Protein AF-A0A1C7LYJ2-F1 (afdb_monomer)

Foldseek 3Di:
DVVVVVVVVVVVVQCCQPPPVNCVVVVHHHDDPVVVVVVVVVVVVVVVVVVVVVVVVVVVVVVVVVVCVVCVPDPDDPDPPDDPPPPPCDDDDDADDQLLRSLLCLLQVCLVLLVVLLVVLQLVCCLFLVDHVVRLLVLLVLLLVLCCVQPVSNLSSLQSNQVNSPPHHSSSLSSVQQVLLSQLQSPHDDDWDDDLDDDDPDDDDDDDLPDWDDPPDNRSQQAAFTAGPLQKTKHKAAARWDDFASNAHAVRVLRNVSRSDNAPVRSVVSCVVRQWHRAFIWMWIAGPVATWIWGTGSQGTDIHAADPLRDDFAHHYDPPDPRTDGPDDLPCRVVQRVVQVVLVVVVCVVQPSVCCVPPDDSVCCVVGRCVFQPPPCSYSVHDDDPPPPCSPPPDPPDD

Secondary structure (DSSP, 8-state):
-HHHHHHHHHHHHHHHHH-HHHHHHHTPPPPPHHHHHHHHHHHHHHHHHHHHHHHHHHHHHHHHHHHHHHHTTS------S--------PPP----SSHHHHHHHHHHHSHHHHHHHHHHHHHHIIIII---HHHHHHHHHHHHHHHHHH-HHHHHHHHHHHHHHSSS-HHHHHHHHTHHHHHHHTTPPPPP----PPPPPS---S--TT-EEESS--TT-S--SEEETTS-EEEEEE---B---TTSB-HHHHHHHHHT-SSHHHHHHHHHHTT-BSS-EEEEEEETTEEEEEEEETTEEEEEEP-TTS-----SS-SS--SSB-----THHHHHHHHHHHHHHHHHHHH-GGGHHHH--HHHHIIIIIT--TTTTSSSS----TTS---S-S-----

Structure (mmCIF, N/CA/C/O backbone):
data_AF-A0A1C7LYJ2-F1
#
_entry.id   AF-A0A1C7LYJ2-F1
#
loop_
_atom_site.group_PDB
_atom_site.id
_atom_site.type_symbol
_atom_site.label_atom_id
_atom_site.label_alt_id
_atom_site.label_comp_id
_atom_site.label_asym_id
_atom_site.label_entity_id
_atom_site.label_seq_id
_atom_site.pdbx_PDB_ins_code
_atom_site.Cartn_x
_atom_site.Cartn_y
_atom_site.Cartn_z
_atom_site.occupancy
_atom_site.B_iso_or_equiv
_atom_site.auth_seq_id
_atom_site.auth_comp_id
_atom_site.auth_asym_id
_atom_site.auth_atom_id
_atom_site.pdbx_PDB_model_num
ATOM 1 N N . MET A 1 1 ? 2.118 -0.559 31.678 1.00 48.97 1 MET A N 1
ATOM 2 C CA . MET A 1 1 ? 3.130 -1.276 32.486 1.00 48.97 1 MET A CA 1
ATOM 3 C C . MET A 1 1 ? 3.897 -0.348 33.420 1.00 48.97 1 MET A C 1
ATOM 5 O O . MET A 1 1 ? 3.714 -0.511 34.609 1.00 48.97 1 MET A O 1
ATOM 9 N N . LEU A 1 2 ? 4.665 0.652 32.954 1.00 52.97 2 LEU A N 1
ATOM 10 C CA . LEU A 1 2 ? 5.506 1.490 33.838 1.00 52.97 2 LEU A CA 1
ATOM 11 C C . LEU A 1 2 ? 4.744 2.156 35.002 1.00 52.97 2 LEU A C 1
ATOM 13 O O . LEU A 1 2 ? 5.152 2.019 36.148 1.00 52.97 2 LEU A O 1
ATOM 17 N N . VAL A 1 3 ? 3.618 2.826 34.724 1.00 63.16 3 VAL A N 1
ATOM 18 C CA . VAL A 1 3 ? 2.800 3.486 35.763 1.00 63.16 3 VAL A CA 1
ATOM 19 C C . VAL A 1 3 ? 2.321 2.481 36.805 1.00 63.16 3 VAL A C 1
ATOM 21 O O . VAL A 1 3 ? 2.401 2.746 37.999 1.00 63.16 3 VAL A O 1
ATOM 24 N N . THR A 1 4 ? 1.870 1.311 36.360 1.00 61.41 4 THR A N 1
ATOM 25 C CA . THR A 1 4 ? 1.379 0.241 37.226 1.00 61.41 4 THR A CA 1
ATOM 26 C C . THR A 1 4 ? 2.503 -0.296 38.108 1.00 61.41 4 THR A C 1
ATOM 28 O O . THR A 1 4 ? 2.353 -0.326 39.321 1.00 61.41 4 THR A O 1
ATOM 31 N N . THR A 1 5 ? 3.662 -0.619 37.527 1.00 69.00 5 THR A N 1
ATOM 32 C CA . THR A 1 5 ? 4.810 -1.159 38.268 1.00 69.00 5 THR A CA 1
ATOM 33 C C . THR A 1 5 ? 5.369 -0.148 39.273 1.00 69.00 5 THR A C 1
ATOM 35 O O . THR A 1 5 ? 5.621 -0.503 40.421 1.00 69.00 5 THR A O 1
ATOM 38 N N . VAL A 1 6 ? 5.500 1.124 38.879 1.00 72.75 6 VAL A N 1
ATOM 39 C CA . VAL A 1 6 ? 5.978 2.203 39.760 1.00 72.75 6 VAL A CA 1
ATOM 40 C C . VAL A 1 6 ? 4.980 2.477 40.887 1.00 72.75 6 VAL A C 1
ATOM 42 O O . VAL A 1 6 ? 5.387 2.616 42.038 1.00 72.75 6 VAL A O 1
ATOM 45 N N . SER A 1 7 ? 3.677 2.483 40.588 1.00 73.56 7 SER A N 1
ATOM 46 C CA . SER A 1 7 ? 2.630 2.684 41.600 1.00 73.56 7 SER A CA 1
ATOM 47 C C . SER A 1 7 ? 2.597 1.534 42.603 1.00 73.56 7 SER A C 1
ATOM 49 O O . SER A 1 7 ? 2.517 1.770 43.806 1.00 73.56 7 SER A O 1
ATOM 51 N N . THR A 1 8 ? 2.721 0.288 42.137 1.00 80.12 8 THR A N 1
ATOM 52 C CA . THR A 1 8 ? 2.795 -0.881 43.018 1.00 80.12 8 THR A CA 1
ATOM 53 C C . THR A 1 8 ? 4.047 -0.837 43.895 1.00 80.12 8 THR A C 1
ATOM 55 O O . THR A 1 8 ? 3.930 -1.026 45.102 1.00 80.12 8 THR A O 1
ATOM 58 N N . SER A 1 9 ? 5.225 -0.516 43.344 1.00 80.06 9 SER A N 1
ATOM 59 C CA . SER A 1 9 ? 6.450 -0.355 44.142 1.00 80.06 9 SER A CA 1
ATOM 60 C C . SER A 1 9 ? 6.327 0.749 45.192 1.00 80.06 9 SER A C 1
ATOM 62 O O . SER A 1 9 ? 6.733 0.539 46.331 1.00 80.06 9 SER A O 1
ATOM 64 N N . PHE A 1 10 ? 5.728 1.889 44.845 1.00 81.56 10 PHE A N 1
ATOM 65 C CA . PHE A 1 10 ? 5.533 3.000 45.774 1.00 81.56 10 PHE A CA 1
ATOM 66 C C . PHE A 1 10 ? 4.582 2.637 46.923 1.00 81.56 10 PHE A C 1
ATOM 68 O O . PHE A 1 10 ? 4.890 2.884 48.087 1.00 81.56 10 PHE A O 1
ATOM 75 N N . VAL A 1 11 ? 3.455 1.984 46.619 1.00 83.81 11 VAL A N 1
ATOM 76 C CA . VAL A 1 11 ? 2.492 1.534 47.637 1.00 83.81 11 VAL A CA 1
ATOM 77 C C . VAL A 1 11 ? 3.109 0.480 48.555 1.00 83.81 11 VAL A C 1
ATOM 79 O O . VAL A 1 11 ? 2.910 0.538 49.765 1.00 83.81 11 VAL A O 1
ATOM 82 N N . VAL A 1 12 ? 3.900 -0.449 48.013 1.00 85.69 12 VAL A N 1
ATOM 83 C CA . VAL A 1 12 ? 4.613 -1.455 48.816 1.00 85.69 12 VAL A CA 1
ATOM 84 C C . VAL A 1 12 ? 5.653 -0.798 49.728 1.00 85.69 12 VAL A C 1
ATOM 86 O O . VAL A 1 12 ? 5.738 -1.149 50.902 1.00 85.69 12 VAL A O 1
ATOM 89 N N . GLN A 1 13 ? 6.404 0.190 49.234 1.00 83.75 13 GLN A N 1
ATOM 90 C CA . GLN A 1 13 ? 7.373 0.940 50.041 1.00 83.75 13 GLN A CA 1
ATOM 91 C C . GLN A 1 13 ? 6.696 1.746 51.158 1.00 83.75 13 GLN A C 1
ATOM 93 O O . GLN A 1 13 ? 7.161 1.717 52.295 1.00 83.75 13 GLN A O 1
ATOM 98 N N . LEU A 1 14 ? 5.561 2.395 50.879 1.00 82.81 14 LEU A N 1
ATOM 99 C CA . LEU A 1 14 ? 4.764 3.061 51.912 1.00 82.81 14 LEU A CA 1
ATOM 100 C C . LEU A 1 14 ? 4.200 2.066 52.931 1.00 82.81 14 LEU A C 1
ATOM 102 O O . LEU A 1 14 ? 4.203 2.351 54.126 1.00 82.81 14 LEU A O 1
ATOM 106 N N . ALA A 1 15 ? 3.753 0.889 52.487 1.00 82.62 15 ALA A N 1
ATOM 107 C CA . ALA A 1 15 ? 3.239 -0.139 53.383 1.00 82.62 15 ALA A CA 1
ATOM 108 C C . ALA A 1 15 ? 4.321 -0.642 54.350 1.00 82.62 15 ALA A C 1
ATOM 110 O O . ALA A 1 15 ? 4.044 -0.790 55.537 1.00 82.62 15 ALA A O 1
ATOM 111 N N . LEU A 1 16 ? 5.558 -0.837 53.881 1.00 81.25 16 LEU A N 1
ATOM 112 C CA . LEU A 1 16 ? 6.684 -1.210 54.744 1.00 81.25 16 LEU A CA 1
ATOM 113 C C . LEU A 1 16 ? 6.949 -0.162 55.833 1.00 81.25 16 LEU A C 1
ATOM 115 O O . LEU A 1 16 ? 7.218 -0.530 56.970 1.00 81.25 16 LEU A O 1
ATOM 119 N N . ILE A 1 17 ? 6.820 1.125 55.497 1.00 80.38 17 ILE A N 1
ATOM 120 C CA . ILE A 1 17 ? 7.147 2.239 56.398 1.00 80.38 17 ILE A CA 1
ATOM 121 C C . ILE A 1 17 ? 5.994 2.587 57.347 1.00 80.38 17 ILE A C 1
ATOM 123 O O . ILE A 1 17 ? 6.264 3.097 58.429 1.00 80.38 17 ILE A O 1
ATOM 127 N N . TYR A 1 18 ? 4.730 2.330 56.986 1.00 80.62 18 TYR A N 1
ATOM 128 C CA . TYR A 1 18 ? 3.562 2.815 57.742 1.00 80.62 18 TYR A CA 1
ATOM 129 C C . TYR A 1 18 ? 2.605 1.729 58.261 1.00 80.62 18 TYR A C 1
ATOM 131 O O . TYR A 1 18 ? 1.707 2.049 59.039 1.00 80.62 18 TYR A O 1
ATOM 139 N N . VAL A 1 19 ? 2.764 0.453 57.881 1.00 86.88 19 VAL A N 1
ATOM 140 C CA . VAL A 1 19 ? 1.934 -0.641 58.419 1.00 86.88 19 VAL A CA 1
ATOM 141 C C . VAL A 1 19 ? 2.592 -1.221 59.678 1.00 86.88 19 VAL A C 1
ATOM 143 O O . VAL A 1 19 ? 3.669 -1.808 59.567 1.00 86.88 19 VAL A O 1
ATOM 146 N N . PRO A 1 20 ? 1.941 -1.167 60.860 1.00 82.31 20 PRO A N 1
ATOM 147 C CA . PRO A 1 20 ? 2.560 -1.553 62.137 1.00 82.31 20 PRO A CA 1
ATOM 148 C C . PRO A 1 20 ? 3.113 -2.984 62.178 1.00 82.31 20 PRO A C 1
ATOM 150 O O . PRO A 1 20 ? 4.150 -3.247 62.781 1.00 82.31 20 PRO A O 1
ATOM 153 N N . PHE A 1 21 ? 2.438 -3.920 61.506 1.00 86.75 21 PHE A N 1
ATOM 154 C CA . PHE A 1 21 ? 2.902 -5.303 61.389 1.00 86.75 21 PHE A CA 1
ATOM 155 C C . PHE A 1 21 ? 4.231 -5.409 60.624 1.00 86.75 21 PHE A C 1
ATOM 157 O O . PHE A 1 21 ? 5.133 -6.123 61.055 1.00 86.75 21 PHE A O 1
ATOM 164 N N . LEU A 1 22 ? 4.367 -4.677 59.513 1.00 82.31 22 LEU A N 1
ATOM 165 C CA . LEU A 1 22 ? 5.577 -4.684 58.690 1.00 82.31 22 LEU A CA 1
ATOM 166 C C . LEU A 1 22 ? 6.715 -3.911 59.365 1.00 82.31 22 LEU A C 1
ATOM 168 O O . LEU A 1 22 ? 7.846 -4.387 59.349 1.00 82.31 22 LEU A O 1
ATOM 172 N N . GLN A 1 23 ? 6.415 -2.802 60.045 1.00 81.88 23 GLN A N 1
ATOM 173 C CA . GLN A 1 23 ? 7.397 -2.052 60.838 1.00 81.88 23 GLN A CA 1
ATOM 174 C C . GLN A 1 23 ? 8.067 -2.916 61.908 1.00 81.88 23 GLN A C 1
ATOM 176 O O . GLN A 1 23 ? 9.271 -2.814 62.120 1.00 81.88 23 GLN A O 1
ATOM 181 N N . ASN A 1 24 ? 7.302 -3.799 62.555 1.00 81.75 24 ASN A N 1
ATOM 182 C CA . ASN A 1 24 ? 7.825 -4.698 63.582 1.00 81.75 24 ASN A CA 1
ATOM 183 C C . ASN A 1 24 ? 8.748 -5.784 62.995 1.00 81.75 24 ASN A C 1
ATOM 185 O O . ASN A 1 24 ? 9.755 -6.144 63.596 1.00 81.75 24 ASN A O 1
ATOM 189 N N . ILE A 1 25 ? 8.435 -6.281 61.792 1.00 85.06 25 ILE A N 1
ATOM 190 C CA . ILE A 1 25 ? 9.256 -7.283 61.092 1.00 85.06 25 ILE A CA 1
ATOM 191 C C . ILE A 1 25 ? 10.545 -6.661 60.545 1.00 85.06 25 ILE A C 1
ATOM 193 O O . ILE A 1 25 ? 11.614 -7.256 60.665 1.00 85.06 25 ILE A O 1
ATOM 197 N N . PHE A 1 26 ? 10.444 -5.479 59.937 1.00 82.06 26 PHE A N 1
ATOM 198 C CA . PHE A 1 26 ? 11.543 -4.835 59.212 1.00 82.06 26 PHE A CA 1
ATOM 199 C C . PHE A 1 26 ? 12.273 -3.750 60.015 1.00 82.06 26 PHE A C 1
ATOM 201 O O . PHE A 1 26 ? 13.213 -3.155 59.498 1.00 82.06 26 PHE A O 1
ATOM 208 N N . GLN A 1 27 ? 11.871 -3.513 61.268 1.00 83.25 27 GLN A N 1
ATOM 209 C CA . GLN A 1 27 ? 12.448 -2.511 62.175 1.00 83.25 27 GLN A CA 1
ATOM 210 C C . GLN A 1 27 ? 12.519 -1.103 61.560 1.00 83.25 27 GLN A C 1
ATOM 212 O O . GLN A 1 27 ? 13.520 -0.402 61.683 1.00 83.25 27 GLN A O 1
ATOM 217 N N . THR A 1 28 ? 11.459 -0.688 60.867 1.00 80.50 28 THR A N 1
ATOM 218 C CA . THR A 1 28 ? 11.380 0.635 60.232 1.00 80.50 28 THR A CA 1
ATOM 219 C C . THR A 1 28 ? 10.624 1.623 61.113 1.00 80.50 28 THR A C 1
ATOM 221 O O . THR A 1 28 ? 9.558 1.291 61.633 1.00 80.50 28 THR A O 1
ATOM 224 N N . GLU A 1 29 ? 11.109 2.859 61.210 1.00 77.50 29 GLU A N 1
ATOM 225 C CA . GLU A 1 29 ? 10.372 3.958 61.841 1.00 77.50 29 GLU A CA 1
ATOM 226 C C . GLU A 1 29 ? 9.524 4.721 60.819 1.00 77.50 29 GLU A C 1
ATOM 228 O O . GLU A 1 29 ? 9.940 4.948 59.680 1.00 77.50 29 GLU A O 1
ATOM 233 N N . ALA A 1 30 ? 8.319 5.124 61.231 1.00 76.19 30 ALA A N 1
ATOM 234 C CA . ALA A 1 30 ? 7.458 5.959 60.405 1.00 76.19 30 ALA A CA 1
ATOM 235 C C . ALA A 1 30 ? 8.108 7.329 60.189 1.00 76.19 30 ALA A C 1
ATOM 237 O O . ALA A 1 30 ? 8.457 8.021 61.146 1.00 76.19 30 ALA A O 1
ATOM 238 N N . LEU A 1 31 ? 8.199 7.752 58.930 1.00 78.69 31 LEU A N 1
ATOM 239 C CA . LEU A 1 31 ? 8.622 9.109 58.612 1.00 78.69 31 LEU A CA 1
ATOM 240 C C . LEU A 1 31 ? 7.574 10.103 59.133 1.00 78.69 31 LEU A C 1
ATOM 242 O O . LEU A 1 31 ? 6.368 9.892 58.951 1.00 78.69 31 LEU A O 1
ATOM 246 N N . ASN A 1 32 ? 8.024 11.201 59.740 1.00 84.19 32 ASN A N 1
ATOM 247 C CA . ASN A 1 32 ? 7.134 12.266 60.188 1.00 84.19 32 ASN A CA 1
ATOM 248 C C . ASN A 1 32 ? 6.374 12.868 58.988 1.00 84.19 32 ASN A C 1
ATOM 250 O O . ASN A 1 32 ? 6.903 12.978 57.880 1.00 84.19 32 ASN A O 1
ATOM 254 N N . TRP A 1 33 ? 5.128 13.293 59.207 1.00 80.06 33 TRP A N 1
ATOM 255 C CA . TRP A 1 33 ? 4.264 13.871 58.174 1.00 80.06 33 TRP A CA 1
ATOM 256 C C . TRP A 1 33 ? 4.884 15.089 57.480 1.00 80.06 33 TRP A C 1
ATOM 258 O O . TRP A 1 33 ? 4.675 15.276 56.282 1.00 80.06 33 TRP A O 1
ATOM 268 N N . ALA A 1 34 ? 5.678 15.887 58.201 1.00 81.31 34 ALA A N 1
ATOM 269 C CA . ALA A 1 34 ? 6.404 17.021 57.629 1.00 81.31 34 ALA A CA 1
ATOM 270 C C . ALA A 1 34 ? 7.417 16.577 56.554 1.00 81.31 34 ALA A C 1
ATOM 272 O O . ALA A 1 34 ? 7.438 17.130 55.451 1.00 81.31 34 ALA A O 1
ATOM 273 N N . ASP A 1 35 ? 8.185 15.522 56.819 1.00 81.94 35 ASP A N 1
ATOM 274 C CA . ASP A 1 35 ? 9.188 15.002 55.887 1.00 81.94 35 ASP A CA 1
ATOM 275 C C . ASP A 1 35 ? 8.529 14.307 54.690 1.00 81.94 35 ASP A C 1
ATOM 277 O O . ASP A 1 35 ? 8.932 14.519 53.544 1.00 81.94 35 ASP A O 1
ATOM 281 N N . LEU A 1 36 ? 7.445 13.556 54.924 1.00 81.44 36 LEU A N 1
ATOM 282 C CA . LEU A 1 36 ? 6.669 12.931 53.850 1.00 81.44 36 LEU A CA 1
ATOM 283 C C . LEU A 1 36 ? 6.060 13.987 52.918 1.00 81.44 36 LEU A C 1
ATOM 285 O O . LEU A 1 36 ? 6.120 13.847 51.696 1.00 81.44 36 LEU A O 1
ATOM 289 N N . SER A 1 37 ? 5.511 15.067 53.482 1.00 83.31 37 SER A N 1
ATOM 290 C CA . SER A 1 37 ? 4.958 16.171 52.692 1.00 83.31 37 SER A CA 1
ATOM 291 C C . SER A 1 37 ? 6.030 16.865 51.845 1.00 83.31 37 SER A C 1
ATOM 293 O O . SER A 1 37 ? 5.785 17.192 50.683 1.00 83.31 37 SER A O 1
ATOM 295 N N . THR A 1 38 ? 7.243 17.000 52.386 1.00 83.81 38 THR A N 1
ATOM 296 C CA . THR A 1 38 ? 8.393 17.582 51.687 1.00 83.81 38 THR A CA 1
ATOM 297 C C . THR A 1 38 ? 8.833 16.694 50.521 1.00 83.81 38 THR A C 1
ATOM 299 O O . THR A 1 38 ? 9.031 17.186 49.410 1.00 83.81 38 THR A O 1
ATOM 302 N N . LEU A 1 39 ? 8.914 15.375 50.727 1.00 79.38 39 LEU A N 1
ATOM 303 C CA . LEU A 1 39 ? 9.250 14.414 49.671 1.00 79.38 39 LEU A CA 1
ATOM 304 C C . LEU A 1 39 ? 8.204 14.387 48.548 1.00 79.38 39 LEU A C 1
ATOM 306 O O . LEU A 1 39 ? 8.568 14.384 47.372 1.00 79.38 39 LEU A O 1
ATOM 310 N N . LEU A 1 40 ? 6.911 14.416 48.889 1.00 82.38 40 LEU A N 1
ATOM 311 C CA . LEU A 1 40 ? 5.830 14.471 47.900 1.00 82.38 40 LEU A CA 1
ATOM 312 C C . LEU A 1 40 ? 5.847 15.781 47.103 1.00 82.38 40 LEU A C 1
ATOM 314 O O . LEU A 1 40 ? 5.658 15.754 45.886 1.00 82.38 40 LEU A O 1
ATOM 318 N N . MET A 1 41 ? 6.122 16.915 47.758 1.00 88.81 41 MET A N 1
ATOM 319 C CA . MET A 1 41 ? 6.270 18.201 47.074 1.00 88.81 41 MET A CA 1
ATOM 320 C C . MET A 1 41 ? 7.453 18.169 46.096 1.00 88.81 41 MET A C 1
ATOM 322 O O . MET A 1 41 ? 7.293 18.547 44.936 1.00 88.81 41 MET A O 1
ATOM 326 N N . LEU A 1 42 ? 8.619 17.673 46.522 1.00 83.44 42 LEU A N 1
ATOM 327 C CA . LEU A 1 42 ? 9.800 17.551 45.660 1.00 83.44 42 LEU A CA 1
ATOM 328 C C . LEU A 1 42 ? 9.542 16.635 44.456 1.00 83.44 42 LEU A C 1
ATOM 330 O O . LEU A 1 42 ? 9.932 16.971 43.337 1.00 83.44 42 LEU A O 1
ATOM 334 N N . ALA A 1 43 ? 8.837 15.518 44.654 1.00 74.19 43 ALA A N 1
ATOM 335 C CA . ALA A 1 43 ? 8.450 14.615 43.572 1.00 74.19 43 ALA A CA 1
ATOM 336 C C . ALA A 1 43 ? 7.483 15.284 42.579 1.00 74.19 43 ALA A C 1
ATOM 338 O O . ALA A 1 43 ? 7.687 15.194 41.367 1.00 74.19 43 ALA A O 1
ATOM 339 N N . ALA A 1 44 ? 6.468 16.003 43.069 1.00 79.94 44 ALA A N 1
ATOM 340 C CA . ALA A 1 44 ? 5.518 16.727 42.225 1.00 79.94 44 ALA A CA 1
ATOM 341 C C . ALA A 1 44 ? 6.196 17.846 41.417 1.00 79.94 44 ALA A C 1
ATOM 343 O O . ALA A 1 44 ? 5.934 17.993 40.223 1.00 79.94 44 ALA A O 1
ATOM 344 N N . VAL A 1 45 ? 7.113 18.595 42.039 1.00 87.31 45 VAL A N 1
ATOM 345 C CA . VAL A 1 45 ? 7.916 19.626 41.365 1.00 87.31 45 VAL A CA 1
ATOM 346 C C . VAL A 1 45 ? 8.834 18.999 40.316 1.00 87.31 45 VAL A C 1
ATOM 348 O O . VAL A 1 45 ? 8.894 19.496 39.195 1.00 87.31 45 VAL A O 1
ATOM 351 N N . SER A 1 46 ? 9.502 17.885 40.629 1.00 78.50 46 SER A N 1
ATOM 352 C CA . SER A 1 46 ? 10.350 17.158 39.677 1.00 78.50 46 SER A CA 1
ATOM 353 C C . SER A 1 46 ? 9.556 16.675 38.457 1.00 78.50 46 SER A C 1
ATOM 355 O O . SER A 1 46 ? 9.965 16.927 37.323 1.00 78.50 46 SER A O 1
ATOM 357 N N . LEU A 1 47 ? 8.380 16.073 38.671 1.00 77.38 47 LEU A N 1
ATOM 358 C CA . LEU A 1 47 ? 7.475 15.651 37.597 1.00 77.38 47 LEU A CA 1
ATOM 359 C C . LEU A 1 47 ? 6.983 16.841 36.762 1.00 77.38 47 LEU A C 1
ATOM 361 O O . LEU A 1 47 ? 6.991 16.774 35.533 1.00 77.38 47 LEU A O 1
ATOM 365 N N . GLY A 1 48 ? 6.599 17.941 37.415 1.00 84.31 48 GLY A N 1
ATOM 366 C CA . GLY A 1 48 ? 6.155 19.165 36.749 1.00 84.31 48 GLY A CA 1
ATOM 367 C C . GLY A 1 48 ? 7.250 19.805 35.894 1.00 84.31 48 GLY A C 1
ATOM 368 O O . GLY A 1 48 ? 6.997 20.168 34.746 1.00 84.31 48 GLY A O 1
ATOM 369 N N . LEU A 1 49 ? 8.480 19.886 36.409 1.00 83.06 49 LEU A N 1
ATOM 370 C CA . LEU A 1 49 ? 9.641 20.380 35.666 1.00 83.06 49 LEU A CA 1
ATOM 371 C C . LEU A 1 49 ? 10.008 19.454 34.503 1.00 83.06 49 LEU A C 1
ATOM 373 O O . LEU A 1 49 ? 10.331 19.940 33.422 1.00 83.06 49 LEU A O 1
ATOM 377 N N . HIS A 1 50 ? 9.924 18.135 34.689 1.00 70.19 50 HIS A N 1
ATOM 378 C CA . HIS A 1 50 ? 10.210 17.166 33.634 1.00 70.19 50 HIS A CA 1
ATOM 379 C C . HIS A 1 50 ? 9.173 17.235 32.500 1.00 70.19 50 HIS A C 1
ATOM 381 O O . HIS A 1 50 ? 9.543 17.228 31.326 1.00 70.19 50 HIS A O 1
ATOM 387 N N . GLU A 1 51 ? 7.881 17.355 32.820 1.00 75.12 51 GLU A N 1
ATOM 388 C CA . GLU A 1 51 ? 6.831 17.529 31.807 1.00 75.12 51 GLU A CA 1
ATOM 389 C C . GLU A 1 51 ? 6.891 18.921 31.159 1.00 75.12 51 GLU A C 1
ATOM 391 O O . GLU A 1 51 ? 6.708 19.050 29.950 1.00 75.12 51 GLU A O 1
ATOM 396 N N . GLY A 1 52 ? 7.224 19.962 31.928 1.00 81.44 52 GLY A N 1
ATOM 397 C CA . GLY A 1 52 ? 7.461 21.313 31.419 1.00 81.44 52 GLY A CA 1
ATOM 398 C C . GLY A 1 52 ? 8.622 21.364 30.426 1.00 81.44 52 GLY A C 1
ATOM 399 O O . GLY A 1 52 ? 8.456 21.862 29.314 1.00 81.44 52 GLY A O 1
ATOM 400 N N . ARG A 1 53 ? 9.766 20.763 30.776 1.00 85.62 53 ARG A N 1
ATOM 401 C CA . ARG A 1 53 ? 10.916 20.591 29.878 1.00 85.62 53 ARG A CA 1
ATOM 402 C C . ARG A 1 53 ? 10.519 19.826 28.618 1.00 85.62 53 ARG A C 1
ATOM 404 O O . ARG A 1 53 ? 10.828 20.278 27.523 1.00 85.62 53 ARG A O 1
ATOM 411 N N . ARG A 1 54 ? 9.788 18.715 28.752 1.00 68.56 54 ARG A N 1
ATOM 412 C CA . ARG A 1 54 ? 9.329 17.910 27.610 1.00 68.56 54 ARG A CA 1
ATOM 413 C C . ARG A 1 54 ? 8.407 18.703 26.681 1.00 68.56 54 ARG A C 1
ATOM 415 O O . ARG A 1 54 ? 8.523 18.593 25.464 1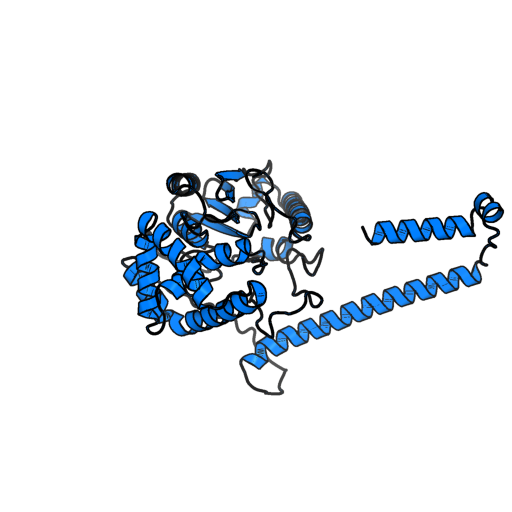.00 68.56 54 ARG A O 1
ATOM 422 N N . ARG A 1 55 ? 7.501 19.521 27.228 1.00 67.19 55 ARG A N 1
ATOM 423 C CA . ARG A 1 55 ? 6.651 20.437 26.445 1.00 67.19 55 ARG A CA 1
ATOM 424 C C . ARG A 1 55 ? 7.461 21.536 25.763 1.00 67.19 55 ARG A C 1
ATOM 426 O O . ARG A 1 55 ? 7.206 21.832 24.600 1.00 67.19 55 ARG A O 1
ATOM 433 N N . TYR A 1 56 ? 8.448 22.098 26.453 1.00 73.81 56 TYR A N 1
ATOM 434 C CA . TYR A 1 56 ? 9.336 23.113 25.895 1.00 73.81 56 TYR A CA 1
ATOM 435 C C . TYR A 1 56 ? 10.187 22.556 24.742 1.00 73.81 56 TYR A C 1
ATOM 437 O O . TYR A 1 56 ? 10.165 23.122 23.650 1.00 73.81 56 TYR A O 1
ATOM 445 N N . GLU A 1 57 ? 10.829 21.399 24.936 1.00 63.19 57 GLU A N 1
ATOM 446 C CA . GLU A 1 57 ? 11.581 20.670 23.902 1.00 63.19 57 GLU A CA 1
ATOM 447 C C . GLU A 1 57 ? 10.693 20.304 22.702 1.00 63.19 57 GLU A C 1
ATOM 449 O O . GLU A 1 57 ? 11.113 20.468 21.560 1.00 63.19 57 GLU A O 1
ATOM 454 N N . ARG A 1 58 ? 9.436 19.890 22.926 1.00 63.50 58 ARG A N 1
ATOM 455 C CA . ARG A 1 58 ? 8.454 19.680 21.844 1.00 63.50 58 ARG A CA 1
ATOM 456 C C . ARG A 1 58 ? 8.162 20.963 21.063 1.00 63.50 58 ARG A C 1
ATOM 458 O O . ARG A 1 58 ? 8.082 20.903 19.842 1.00 63.50 58 ARG A O 1
ATOM 465 N N . SER A 1 59 ? 8.018 22.107 21.737 1.00 59.53 59 SER A N 1
ATOM 466 C CA . SER A 1 59 ? 7.756 23.392 21.065 1.00 59.53 59 SER A CA 1
ATOM 467 C C . SER A 1 59 ? 8.958 23.880 20.247 1.00 59.53 59 SER A C 1
ATOM 469 O O . SER A 1 59 ? 8.792 24.355 19.122 1.00 59.53 59 SER A O 1
ATOM 471 N N . LEU A 1 60 ? 10.175 23.683 20.765 1.00 55.44 60 LEU A N 1
ATOM 472 C CA . LEU A 1 60 ? 11.412 23.973 20.046 1.00 55.44 60 LEU A CA 1
ATOM 473 C C . LEU A 1 60 ? 11.555 23.061 18.830 1.00 55.44 60 LEU A C 1
ATOM 475 O O . LEU A 1 60 ? 11.780 23.553 17.731 1.00 55.44 60 LEU A O 1
ATOM 479 N N . ASN A 1 61 ? 11.342 21.755 18.991 1.00 46.38 61 ASN A N 1
ATOM 480 C CA . ASN A 1 61 ? 11.439 20.802 17.888 1.00 46.38 61 ASN A CA 1
ATOM 481 C C . ASN A 1 61 ? 10.347 21.005 16.833 1.00 46.38 61 ASN A C 1
ATOM 483 O O . ASN A 1 61 ? 10.631 20.829 15.654 1.00 46.38 61 ASN A O 1
ATOM 487 N N . ALA A 1 62 ? 9.135 21.430 17.203 1.00 42.50 62 ALA A N 1
ATOM 488 C CA . ALA A 1 62 ? 8.104 21.810 16.234 1.00 42.50 62 ALA A CA 1
ATOM 489 C C . ALA A 1 62 ? 8.544 23.022 15.391 1.00 42.50 62 ALA A C 1
ATOM 491 O O . ALA A 1 62 ? 8.395 23.022 14.171 1.00 42.50 62 ALA A O 1
ATOM 492 N N . SER A 1 63 ? 9.169 24.011 16.035 1.00 35.72 63 SER A N 1
ATOM 493 C CA . SER A 1 63 ? 9.686 25.221 15.381 1.00 35.72 63 SER A CA 1
ATOM 494 C C . SER A 1 63 ? 10.916 24.930 14.508 1.00 35.72 63 SER A C 1
ATOM 496 O O . SER A 1 63 ? 11.034 25.456 13.407 1.00 35.72 63 SER A O 1
ATOM 498 N N . ILE A 1 64 ? 11.808 24.045 14.965 1.00 35.66 64 ILE A N 1
ATOM 499 C CA . ILE A 1 64 ? 13.020 23.612 14.254 1.00 35.66 64 ILE A CA 1
ATOM 500 C C . ILE A 1 64 ? 12.672 22.690 13.078 1.00 35.66 64 ILE A C 1
ATOM 502 O O . ILE A 1 64 ? 13.243 22.843 12.007 1.00 35.66 64 ILE A O 1
ATOM 506 N N . THR A 1 65 ? 11.703 21.782 13.222 1.00 34.47 65 THR A N 1
ATOM 507 C CA . THR A 1 65 ? 11.241 20.915 12.119 1.00 34.47 65 THR A CA 1
ATOM 508 C C . THR A 1 65 ? 10.603 21.748 11.007 1.00 34.47 65 THR A C 1
ATOM 510 O O . THR A 1 65 ? 10.860 21.504 9.830 1.00 34.47 65 THR A O 1
ATOM 513 N N . PHE A 1 66 ? 9.841 22.785 11.372 1.00 32.06 66 PHE A N 1
ATOM 514 C CA . PHE A 1 66 ? 9.275 23.737 10.418 1.00 32.06 66 PHE A CA 1
ATOM 515 C C . PHE A 1 66 ? 10.363 24.603 9.757 1.00 32.06 66 PHE A C 1
ATOM 517 O O . PHE A 1 66 ? 10.377 24.736 8.537 1.00 32.06 66 PHE A O 1
ATOM 524 N N . ALA A 1 67 ? 11.328 25.109 10.535 1.00 28.06 67 ALA A N 1
ATOM 525 C CA . ALA A 1 67 ? 12.422 25.945 10.038 1.00 28.06 67 ALA A CA 1
ATOM 526 C C . ALA A 1 67 ? 13.424 25.187 9.146 1.00 28.06 67 ALA A C 1
ATOM 528 O O . ALA A 1 67 ? 13.879 25.742 8.148 1.00 28.06 67 ALA A O 1
ATOM 529 N N . ILE A 1 68 ? 13.738 23.922 9.455 1.00 33.75 68 ILE A N 1
ATOM 530 C CA . ILE A 1 68 ? 14.622 23.061 8.647 1.00 33.75 68 ILE A CA 1
ATOM 531 C C . ILE A 1 68 ? 13.940 22.658 7.330 1.00 33.75 68 ILE A C 1
ATOM 533 O O . ILE A 1 68 ? 14.589 22.637 6.285 1.00 33.75 68 ILE A O 1
ATOM 537 N N . ALA A 1 69 ? 12.624 22.411 7.340 1.00 37.12 69 ALA A N 1
ATOM 538 C CA . ALA A 1 69 ? 11.856 22.127 6.124 1.00 37.12 69 ALA A CA 1
ATOM 539 C C . ALA A 1 69 ? 11.820 23.315 5.138 1.00 37.12 69 ALA A C 1
ATOM 541 O O . ALA A 1 69 ? 11.679 23.106 3.926 1.00 37.12 69 ALA A O 1
ATOM 542 N N . THR A 1 70 ? 11.969 24.544 5.643 1.00 33.16 70 THR A N 1
ATOM 543 C CA . THR A 1 70 ? 12.090 25.772 4.843 1.00 33.16 70 THR A CA 1
ATOM 544 C C . THR A 1 70 ? 13.538 26.125 4.478 1.00 33.16 70 THR A C 1
ATOM 546 O O . THR A 1 70 ? 13.790 26.489 3.330 1.00 33.16 70 THR A O 1
ATOM 549 N N . SER A 1 71 ? 14.509 25.963 5.387 1.00 30.67 71 SER A N 1
ATOM 550 C CA . SER A 1 71 ? 15.909 26.366 5.157 1.00 30.67 71 SER A CA 1
ATOM 551 C C . SER A 1 71 ? 16.693 25.402 4.263 1.00 30.67 71 SER A C 1
ATOM 553 O O . SER A 1 71 ? 17.623 25.821 3.580 1.00 30.67 71 SER A O 1
ATOM 555 N N . ALA A 1 72 ? 16.282 24.131 4.181 1.00 38.38 72 ALA A N 1
ATOM 556 C CA . ALA A 1 72 ? 16.830 23.183 3.209 1.00 38.38 72 ALA A CA 1
ATOM 557 C C . ALA A 1 72 ? 16.439 23.509 1.749 1.00 38.38 72 ALA A C 1
ATOM 559 O O . ALA A 1 72 ? 17.017 22.937 0.828 1.00 38.38 72 ALA A O 1
ATOM 560 N N . ARG A 1 73 ? 15.473 24.418 1.516 1.00 40.16 73 ARG A N 1
ATOM 561 C CA . ARG A 1 73 ? 15.019 24.816 0.167 1.00 40.16 73 ARG A CA 1
ATOM 562 C C . ARG A 1 73 ? 15.268 26.276 -0.202 1.00 40.16 73 ARG A C 1
ATOM 564 O O . ARG A 1 73 ? 15.401 26.560 -1.387 1.00 40.16 73 ARG A O 1
ATOM 571 N N . TYR A 1 74 ? 15.358 27.188 0.760 1.00 33.41 74 TYR A N 1
ATOM 572 C CA . TYR A 1 74 ? 15.699 28.587 0.510 1.00 33.41 74 TYR A CA 1
ATOM 573 C C . TYR A 1 74 ? 16.806 28.993 1.480 1.00 33.41 74 TYR A C 1
ATOM 575 O O . TYR A 1 74 ? 16.626 28.924 2.693 1.00 33.41 74 TYR A O 1
ATOM 583 N N . GLY A 1 75 ? 17.971 29.340 0.928 1.00 33.38 75 GLY A N 1
ATOM 584 C CA . GLY A 1 75 ? 19.146 29.735 1.699 1.00 33.38 75 GLY A CA 1
ATOM 585 C C . GLY A 1 75 ? 18.856 30.860 2.695 1.00 33.38 75 GLY A C 1
ATOM 586 O O . GLY A 1 75 ? 17.944 31.657 2.498 1.00 33.38 75 GLY A O 1
ATOM 587 N N . ASP A 1 76 ? 19.668 30.874 3.750 1.00 39.34 76 ASP A N 1
ATOM 588 C CA . ASP A 1 76 ? 19.685 31.784 4.900 1.00 39.34 76 ASP A CA 1
ATOM 589 C C . ASP A 1 76 ? 19.174 33.210 4.599 1.00 39.34 76 ASP A C 1
ATOM 591 O O . ASP A 1 76 ? 19.918 34.080 4.146 1.00 39.34 76 ASP A O 1
ATOM 595 N N . SER A 1 77 ? 17.883 33.459 4.837 1.00 36.06 77 SER A N 1
ATOM 596 C CA . SER A 1 77 ? 17.316 34.808 4.846 1.00 36.06 77 SER A CA 1
ATOM 597 C C . SER A 1 77 ? 16.529 35.018 6.134 1.00 36.06 77 SER A C 1
ATOM 599 O O . SER A 1 77 ? 15.478 34.415 6.355 1.00 36.06 77 SER A O 1
ATOM 601 N N . SER A 1 78 ? 17.075 35.874 6.990 1.00 34.19 78 SER A N 1
ATOM 602 C CA . SER A 1 78 ? 16.662 36.167 8.361 1.00 34.19 78 SER A CA 1
ATOM 603 C C . SER A 1 78 ? 15.418 37.061 8.468 1.00 34.19 78 SER A C 1
ATOM 605 O O . SER A 1 78 ? 15.440 38.048 9.204 1.00 34.19 78 SER A O 1
ATOM 607 N N . ASP A 1 79 ? 14.339 36.744 7.753 1.00 30.27 79 ASP A N 1
ATOM 608 C CA . ASP A 1 79 ? 13.065 37.456 7.898 1.00 30.27 79 ASP A CA 1
ATOM 609 C C . ASP A 1 79 ? 11.913 36.458 8.081 1.00 30.27 79 ASP A C 1
ATOM 611 O O . ASP A 1 79 ? 11.369 35.893 7.137 1.00 30.27 79 ASP A O 1
ATOM 615 N N . PHE A 1 80 ? 11.595 36.178 9.348 1.00 36.28 80 PHE A N 1
ATOM 616 C CA . PHE A 1 80 ? 10.575 35.209 9.773 1.00 36.28 80 PHE A CA 1
ATOM 617 C C . PHE A 1 80 ? 9.177 35.829 9.922 1.00 36.28 80 PHE A C 1
ATOM 619 O O . PHE A 1 80 ? 8.271 35.211 10.486 1.00 36.28 80 PHE A O 1
ATOM 626 N N . SER A 1 81 ? 8.976 37.049 9.426 1.00 32.12 81 SER A N 1
ATOM 627 C CA . SER A 1 81 ? 7.663 37.679 9.381 1.00 32.12 81 SER A CA 1
ATOM 628 C C . SER A 1 81 ? 7.134 37.624 7.948 1.00 32.12 81 SER A C 1
ATOM 630 O O . SER A 1 81 ? 7.697 38.230 7.051 1.00 32.12 81 SER A O 1
ATOM 632 N N . VAL A 1 82 ? 6.034 36.889 7.743 1.00 36.16 82 VAL A N 1
ATOM 633 C CA . VAL A 1 82 ? 5.366 36.631 6.448 1.00 36.16 82 VAL A CA 1
ATOM 634 C C . VAL A 1 82 ? 5.954 35.458 5.642 1.00 36.16 82 VAL A C 1
ATOM 636 O O . VAL A 1 82 ? 6.573 35.638 4.600 1.00 36.16 82 VAL A O 1
ATOM 639 N N . LEU A 1 83 ? 5.650 34.221 6.051 1.00 29.77 83 LEU A N 1
ATOM 640 C CA . LEU A 1 83 ? 5.605 33.100 5.104 1.00 29.77 83 LEU A CA 1
ATOM 641 C C . LEU A 1 83 ? 4.135 32.821 4.758 1.00 29.77 83 LEU A C 1
ATOM 643 O O . LEU A 1 83 ? 3.375 32.415 5.642 1.00 29.77 83 LEU A O 1
ATOM 647 N N . PRO A 1 84 ? 3.690 33.076 3.512 1.00 33.28 84 PRO A N 1
ATOM 648 C CA . PRO A 1 84 ? 2.358 32.692 3.090 1.00 33.28 84 PRO A CA 1
ATOM 649 C C . PRO A 1 84 ? 2.248 31.171 3.146 1.00 33.28 84 PRO A C 1
ATOM 651 O O . PRO A 1 84 ? 3.229 30.447 2.982 1.00 33.28 84 PRO A O 1
ATOM 654 N N . MET A 1 85 ? 1.025 30.710 3.373 1.00 30.05 85 MET A N 1
ATOM 655 C CA . MET A 1 85 ? 0.581 29.325 3.342 1.00 30.05 85 MET A CA 1
ATOM 656 C C . MET A 1 85 ? 0.781 28.736 1.925 1.00 30.05 85 MET A C 1
ATOM 658 O O . MET A 1 85 ? -0.170 28.506 1.181 1.00 30.05 85 MET A O 1
ATOM 662 N N . ALA A 1 86 ? 2.034 28.598 1.491 1.00 35.22 86 ALA A N 1
ATOM 663 C CA . ALA A 1 86 ? 2.410 28.058 0.200 1.00 35.22 86 ALA A CA 1
ATOM 664 C C . ALA A 1 86 ? 2.141 26.555 0.251 1.00 35.22 86 ALA A C 1
ATOM 666 O O . ALA A 1 86 ? 2.935 25.775 0.773 1.00 35.22 86 ALA A O 1
ATOM 667 N N . LEU A 1 87 ? 0.951 26.197 -0.229 1.00 37.56 87 LEU A N 1
ATOM 668 C CA . LEU A 1 87 ? 0.502 24.847 -0.536 1.00 37.56 87 LEU A CA 1
ATOM 669 C C . LEU A 1 87 ? 1.668 23.987 -1.038 1.00 37.56 87 LEU A C 1
ATOM 671 O O . LEU A 1 87 ? 2.347 24.356 -1.997 1.00 37.56 87 LEU A O 1
ATOM 675 N N . PHE A 1 88 ? 1.867 22.822 -0.421 1.00 43.59 88 PHE A N 1
ATOM 676 C CA . PHE A 1 88 ? 2.647 21.743 -1.015 1.00 43.59 88 PHE A CA 1
ATOM 677 C C . PHE A 1 88 ? 2.086 21.474 -2.419 1.00 43.59 88 PHE A C 1
ATOM 679 O O . PHE A 1 88 ? 0.988 20.940 -2.563 1.00 43.59 88 PHE A O 1
ATOM 686 N N . ASN A 1 89 ? 2.795 21.896 -3.466 1.00 60.03 89 ASN A N 1
ATOM 687 C CA . ASN A 1 89 ? 2.341 21.690 -4.836 1.00 60.03 89 ASN A CA 1
ATOM 688 C C . ASN A 1 89 ? 2.670 20.252 -5.255 1.00 60.03 89 ASN A C 1
ATOM 690 O O . ASN A 1 89 ? 3.733 19.992 -5.818 1.00 60.03 89 ASN A O 1
ATOM 694 N N . VAL A 1 90 ? 1.787 19.309 -4.919 1.00 69.94 90 VAL A N 1
ATOM 695 C CA . VAL A 1 90 ? 1.889 17.914 -5.365 1.00 69.94 90 VAL A CA 1
ATOM 696 C C . VAL A 1 90 ? 1.677 17.880 -6.886 1.00 69.94 90 VAL A C 1
ATOM 698 O O . VAL A 1 90 ? 0.607 18.294 -7.347 1.00 69.94 90 VAL A O 1
ATOM 701 N N . PRO A 1 91 ? 2.658 17.418 -7.688 1.00 76.50 91 PRO A N 1
ATOM 702 C CA . PRO A 1 91 ? 2.515 17.369 -9.138 1.00 76.50 91 PRO A CA 1
ATOM 703 C C . PRO A 1 91 ? 1.320 16.505 -9.546 1.00 76.50 91 PRO A C 1
ATOM 705 O O . PRO A 1 91 ? 1.218 15.346 -9.151 1.00 76.50 91 PRO A O 1
ATOM 708 N N . ARG A 1 92 ? 0.427 17.060 -10.371 1.00 83.00 92 ARG A N 1
ATOM 709 C CA . ARG A 1 92 ? -0.674 16.318 -10.994 1.00 83.00 92 ARG A CA 1
ATOM 710 C C . ARG A 1 92 ? -0.315 16.051 -12.444 1.00 83.00 92 ARG A C 1
ATOM 712 O O . ARG A 1 92 ? -0.116 16.993 -13.208 1.00 83.00 92 ARG A O 1
ATOM 719 N N . ILE A 1 93 ? -0.238 14.780 -12.813 1.00 85.69 93 ILE A N 1
ATOM 720 C CA . ILE A 1 93 ? 0.065 14.355 -14.178 1.00 85.69 93 ILE A CA 1
ATOM 721 C C . ILE A 1 93 ? -1.086 13.518 -14.723 1.00 85.69 93 ILE A C 1
ATOM 723 O O . ILE A 1 93 ? -1.676 12.713 -14.008 1.00 85.69 93 ILE A O 1
ATOM 727 N N . GLN A 1 94 ? -1.402 13.716 -15.999 1.00 88.62 94 GLN A N 1
ATOM 728 C CA . GLN A 1 94 ? -2.358 12.888 -16.720 1.00 88.62 94 GLN A CA 1
ATOM 729 C C . GLN A 1 94 ? -1.579 11.980 -17.667 1.00 88.62 94 GLN A C 1
ATOM 731 O O . GLN A 1 94 ? -0.856 12.453 -18.546 1.00 88.62 94 GLN A O 1
ATOM 736 N N . LEU A 1 95 ? -1.717 10.674 -17.466 1.00 90.81 95 LEU A N 1
ATOM 737 C CA . LEU A 1 95 ? -1.024 9.652 -18.240 1.00 90.81 95 LEU A CA 1
ATOM 738 C C . LEU A 1 95 ? -2.043 8.844 -19.042 1.00 90.81 95 LEU A C 1
ATOM 740 O O . LEU A 1 95 ? -3.165 8.619 -18.599 1.00 90.81 95 LEU A O 1
ATOM 744 N N . GLY A 1 96 ? -1.650 8.419 -20.237 1.00 88.44 96 GLY A N 1
ATOM 745 C CA . GLY A 1 96 ? -2.514 7.662 -21.132 1.00 88.44 96 GLY A CA 1
ATOM 746 C C . GLY A 1 96 ? -1.738 7.106 -22.317 1.00 88.44 96 GLY A C 1
ATOM 747 O O . GLY A 1 96 ? -0.727 7.690 -22.733 1.00 88.44 96 GLY A O 1
ATOM 748 N N . GLY A 1 97 ? -2.236 5.982 -22.831 1.00 94.56 97 GLY A N 1
ATOM 749 C CA . GLY A 1 97 ? -1.602 5.165 -23.861 1.00 94.56 97 GLY A CA 1
ATOM 750 C C . GLY A 1 97 ? -1.529 3.687 -23.468 1.00 94.56 97 GLY A C 1
ATOM 751 O O . GLY A 1 97 ? -2.236 3.209 -22.568 1.00 94.56 97 GLY A O 1
ATOM 752 N N . SER A 1 98 ? -0.659 2.964 -24.164 1.00 97.19 98 SER A N 1
ATOM 753 C CA . SER A 1 98 ? -0.132 1.666 -23.735 1.00 97.19 98 SER A CA 1
ATOM 754 C C . SER A 1 98 ? 0.619 1.778 -22.403 1.00 97.19 98 SER A C 1
ATOM 756 O O . SER A 1 98 ? 1.000 2.871 -21.979 1.00 97.19 98 SER A O 1
ATOM 758 N N . SER A 1 99 ? 0.848 0.647 -21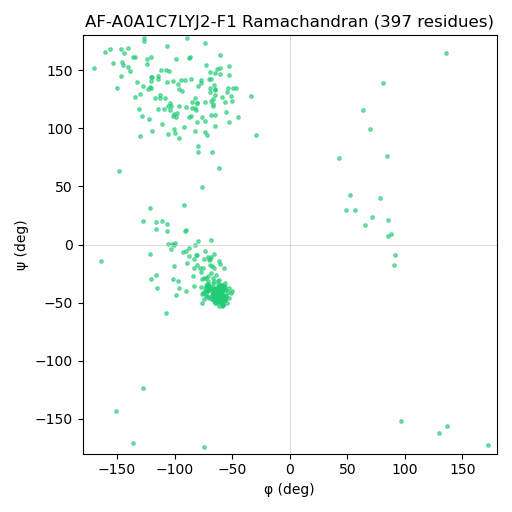.735 1.00 96.94 99 SER A N 1
ATOM 759 C CA . SER A 1 99 ? 1.551 0.615 -20.447 1.00 96.94 99 SER A CA 1
ATOM 760 C C . SER A 1 99 ? 2.960 1.205 -20.552 1.00 96.94 99 SER A C 1
ATOM 762 O O . SER A 1 99 ? 3.334 2.049 -19.743 1.00 96.94 99 SER A O 1
ATOM 764 N N . TYR A 1 100 ? 3.692 0.880 -21.622 1.00 98.50 100 TYR A N 1
ATOM 765 C CA . TYR A 1 100 ? 4.986 1.497 -21.912 1.00 98.50 100 TYR A CA 1
ATOM 766 C C . TYR A 1 100 ? 4.892 3.021 -22.088 1.00 98.50 100 TYR A C 1
ATOM 768 O O . TYR A 1 100 ? 5.677 3.747 -21.493 1.00 98.50 100 TYR A O 1
ATOM 776 N N . GLU A 1 101 ? 3.924 3.540 -22.853 1.00 97.81 101 GLU A N 1
ATOM 777 C CA . GLU A 1 101 ? 3.770 4.992 -23.062 1.00 97.81 101 GLU A CA 1
ATOM 778 C C . GLU A 1 101 ? 3.367 5.742 -21.784 1.00 97.81 101 GLU A C 1
ATOM 780 O O . GLU A 1 101 ? 3.805 6.876 -21.570 1.00 97.81 101 GLU A O 1
ATOM 785 N N . ILE A 1 102 ? 2.543 5.119 -20.933 1.00 95.69 102 ILE A N 1
ATOM 786 C CA . ILE A 1 102 ? 2.226 5.619 -19.588 1.00 95.69 102 ILE A CA 1
ATOM 787 C C . ILE A 1 102 ? 3.518 5.731 -18.779 1.00 95.69 102 ILE A C 1
ATOM 789 O O . ILE A 1 102 ? 3.808 6.798 -18.232 1.00 95.69 102 ILE A O 1
ATOM 793 N N . GLY A 1 103 ? 4.315 4.661 -18.765 1.00 97.31 103 GLY A N 1
ATOM 794 C CA . GLY A 1 103 ? 5.599 4.613 -18.082 1.00 97.31 103 GLY A CA 1
ATOM 795 C C . GLY A 1 103 ? 6.582 5.656 -18.601 1.00 97.31 103 GLY A C 1
ATOM 796 O O . GLY A 1 103 ? 7.143 6.415 -17.818 1.00 97.31 103 GLY A O 1
ATOM 797 N N . LEU A 1 104 ? 6.729 5.763 -19.921 1.00 98.38 104 LEU A N 1
ATOM 798 C CA . LEU A 1 104 ? 7.628 6.706 -20.583 1.00 98.38 104 LEU A CA 1
ATOM 799 C C . LEU A 1 104 ? 7.315 8.148 -20.191 1.00 98.38 104 LEU A C 1
ATOM 801 O O . LEU A 1 104 ? 8.208 8.890 -19.785 1.00 98.38 104 LEU A O 1
ATOM 805 N N . LYS A 1 105 ? 6.035 8.534 -20.231 1.00 96.25 105 LYS A N 1
ATOM 806 C CA . LYS A 1 105 ? 5.600 9.867 -19.796 1.00 96.25 105 LYS A CA 1
ATOM 807 C C . LYS A 1 105 ? 5.799 10.078 -18.295 1.00 96.25 105 LYS A C 1
ATOM 809 O O . LYS A 1 105 ? 6.210 11.165 -17.902 1.00 96.25 105 LYS A O 1
ATOM 814 N N . HIS A 1 106 ? 5.535 9.071 -17.458 1.00 95.31 106 HIS A N 1
ATOM 815 C CA . HIS A 1 106 ? 5.808 9.137 -16.017 1.00 95.31 106 HIS A CA 1
ATOM 816 C C . HIS A 1 106 ? 7.299 9.410 -15.771 1.00 95.31 106 HIS A C 1
ATOM 818 O O . HIS A 1 106 ? 7.632 10.376 -15.085 1.00 95.31 106 HIS A O 1
ATOM 824 N N . GLY A 1 107 ? 8.182 8.619 -16.387 1.00 96.69 107 GLY A N 1
ATOM 825 C CA . GLY A 1 107 ? 9.630 8.781 -16.304 1.00 96.69 107 GLY A CA 1
ATOM 826 C C . GLY A 1 107 ? 10.088 10.168 -16.747 1.00 96.69 107 GLY A C 1
ATOM 827 O O . GLY A 1 107 ? 10.799 10.832 -16.005 1.00 96.69 107 GLY A O 1
ATOM 828 N N . GLN A 1 108 ? 9.608 10.654 -17.896 1.00 96.81 108 GLN A N 1
ATOM 829 C CA . GLN A 1 108 ? 9.970 11.971 -18.437 1.00 96.81 108 GLN A CA 1
ATOM 830 C C . GLN A 1 108 ? 9.506 13.134 -17.551 1.00 96.81 108 GLN A C 1
ATOM 832 O O . GLN A 1 108 ? 10.261 14.076 -17.311 1.00 96.81 108 GLN A O 1
ATOM 837 N N . LEU A 1 109 ? 8.259 13.089 -17.072 1.00 94.19 109 LEU A N 1
ATOM 838 C CA . LEU A 1 109 ? 7.654 14.186 -16.311 1.00 94.19 109 LEU A CA 1
ATOM 839 C C . LEU A 1 109 ? 8.152 14.253 -14.866 1.00 94.19 109 LEU A C 1
ATOM 841 O O . LEU A 1 109 ? 8.174 15.339 -14.287 1.00 94.19 109 LEU A O 1
ATOM 845 N N . LEU A 1 110 ? 8.528 13.112 -14.281 1.00 93.56 110 LEU A N 1
ATOM 846 C CA . LEU A 1 110 ? 8.940 13.007 -12.880 1.00 93.56 110 LEU A CA 1
ATOM 847 C C . LEU A 1 110 ? 10.405 12.574 -12.708 1.00 93.56 110 LEU A C 1
ATOM 849 O O . LEU A 1 110 ? 10.781 12.125 -11.626 1.00 93.56 110 LEU A O 1
ATOM 853 N N . ALA A 1 111 ? 11.243 12.711 -13.744 1.00 95.12 111 ALA A N 1
ATOM 854 C CA . ALA A 1 111 ? 12.633 12.249 -13.706 1.00 95.12 111 ALA A CA 1
ATOM 855 C C . ALA A 1 111 ? 13.432 12.775 -12.499 1.00 95.12 111 ALA A C 1
ATOM 857 O O . ALA A 1 111 ? 14.093 11.964 -11.848 1.00 95.12 111 ALA A O 1
ATOM 858 N N . PRO A 1 112 ? 13.385 14.078 -12.141 1.00 90.31 112 PRO A N 1
ATOM 859 C CA . PRO A 1 112 ? 14.090 14.575 -10.957 1.00 90.31 112 PRO A CA 1
ATOM 860 C C . PRO A 1 112 ? 13.639 13.876 -9.669 1.00 90.31 112 PRO A C 1
ATOM 862 O O . PRO A 1 112 ? 14.465 13.393 -8.905 1.00 90.31 112 PRO A O 1
ATOM 865 N N . GLN A 1 113 ? 12.330 13.731 -9.469 1.00 88.62 113 GLN A N 1
ATOM 866 C CA . GLN A 1 113 ? 11.782 13.148 -8.249 1.00 88.62 113 GLN A CA 1
ATOM 867 C C . GLN A 1 113 ? 11.999 11.629 -8.170 1.00 88.62 113 GLN A C 1
ATOM 869 O O . GLN A 1 113 ? 12.093 11.080 -7.073 1.00 88.62 113 GLN A O 1
ATOM 874 N N . ILE A 1 114 ? 12.080 10.937 -9.313 1.00 91.19 114 ILE A N 1
ATOM 875 C CA . ILE A 1 114 ? 12.460 9.518 -9.365 1.00 91.19 114 ILE A CA 1
ATOM 876 C C . ILE A 1 114 ? 13.922 9.347 -8.937 1.00 91.19 114 ILE A C 1
ATOM 878 O O . ILE A 1 114 ? 14.217 8.433 -8.166 1.00 91.19 114 ILE A O 1
ATOM 882 N N . ARG A 1 115 ? 14.829 10.235 -9.371 1.00 92.12 115 ARG A N 1
ATOM 883 C CA . ARG A 1 115 ? 16.234 10.215 -8.925 1.00 92.12 115 ARG A CA 1
ATOM 884 C C . ARG A 1 115 ? 16.344 10.441 -7.420 1.00 92.12 115 ARG A C 1
ATOM 886 O O . ARG A 1 115 ? 16.952 9.615 -6.744 1.00 92.12 115 ARG A O 1
ATOM 893 N N . ASP A 1 116 ? 15.669 11.464 -6.893 1.00 85.75 116 ASP A N 1
ATOM 894 C CA . ASP A 1 116 ? 15.634 11.738 -5.448 1.00 85.75 116 ASP A CA 1
ATOM 895 C C . ASP A 1 116 ? 15.139 10.512 -4.661 1.00 85.75 116 ASP A C 1
ATOM 897 O O . ASP A 1 116 ? 15.709 10.117 -3.643 1.00 85.75 116 ASP A O 1
ATOM 901 N N . GLN A 1 117 ? 14.092 9.849 -5.161 1.00 83.69 117 GLN A N 1
ATOM 902 C CA . GLN A 1 117 ? 13.572 8.622 -4.563 1.00 83.69 117 GLN A CA 1
ATOM 903 C C . GLN A 1 117 ? 14.588 7.479 -4.579 1.00 83.69 117 GLN A C 1
ATOM 905 O O . GLN A 1 117 ? 14.752 6.798 -3.566 1.00 83.69 117 GLN A O 1
ATOM 910 N N . LEU A 1 118 ? 15.287 7.261 -5.692 1.00 89.56 118 LEU A N 1
ATOM 911 C CA . LEU A 1 118 ? 16.327 6.236 -5.777 1.00 89.56 118 LEU A CA 1
ATOM 912 C C . LEU A 1 118 ? 17.470 6.504 -4.796 1.00 89.56 118 LEU A C 1
ATOM 914 O O . LEU A 1 118 ? 17.933 5.565 -4.148 1.00 89.56 118 LEU A O 1
ATOM 918 N N . GLU A 1 119 ? 17.897 7.755 -4.629 1.00 87.31 119 GLU A N 1
ATOM 919 C CA . GLU A 1 119 ? 18.915 8.126 -3.640 1.00 87.31 119 GLU A CA 1
ATOM 920 C C . GLU A 1 119 ? 18.456 7.817 -2.209 1.00 87.31 119 GLU A C 1
ATOM 922 O O . GLU A 1 119 ? 19.193 7.187 -1.441 1.00 87.31 119 GLU A O 1
ATOM 927 N N . ILE A 1 120 ? 17.209 8.165 -1.873 1.00 80.06 120 ILE A N 1
ATOM 928 C CA . ILE A 1 120 ? 16.609 7.861 -0.569 1.00 80.06 120 ILE A CA 1
ATOM 929 C C . ILE A 1 120 ? 16.583 6.350 -0.319 1.00 80.06 120 ILE A C 1
ATOM 931 O O . ILE A 1 120 ? 16.980 5.905 0.761 1.00 80.06 120 ILE A O 1
ATOM 935 N N . TYR A 1 121 ? 16.150 5.534 -1.287 1.00 83.12 121 TYR A N 1
ATOM 936 C CA . TYR A 1 121 ? 16.100 4.080 -1.089 1.00 83.12 121 TYR A CA 1
ATOM 937 C C . TYR A 1 121 ? 17.471 3.426 -1.068 1.00 83.12 121 TYR A C 1
ATOM 939 O O . TYR A 1 121 ? 17.669 2.502 -0.281 1.00 83.12 121 TYR A O 1
ATOM 947 N N . ARG A 1 122 ? 18.434 3.914 -1.855 1.00 87.19 122 ARG A N 1
ATOM 948 C CA . ARG A 1 122 ? 19.831 3.466 -1.768 1.00 87.19 122 ARG A CA 1
ATOM 949 C C . ARG A 1 122 ? 20.369 3.669 -0.355 1.00 87.19 122 ARG A C 1
ATOM 951 O O . ARG A 1 122 ? 20.911 2.732 0.227 1.00 87.19 122 ARG A O 1
ATOM 958 N N . ALA A 1 123 ? 20.156 4.852 0.222 1.00 78.25 123 ALA A N 1
ATOM 959 C CA . ALA A 1 123 ? 20.536 5.129 1.602 1.00 78.25 123 ALA A CA 1
ATOM 960 C C . ALA A 1 123 ? 19.763 4.245 2.595 1.00 78.25 123 ALA A C 1
ATOM 962 O O . ALA A 1 123 ? 20.368 3.635 3.471 1.00 78.25 123 ALA A O 1
ATOM 963 N N . LEU A 1 124 ? 18.444 4.112 2.437 1.00 78.62 124 LEU A N 1
ATOM 964 C CA . LEU A 1 124 ? 17.604 3.314 3.332 1.00 78.62 124 LEU A CA 1
ATOM 965 C C . LEU A 1 124 ? 18.023 1.838 3.363 1.00 78.62 124 LEU A C 1
ATOM 967 O O . LEU A 1 124 ? 18.172 1.266 4.444 1.00 78.62 124 LEU A O 1
ATOM 971 N N . PHE A 1 125 ? 18.232 1.210 2.205 1.00 80.69 125 PHE A N 1
ATOM 972 C CA . PHE A 1 125 ? 18.649 -0.192 2.146 1.00 80.69 125 PHE A CA 1
ATOM 973 C C . PHE A 1 125 ? 20.058 -0.390 2.700 1.00 80.69 125 PHE A C 1
ATOM 975 O O . PHE A 1 125 ? 20.286 -1.344 3.449 1.00 80.69 125 PHE A O 1
ATOM 982 N N . ARG A 1 126 ? 20.979 0.540 2.433 1.00 82.44 126 ARG A N 1
ATOM 983 C CA . ARG A 1 126 ? 22.325 0.474 3.004 1.00 82.44 126 ARG A CA 1
ATOM 984 C C . ARG A 1 126 ? 22.303 0.604 4.522 1.00 82.44 126 ARG A C 1
ATOM 986 O O . ARG A 1 126 ? 22.904 -0.207 5.223 1.00 82.44 126 ARG A O 1
ATOM 993 N N . GLU A 1 127 ? 21.598 1.599 5.050 1.00 72.12 127 GLU A N 1
ATOM 994 C CA . GLU A 1 127 ? 21.629 1.883 6.482 1.00 72.12 127 GLU A CA 1
ATOM 995 C C . GLU A 1 127 ? 20.814 0.881 7.294 1.00 72.12 127 GLU A C 1
ATOM 997 O O . GLU A 1 127 ? 21.279 0.442 8.349 1.00 72.12 127 GLU A O 1
ATOM 1002 N N . ILE A 1 128 ? 19.630 0.487 6.819 1.00 67.81 128 ILE A N 1
ATOM 1003 C CA . ILE A 1 128 ? 18.719 -0.336 7.619 1.00 67.81 128 ILE A CA 1
ATOM 1004 C C . ILE A 1 128 ? 18.814 -1.818 7.262 1.00 67.81 128 ILE A C 1
ATOM 1006 O O . ILE A 1 128 ? 18.903 -2.655 8.157 1.00 67.81 128 ILE A O 1
ATOM 1010 N N . CYS A 1 129 ? 18.869 -2.150 5.970 1.00 73.19 129 CYS A N 1
ATOM 1011 C CA . CYS A 1 129 ? 18.953 -3.542 5.515 1.00 73.19 129 CYS A CA 1
ATOM 1012 C C . CYS A 1 129 ? 20.397 -4.060 5.420 1.00 73.19 129 CYS A C 1
ATOM 1014 O O . CYS A 1 129 ? 20.598 -5.257 5.235 1.00 73.19 129 CYS A O 1
ATOM 1016 N N . LYS A 1 130 ? 21.400 -3.175 5.547 1.00 82.50 130 LYS A N 1
ATOM 1017 C CA . LYS A 1 130 ? 22.829 -3.485 5.343 1.00 82.50 130 LYS A CA 1
ATOM 1018 C C . LYS A 1 130 ? 23.123 -4.069 3.960 1.00 82.50 130 LYS A C 1
ATOM 1020 O O . LYS A 1 130 ? 24.054 -4.854 3.805 1.00 82.50 130 LYS A O 1
ATOM 1025 N N . PHE A 1 131 ? 22.320 -3.679 2.971 1.00 83.44 131 PHE A N 1
ATOM 1026 C CA . PHE A 1 131 ? 22.465 -4.086 1.579 1.00 83.44 131 PHE A CA 1
ATOM 1027 C C . PHE A 1 131 ? 22.968 -2.916 0.746 1.00 83.44 131 PHE A C 1
ATOM 1029 O O . PHE A 1 131 ? 22.358 -1.848 0.718 1.00 83.44 131 PHE A O 1
ATOM 1036 N N . GLU A 1 132 ? 24.057 -3.144 0.023 1.00 92.31 132 GLU A N 1
ATOM 1037 C CA . GLU A 1 132 ? 24.484 -2.248 -1.042 1.00 92.31 132 GLU A CA 1
ATOM 1038 C C . GLU A 1 132 ? 23.555 -2.391 -2.250 1.00 92.31 132 GLU A C 1
ATOM 1040 O O . GLU A 1 132 ? 22.947 -3.440 -2.478 1.00 92.31 132 GLU A O 1
ATOM 1045 N N . TRP A 1 133 ? 23.461 -1.340 -3.064 1.00 94.12 133 TRP A N 1
ATOM 1046 C CA . TRP A 1 133 ? 22.511 -1.309 -4.178 1.00 94.12 133 TRP A CA 1
ATOM 1047 C C . TRP A 1 133 ? 22.603 -2.514 -5.137 1.00 94.12 133 TRP A C 1
ATOM 1049 O O . TRP A 1 133 ? 21.556 -3.059 -5.473 1.00 94.12 133 TRP A O 1
ATOM 1059 N N . PRO A 1 134 ? 23.791 -3.027 -5.524 1.00 96.19 134 PRO A N 1
ATOM 1060 C CA . PRO A 1 134 ? 23.871 -4.236 -6.348 1.00 96.19 134 PRO A CA 1
ATOM 1061 C C . PRO A 1 134 ? 23.160 -5.456 -5.738 1.00 96.19 134 PRO A C 1
ATOM 1063 O O . PRO A 1 134 ? 22.511 -6.202 -6.461 1.00 96.19 134 PRO A O 1
ATOM 1066 N N . GLN A 1 135 ? 23.202 -5.619 -4.411 1.00 93.44 135 GLN A N 1
ATOM 1067 C CA . GLN A 1 135 ? 22.515 -6.711 -3.710 1.00 93.44 135 GLN A CA 1
ATOM 1068 C C . GLN A 1 135 ? 20.993 -6.509 -3.717 1.00 93.44 135 GLN A C 1
ATOM 1070 O O . GLN A 1 135 ? 20.230 -7.463 -3.853 1.00 93.44 135 GLN A O 1
ATOM 1075 N N . VAL A 1 136 ? 20.532 -5.257 -3.632 1.00 93.44 136 VAL A N 1
ATOM 1076 C CA . VAL A 1 136 ? 19.112 -4.913 -3.818 1.00 93.44 136 VAL A CA 1
ATOM 1077 C C . VAL A 1 136 ? 18.650 -5.299 -5.228 1.00 93.44 136 VAL A C 1
ATOM 1079 O O . VAL A 1 136 ? 17.584 -5.899 -5.385 1.00 93.44 136 VAL A O 1
ATOM 1082 N N . LEU A 1 137 ? 19.466 -5.021 -6.249 1.00 96.12 137 LEU A N 1
ATOM 1083 C CA . LEU A 1 137 ? 19.161 -5.373 -7.638 1.00 96.12 137 LEU A CA 1
ATOM 1084 C C . LEU A 1 137 ? 19.129 -6.893 -7.876 1.00 96.12 137 LEU A C 1
ATOM 1086 O O . LEU A 1 137 ? 18.336 -7.353 -8.697 1.00 96.12 137 LEU A O 1
ATOM 1090 N N . GLU A 1 138 ? 19.919 -7.689 -7.146 1.00 94.75 138 GLU A N 1
ATOM 1091 C CA . GLU A 1 138 ? 19.842 -9.160 -7.187 1.00 94.75 138 GLU A CA 1
ATOM 1092 C C . GLU A 1 138 ? 18.480 -9.681 -6.704 1.00 94.75 138 GLU A C 1
ATOM 1094 O O . GLU A 1 138 ? 17.916 -10.597 -7.308 1.00 94.75 138 GLU A O 1
ATOM 1099 N N . VAL A 1 139 ? 17.910 -9.079 -5.654 1.00 92.31 139 VAL A N 1
ATOM 1100 C CA . VAL A 1 139 ? 16.556 -9.413 -5.180 1.00 92.31 139 VAL A CA 1
ATOM 1101 C C . VAL A 1 139 ? 15.501 -8.919 -6.175 1.00 92.31 139 VAL A C 1
ATOM 1103 O O . VAL A 1 139 ? 14.612 -9.678 -6.566 1.00 92.31 139 VAL A O 1
ATOM 1106 N N . ALA A 1 140 ? 15.630 -7.682 -6.663 1.00 96.44 140 ALA A N 1
ATOM 1107 C CA . ALA A 1 140 ? 14.733 -7.115 -7.672 1.00 96.44 140 ALA A CA 1
ATOM 1108 C C . ALA A 1 140 ? 14.707 -7.951 -8.967 1.00 96.44 140 ALA A C 1
ATOM 1110 O O . ALA A 1 140 ? 13.658 -8.115 -9.593 1.00 96.44 140 ALA A O 1
ATOM 1111 N N . ALA A 1 141 ? 15.835 -8.551 -9.356 1.00 97.56 141 ALA A N 1
ATOM 1112 C CA . ALA A 1 141 ? 15.914 -9.426 -10.519 1.00 97.56 141 ALA A CA 1
ATOM 1113 C C . ALA A 1 141 ? 15.038 -10.683 -10.387 1.00 97.56 141 ALA A C 1
ATOM 1115 O O . ALA A 1 141 ? 14.518 -11.154 -11.402 1.00 97.56 141 ALA A O 1
ATOM 1116 N N . GLN A 1 142 ? 14.832 -11.198 -9.170 1.00 95.88 142 GLN A N 1
ATOM 1117 C CA . GLN A 1 142 ? 13.925 -12.323 -8.918 1.00 95.88 142 GLN A CA 1
ATOM 1118 C C . GLN A 1 142 ? 12.467 -11.888 -9.107 1.00 95.88 142 GLN A C 1
ATOM 1120 O O . GLN A 1 142 ? 11.728 -12.530 -9.855 1.00 95.88 142 GLN A O 1
ATOM 1125 N N . PHE A 1 143 ? 12.089 -10.732 -8.549 1.00 97.56 143 PHE A N 1
ATOM 1126 C CA . PHE A 1 143 ? 10.761 -10.152 -8.761 1.00 97.56 143 PHE A CA 1
ATOM 1127 C C . PHE A 1 143 ? 10.480 -9.856 -10.227 1.00 97.56 143 PHE A C 1
ATOM 1129 O O . PHE A 1 143 ? 9.391 -10.149 -10.707 1.00 97.56 143 PHE A O 1
ATOM 1136 N N . ARG A 1 144 ? 11.465 -9.365 -10.986 1.00 98.12 144 ARG A N 1
ATOM 1137 C CA . ARG A 1 144 ? 11.314 -9.145 -12.431 1.00 98.12 144 ARG A CA 1
ATOM 1138 C C . ARG A 1 144 ? 10.810 -10.397 -13.161 1.00 98.12 144 ARG A C 1
ATOM 1140 O O . ARG A 1 144 ? 10.021 -10.271 -14.095 1.00 98.12 144 ARG A O 1
ATOM 1147 N N . VAL A 1 145 ? 11.249 -11.594 -12.757 1.00 97.75 145 VAL A N 1
ATOM 1148 C CA . VAL A 1 145 ? 10.787 -12.860 -13.354 1.00 97.75 145 VAL A CA 1
ATOM 1149 C C . VAL A 1 145 ? 9.312 -13.105 -13.038 1.00 97.75 145 VAL A C 1
ATOM 1151 O O . VAL A 1 145 ? 8.545 -13.406 -13.951 1.00 97.75 145 VAL A O 1
ATOM 1154 N N . ALA A 1 146 ? 8.898 -12.931 -11.780 1.00 97.06 146 ALA A N 1
ATOM 1155 C CA . ALA A 1 146 ? 7.497 -13.066 -11.384 1.00 97.06 146 ALA A CA 1
ATOM 1156 C C . ALA A 1 146 ? 6.600 -12.044 -12.098 1.00 97.06 146 ALA A C 1
ATOM 1158 O O . ALA A 1 146 ? 5.585 -12.418 -12.680 1.00 97.06 146 ALA A O 1
ATOM 1159 N N . ILE A 1 147 ? 7.015 -10.774 -12.140 1.00 98.50 147 ILE A N 1
ATOM 1160 C CA . ILE A 1 147 ? 6.271 -9.689 -12.793 1.00 98.50 147 ILE A CA 1
ATOM 1161 C C . ILE A 1 147 ? 6.103 -9.978 -14.284 1.00 98.50 147 ILE A C 1
ATOM 1163 O O . ILE A 1 147 ? 4.992 -9.888 -14.795 1.00 98.50 147 ILE A O 1
ATOM 1167 N N . ARG A 1 148 ? 7.164 -10.407 -14.978 1.00 98.31 148 ARG A N 1
ATOM 1168 C CA . ARG A 1 148 ? 7.081 -10.776 -16.400 1.00 98.31 148 ARG A CA 1
ATOM 1169 C C . ARG A 1 148 ? 6.021 -11.846 -16.671 1.00 98.31 148 ARG A C 1
ATOM 1171 O O . ARG A 1 148 ? 5.360 -11.792 -17.701 1.00 98.31 148 ARG A O 1
ATOM 1178 N N . ASN A 1 149 ? 5.890 -12.821 -15.777 1.00 97.62 149 ASN A N 1
ATOM 1179 C CA . ASN A 1 149 ? 4.983 -13.951 -15.967 1.00 97.62 149 ASN A CA 1
ATOM 1180 C C . ASN A 1 149 ? 3.540 -13.624 -15.565 1.00 97.62 149 ASN A C 1
ATOM 1182 O O . ASN A 1 149 ? 2.607 -14.129 -16.181 1.00 97.62 149 ASN A O 1
ATOM 1186 N N . LEU A 1 150 ? 3.363 -12.818 -14.517 1.00 97.81 150 LEU A N 1
ATOM 1187 C CA . LEU A 1 150 ? 2.066 -12.593 -13.875 1.00 97.81 150 LEU A CA 1
ATOM 1188 C C . LEU A 1 150 ? 1.412 -11.264 -14.285 1.00 97.81 150 LEU A C 1
ATOM 1190 O O . LEU A 1 150 ? 0.188 -11.174 -14.308 1.00 97.81 150 LEU A O 1
ATOM 1194 N N . ALA A 1 151 ? 2.209 -10.245 -14.610 1.00 97.50 151 ALA A N 1
ATOM 1195 C CA . ALA A 1 151 ? 1.753 -8.903 -14.973 1.00 97.50 151 ALA A CA 1
ATOM 1196 C C . ALA A 1 151 ? 2.715 -8.236 -15.987 1.00 97.50 151 ALA A C 1
ATOM 1198 O O . ALA A 1 151 ? 3.334 -7.216 -15.664 1.00 97.50 151 ALA A O 1
ATOM 1199 N N . PRO A 1 152 ? 2.871 -8.796 -17.207 1.00 98.19 152 PRO A N 1
ATOM 1200 C CA . PRO A 1 152 ? 3.826 -8.299 -18.204 1.00 98.19 152 PRO A CA 1
ATOM 1201 C C . PRO A 1 152 ? 3.598 -6.827 -18.569 1.00 98.19 152 PRO A C 1
ATOM 1203 O O . PRO A 1 152 ? 4.560 -6.072 -18.655 1.00 98.19 152 PRO A O 1
ATOM 1206 N N . ASP A 1 153 ? 2.340 -6.394 -18.664 1.00 97.69 153 ASP A N 1
ATOM 1207 C CA . ASP A 1 153 ? 1.988 -5.003 -18.963 1.00 97.69 153 ASP A CA 1
ATOM 1208 C C . ASP A 1 153 ? 2.552 -4.020 -17.921 1.00 97.69 153 ASP A C 1
ATOM 1210 O O . ASP A 1 153 ? 2.972 -2.917 -18.268 1.00 97.69 153 ASP A O 1
ATOM 1214 N N . LEU A 1 154 ? 2.607 -4.409 -16.640 1.00 97.88 154 LEU A N 1
ATOM 1215 C CA . LEU A 1 154 ? 3.200 -3.574 -15.591 1.00 97.88 154 LEU A CA 1
ATOM 1216 C C . LEU A 1 154 ? 4.728 -3.561 -15.665 1.00 97.88 154 LEU A C 1
ATOM 1218 O O . LEU A 1 154 ? 5.341 -2.566 -15.283 1.00 97.88 154 LEU A O 1
ATOM 1222 N N . LEU A 1 155 ? 5.352 -4.630 -16.170 1.00 98.62 155 LEU A N 1
ATOM 1223 C CA . LEU A 1 155 ? 6.789 -4.619 -16.437 1.00 98.62 155 LEU A CA 1
ATOM 1224 C C . LEU A 1 155 ? 7.131 -3.662 -17.583 1.00 98.62 155 LEU A C 1
ATOM 1226 O O . LEU A 1 155 ? 8.119 -2.938 -17.486 1.00 98.62 155 LEU A O 1
ATOM 1230 N N . ASP A 1 156 ? 6.302 -3.632 -18.627 1.00 98.56 156 ASP A N 1
ATOM 1231 C CA . ASP A 1 156 ? 6.449 -2.699 -19.748 1.00 98.56 156 ASP A CA 1
ATOM 1232 C C . ASP A 1 156 ? 6.287 -1.245 -19.289 1.00 98.56 156 ASP A C 1
ATOM 1234 O O . ASP A 1 156 ? 7.043 -0.374 -19.717 1.00 98.56 156 ASP A O 1
ATOM 1238 N N . GLU A 1 157 ? 5.358 -0.970 -18.366 1.00 98.56 157 GLU A N 1
ATOM 1239 C CA . GLU A 1 157 ? 5.252 0.349 -17.735 1.00 98.56 157 GLU A CA 1
ATOM 1240 C C . GLU A 1 157 ? 6.518 0.714 -16.953 1.00 98.56 157 GLU A C 1
ATOM 1242 O O . GLU A 1 157 ? 7.045 1.812 -17.120 1.00 98.56 157 GLU A O 1
ATOM 1247 N N . MET A 1 158 ? 7.065 -0.202 -16.149 1.00 98.69 158 MET A N 1
ATOM 1248 C CA . MET A 1 158 ? 8.323 0.039 -15.430 1.00 98.69 158 MET A CA 1
ATOM 1249 C C . MET A 1 158 ? 9.508 0.266 -16.374 1.00 98.69 158 MET A C 1
ATOM 1251 O O . MET A 1 158 ? 10.364 1.101 -16.079 1.00 98.69 158 MET A O 1
ATOM 1255 N N . GLN A 1 159 ? 9.550 -0.435 -17.512 1.00 98.81 159 GLN A N 1
ATOM 1256 C CA . GLN A 1 159 ? 10.551 -0.197 -18.552 1.00 98.81 159 GLN A CA 1
ATOM 1257 C C . GLN A 1 159 ? 10.390 1.200 -19.150 1.00 98.81 159 GLN A C 1
ATOM 1259 O O . GLN A 1 159 ? 11.372 1.927 -19.259 1.00 98.81 159 GLN A O 1
ATOM 1264 N N . GLY A 1 160 ? 9.155 1.604 -19.461 1.00 98.62 160 GLY A N 1
ATOM 1265 C CA . GLY A 1 160 ? 8.861 2.961 -19.904 1.00 98.62 160 GLY A CA 1
ATOM 1266 C C . GLY A 1 160 ? 9.347 4.004 -18.896 1.00 98.62 160 GLY A C 1
ATOM 1267 O O . GLY A 1 160 ? 9.981 4.975 -19.290 1.00 98.62 160 GLY A O 1
ATOM 1268 N N . ILE A 1 161 ? 9.121 3.794 -17.592 1.00 98.50 161 ILE A N 1
ATOM 1269 C CA . ILE A 1 161 ? 9.606 4.710 -16.546 1.00 98.50 161 ILE A CA 1
ATOM 1270 C C . ILE A 1 161 ? 11.129 4.849 -16.614 1.00 98.50 161 ILE A C 1
ATOM 1272 O O . ILE A 1 161 ? 11.621 5.975 -16.648 1.00 98.50 161 ILE A O 1
ATOM 1276 N N . ALA A 1 162 ? 11.867 3.737 -16.656 1.00 98.69 162 ALA A N 1
ATOM 1277 C CA . ALA A 1 162 ? 13.328 3.764 -16.732 1.00 98.69 162 ALA A CA 1
ATOM 1278 C C . ALA A 1 162 ? 13.820 4.507 -17.988 1.00 98.69 162 ALA A C 1
ATOM 1280 O O . ALA A 1 162 ? 14.614 5.443 -17.881 1.00 98.69 162 ALA A O 1
ATOM 1281 N N . ASP A 1 163 ? 13.265 4.173 -19.157 1.00 98.75 163 ASP A N 1
ATOM 1282 C CA . ASP A 1 163 ? 13.600 4.815 -20.434 1.00 98.75 163 ASP A CA 1
ATOM 1283 C C . ASP A 1 163 ? 13.267 6.316 -20.430 1.00 98.75 163 ASP A C 1
ATOM 1285 O O . ASP A 1 163 ? 13.988 7.127 -21.012 1.00 98.75 163 ASP A O 1
ATOM 1289 N N . GLY A 1 164 ? 12.175 6.700 -19.764 1.00 98.38 164 GLY A N 1
ATOM 1290 C CA . GLY A 1 164 ? 11.733 8.087 -19.657 1.00 98.38 164 GLY A CA 1
ATOM 1291 C C . GLY A 1 164 ? 12.626 8.938 -18.758 1.00 98.38 164 GLY A C 1
ATOM 1292 O O . GLY A 1 164 ? 12.776 10.133 -19.009 1.00 98.38 164 GLY A O 1
ATOM 1293 N N . VAL A 1 165 ? 13.232 8.331 -17.735 1.00 98.38 165 VAL A N 1
ATOM 1294 C CA . VAL A 1 165 ? 14.249 8.976 -16.892 1.00 98.38 165 VAL A CA 1
ATOM 1295 C C . VAL A 1 165 ? 15.583 9.082 -17.644 1.00 98.38 165 VAL A C 1
ATOM 1297 O O . VAL A 1 165 ? 16.221 10.137 -17.605 1.00 98.38 165 VAL A O 1
ATOM 1300 N N . GLY A 1 166 ? 15.952 8.027 -18.379 1.00 97.94 166 GLY A N 1
ATOM 1301 C CA . GLY A 1 166 ? 17.022 8.004 -19.383 1.00 97.94 166 GLY A CA 1
ATOM 1302 C C . GLY A 1 166 ? 18.416 7.611 -18.880 1.00 97.94 166 GLY A C 1
ATOM 1303 O O . GLY A 1 166 ? 19.266 7.251 -19.690 1.00 97.94 166 GLY A O 1
ATOM 1304 N N . ASP A 1 167 ? 18.664 7.663 -17.570 1.00 97.06 167 ASP A N 1
ATOM 1305 C CA . ASP A 1 167 ? 19.964 7.382 -16.936 1.00 97.06 167 ASP A CA 1
ATOM 1306 C C . ASP A 1 167 ? 19.889 6.345 -15.798 1.00 97.06 167 ASP A C 1
ATOM 1308 O O . ASP A 1 167 ? 20.791 6.269 -14.964 1.00 97.06 167 ASP A O 1
ATOM 1312 N N . ILE A 1 168 ? 18.825 5.536 -15.769 1.00 97.94 168 ILE A N 1
ATOM 1313 C CA . ILE A 1 168 ? 18.611 4.445 -14.804 1.00 97.94 168 ILE A CA 1
ATOM 1314 C C . ILE A 1 168 ? 18.142 3.177 -15.523 1.00 97.94 168 ILE A C 1
ATOM 1316 O O . ILE A 1 168 ? 17.620 3.248 -16.636 1.00 97.94 168 ILE A O 1
ATOM 1320 N N . ASP A 1 169 ? 18.273 2.022 -14.874 1.00 98.06 169 ASP A N 1
ATOM 1321 C CA . ASP A 1 169 ? 17.899 0.733 -15.449 1.00 98.06 169 ASP A CA 1
ATOM 1322 C C . ASP A 1 169 ? 16.518 0.257 -14.969 1.00 98.06 169 ASP A C 1
ATOM 1324 O O . AS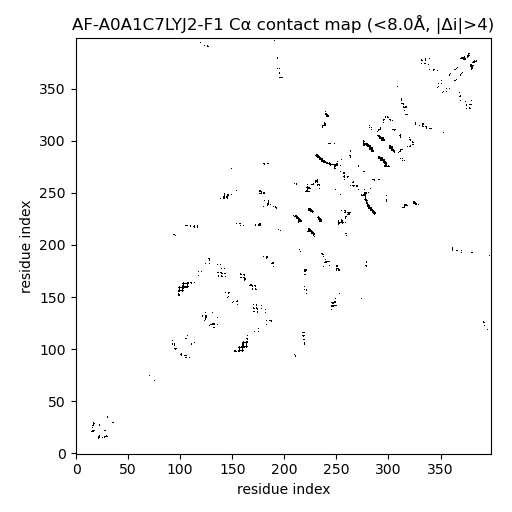P A 1 169 ? 16.027 0.618 -13.897 1.00 98.06 169 ASP A O 1
ATOM 1328 N N . LEU A 1 170 ? 15.904 -0.665 -15.722 1.00 98.56 170 LEU A N 1
ATOM 1329 C CA . LEU A 1 170 ? 14.642 -1.318 -15.338 1.00 98.56 170 LEU A CA 1
ATOM 1330 C C . LEU A 1 170 ? 14.682 -1.878 -13.907 1.00 98.56 170 LEU A C 1
ATOM 1332 O O . LEU A 1 170 ? 13.694 -1.792 -13.179 1.00 98.56 170 LEU A O 1
ATOM 1336 N N . LEU A 1 171 ? 15.805 -2.476 -13.497 1.00 98.38 171 LEU A N 1
ATOM 1337 C CA . LEU A 1 171 ? 15.910 -3.072 -12.164 1.00 98.38 171 LEU A CA 1
ATOM 1338 C C . LEU A 1 171 ? 15.889 -2.029 -11.041 1.00 98.38 171 LEU A C 1
ATOM 1340 O O . LEU A 1 171 ? 15.443 -2.375 -9.950 1.00 98.38 171 LEU A O 1
ATOM 1344 N N . ASP A 1 172 ? 16.279 -0.774 -11.294 1.00 98.25 172 ASP A N 1
ATOM 1345 C CA . ASP A 1 172 ? 16.115 0.307 -10.318 1.00 98.25 172 ASP A CA 1
ATOM 1346 C C . ASP A 1 172 ? 14.621 0.557 -10.039 1.00 98.25 172 ASP A C 1
ATOM 1348 O O . ASP A 1 172 ? 14.199 0.663 -8.886 1.00 98.25 172 ASP A O 1
ATOM 1352 N N . ILE A 1 173 ? 13.793 0.567 -11.089 1.00 98.50 173 ILE A N 1
ATOM 1353 C CA . ILE A 1 173 ? 12.339 0.744 -10.969 1.00 98.50 173 ILE A CA 1
ATOM 1354 C C . ILE A 1 173 ? 11.669 -0.493 -10.369 1.00 98.50 173 ILE A C 1
ATOM 1356 O O . ILE A 1 173 ? 10.782 -0.361 -9.522 1.00 98.50 173 ILE A O 1
ATOM 1360 N N . VAL A 1 174 ? 12.105 -1.700 -10.739 1.00 98.44 174 VAL A N 1
ATOM 1361 C CA . VAL A 1 174 ? 11.612 -2.929 -10.098 1.00 98.44 174 VAL A CA 1
ATOM 1362 C C . VAL A 1 174 ? 11.930 -2.904 -8.601 1.00 98.44 174 VAL A C 1
ATOM 1364 O O . VAL A 1 174 ? 11.034 -3.173 -7.807 1.00 98.44 174 VAL A O 1
ATOM 1367 N N . ALA A 1 175 ? 13.139 -2.491 -8.202 1.00 96.50 175 ALA A N 1
ATOM 1368 C CA . ALA A 1 175 ? 13.518 -2.357 -6.796 1.00 96.50 175 ALA A CA 1
ATOM 1369 C C . ALA A 1 175 ? 12.634 -1.353 -6.034 1.00 96.50 175 ALA A C 1
ATOM 1371 O O . ALA A 1 175 ? 12.223 -1.636 -4.908 1.00 96.50 175 ALA A O 1
ATOM 1372 N N . LEU A 1 176 ? 12.282 -0.212 -6.646 1.00 94.12 176 LEU A N 1
ATOM 1373 C CA . LEU A 1 176 ? 11.324 0.737 -6.060 1.00 94.12 176 LEU A CA 1
ATOM 1374 C C . LEU A 1 176 ? 9.932 0.123 -5.870 1.00 94.12 176 LEU A C 1
ATOM 1376 O O . LEU A 1 176 ? 9.288 0.376 -4.853 1.00 94.12 176 LEU A O 1
ATOM 1380 N N . ASN A 1 177 ? 9.469 -0.687 -6.822 1.00 96.31 177 ASN A N 1
ATOM 1381 C CA . ASN A 1 177 ? 8.148 -1.317 -6.779 1.00 96.31 177 ASN A CA 1
ATOM 1382 C C . ASN A 1 177 ? 8.094 -2.578 -5.898 1.00 96.31 177 ASN A C 1
ATOM 1384 O O . ASN A 1 177 ? 7.006 -2.968 -5.482 1.00 96.31 177 ASN A O 1
ATOM 1388 N N . SER A 1 178 ? 9.242 -3.177 -5.563 1.00 94.88 178 SER A N 1
ATOM 1389 C CA . SER A 1 178 ? 9.377 -4.285 -4.603 1.00 94.88 178 SER A CA 1
ATOM 1390 C C . SER A 1 178 ? 9.998 -3.858 -3.268 1.00 94.88 178 SER A C 1
ATOM 1392 O O . SER A 1 178 ? 10.532 -4.675 -2.514 1.00 94.88 178 SER A O 1
ATOM 1394 N N . ARG A 1 179 ? 9.997 -2.552 -2.975 1.00 89.94 179 ARG A N 1
ATOM 1395 C CA . ARG A 1 179 ? 10.678 -1.979 -1.807 1.00 89.94 179 ARG A CA 1
ATOM 1396 C C . ARG A 1 179 ? 10.180 -2.529 -0.474 1.00 89.94 179 ARG A C 1
ATOM 1398 O O . ARG A 1 179 ? 10.961 -2.639 0.470 1.00 89.94 179 ARG A O 1
ATOM 1405 N N . SER A 1 180 ? 8.886 -2.827 -0.382 1.00 85.69 180 SER A N 1
ATOM 1406 C CA . SER A 1 180 ? 8.260 -3.293 0.851 1.00 85.69 180 SER A CA 1
ATOM 1407 C C . SER A 1 180 ? 8.670 -4.721 1.144 1.00 85.69 180 SER A C 1
ATOM 1409 O O . SER A 1 180 ? 9.040 -5.021 2.271 1.00 85.69 180 SER A O 1
ATOM 1411 N N . GLU A 1 181 ? 8.695 -5.557 0.114 1.00 90.62 181 GLU A N 1
ATOM 1412 C CA . GLU A 1 181 ? 9.149 -6.937 0.165 1.00 90.62 181 GLU A CA 1
ATOM 1413 C C . GLU A 1 181 ? 10.617 -6.995 0.598 1.00 90.62 181 GLU A C 1
ATOM 1415 O O . GLU A 1 181 ? 10.949 -7.717 1.535 1.00 90.62 181 GLU A O 1
ATOM 1420 N N . ILE A 1 182 ? 11.479 -6.184 -0.030 1.00 85.12 182 ILE A N 1
ATOM 1421 C CA . ILE A 1 182 ? 12.917 -6.148 0.273 1.00 85.12 182 ILE A CA 1
ATOM 1422 C C . ILE A 1 182 ? 13.158 -5.668 1.711 1.00 85.12 182 ILE A C 1
ATOM 1424 O O . ILE A 1 182 ? 13.947 -6.264 2.439 1.00 85.12 182 ILE A O 1
ATOM 1428 N N . ALA A 1 183 ? 12.482 -4.604 2.152 1.00 76.56 183 ALA A N 1
ATOM 1429 C CA . ALA A 1 183 ? 12.717 -4.047 3.482 1.00 76.56 183 ALA A CA 1
ATOM 1430 C C . ALA A 1 183 ? 12.121 -4.912 4.610 1.00 76.56 183 ALA A C 1
ATOM 1432 O O . ALA A 1 183 ? 12.789 -5.166 5.616 1.00 76.56 183 ALA A O 1
ATOM 1433 N N . LEU A 1 184 ? 10.867 -5.356 4.469 1.00 70.19 184 LEU A N 1
ATOM 1434 C CA . LEU A 1 184 ? 10.138 -6.041 5.542 1.00 70.19 184 LEU A CA 1
ATOM 1435 C C . LEU A 1 184 ? 10.651 -7.463 5.782 1.00 70.19 184 LEU A C 1
ATOM 1437 O O . LEU A 1 184 ? 10.713 -7.882 6.940 1.00 70.19 184 LEU A O 1
ATOM 1441 N N . ASP A 1 185 ? 11.076 -8.181 4.737 1.00 67.81 185 ASP A N 1
ATOM 1442 C CA . ASP A 1 185 ? 11.673 -9.517 4.885 1.00 67.81 185 ASP A CA 1
ATOM 1443 C C . ASP A 1 185 ? 12.959 -9.474 5.734 1.00 67.81 185 ASP A C 1
ATOM 1445 O O . ASP A 1 185 ? 13.184 -10.296 6.633 1.00 67.81 185 ASP A O 1
ATOM 1449 N N . LEU A 1 186 ? 13.747 -8.414 5.538 1.00 58.66 186 LEU A N 1
ATOM 1450 C CA . LEU A 1 186 ? 14.993 -8.147 6.256 1.00 58.66 186 LEU A CA 1
ATOM 1451 C C . LEU A 1 186 ? 14.774 -7.541 7.656 1.00 58.66 186 LEU A C 1
ATOM 1453 O O . LEU A 1 186 ? 15.735 -7.253 8.366 1.00 58.66 186 LEU A O 1
ATOM 1457 N N . GLY A 1 187 ? 13.518 -7.390 8.095 1.00 50.62 187 GLY A N 1
ATOM 1458 C CA . GLY A 1 187 ? 13.163 -6.941 9.444 1.00 50.62 187 GLY A CA 1
ATOM 1459 C C . GLY A 1 187 ? 13.112 -5.420 9.631 1.00 50.62 187 GLY A C 1
ATOM 1460 O O . GLY A 1 187 ? 12.926 -4.960 10.763 1.00 50.62 187 GLY A O 1
ATOM 1461 N N . THR A 1 188 ? 13.240 -4.650 8.548 1.00 50.78 188 THR A N 1
ATOM 1462 C CA . THR A 1 188 ? 13.280 -3.181 8.561 1.00 50.78 188 THR A CA 1
ATOM 1463 C C . THR A 1 188 ? 11.894 -2.574 8.736 1.00 50.78 188 THR A C 1
ATOM 1465 O O . THR A 1 188 ? 10.913 -3.035 8.158 1.00 50.78 188 THR A O 1
ATOM 1468 N N . GLU A 1 189 ? 11.812 -1.485 9.498 1.00 49.69 189 GLU A N 1
ATOM 1469 C CA . GLU A 1 189 ? 10.617 -0.651 9.535 1.00 49.69 189 GLU A CA 1
ATOM 1470 C C . GLU A 1 189 ? 10.631 0.371 8.398 1.00 49.69 189 GLU A C 1
ATOM 1472 O O . GLU A 1 189 ? 11.493 1.248 8.339 1.00 49.69 189 GLU A O 1
ATOM 1477 N N . LEU A 1 190 ? 9.654 0.272 7.499 1.00 49.59 190 LEU A N 1
ATOM 1478 C CA . LEU A 1 190 ? 9.332 1.351 6.572 1.00 49.59 190 LEU A CA 1
ATOM 1479 C C . LEU A 1 190 ? 8.366 2.321 7.257 1.00 49.59 190 LEU A C 1
ATOM 1481 O O . LEU A 1 190 ? 7.503 1.893 8.024 1.00 49.59 190 LEU A O 1
ATOM 1485 N N . GLY A 1 191 ? 8.534 3.620 6.988 1.00 41.50 191 GLY A N 1
ATOM 1486 C CA . GLY A 1 191 ? 7.708 4.682 7.566 1.00 41.50 191 GLY A CA 1
ATOM 1487 C C . GLY A 1 191 ? 6.212 4.367 7.490 1.00 41.50 191 GLY A C 1
ATOM 1488 O O . GLY A 1 191 ? 5.721 3.897 6.464 1.00 41.50 191 GLY A O 1
ATOM 1489 N N . LEU A 1 192 ? 5.520 4.603 8.605 1.00 40.66 192 LEU A N 1
ATOM 1490 C CA . LEU A 1 192 ? 4.073 4.469 8.729 1.00 40.66 192 LEU A CA 1
ATOM 1491 C C . LEU A 1 192 ? 3.400 5.533 7.862 1.00 40.66 192 LEU A C 1
ATOM 1493 O O . LEU A 1 192 ? 3.648 6.719 8.052 1.00 40.66 192 LEU A O 1
ATOM 1497 N N . GLU A 1 193 ? 2.573 5.110 6.910 1.00 44.25 193 GLU A N 1
ATOM 1498 C CA . GLU A 1 193 ? 1.826 6.024 6.048 1.00 44.25 193 GLU A CA 1
ATOM 1499 C C . GLU A 1 193 ? 0.402 6.162 6.602 1.00 44.25 193 GLU A C 1
ATOM 1501 O O . GLU A 1 193 ? -0.377 5.212 6.552 1.00 44.25 193 GLU A O 1
ATOM 1506 N N . ASN A 1 194 ? 0.073 7.332 7.150 1.00 37.59 194 ASN A N 1
ATOM 1507 C CA . ASN A 1 194 ? -1.306 7.747 7.406 1.00 37.59 194 ASN A CA 1
ATOM 1508 C C . ASN A 1 194 ? -1.603 8.866 6.404 1.00 37.59 194 ASN A C 1
ATOM 1510 O O . ASN A 1 194 ? -0.920 9.883 6.437 1.00 37.59 194 ASN A O 1
ATOM 1514 N N . ILE A 1 195 ? -2.558 8.669 5.491 1.00 38.00 195 ILE A N 1
ATOM 1515 C CA . ILE A 1 195 ? -2.929 9.693 4.504 1.00 38.00 195 ILE A CA 1
ATOM 1516 C C . ILE A 1 195 ? -4.337 10.196 4.786 1.00 38.00 195 ILE A C 1
ATOM 1518 O O . ILE A 1 195 ? -5.291 9.418 4.811 1.00 38.00 195 ILE A O 1
ATOM 1522 N N . ASP A 1 196 ? -4.446 11.515 4.922 1.00 31.92 196 ASP A N 1
ATOM 1523 C CA . ASP A 1 196 ? -5.704 12.247 4.888 1.00 31.92 196 ASP A CA 1
ATOM 1524 C C . ASP A 1 196 ? -6.125 12.445 3.423 1.00 31.92 196 ASP A C 1
ATOM 1526 O O . ASP A 1 196 ? -5.558 13.291 2.733 1.00 31.92 196 ASP A O 1
ATOM 1530 N N . GLY A 1 197 ? -7.118 11.705 2.927 1.00 27.50 197 GLY A N 1
ATOM 1531 C CA . GLY A 1 197 ? -7.641 11.954 1.578 1.00 27.50 197 GLY A CA 1
ATOM 1532 C C . GLY A 1 197 ? -8.340 13.315 1.504 1.00 27.50 197 GLY A C 1
ATOM 1533 O O . GLY A 1 197 ? -9.254 13.560 2.282 1.00 27.50 197 GLY A O 1
ATOM 1534 N N . GLU A 1 198 ? -7.957 14.206 0.583 1.00 24.67 198 GLU A N 1
ATOM 1535 C CA . GLU A 1 198 ? -8.721 15.430 0.283 1.00 24.67 198 GLU A CA 1
ATOM 1536 C C . GLU A 1 198 ? -9.681 15.232 -0.900 1.00 24.67 198 GLU A C 1
ATOM 1538 O O . GLU A 1 198 ? -9.346 14.607 -1.905 1.00 24.67 198 GLU A O 1
ATOM 1543 N N . LYS A 1 199 ? -10.887 15.817 -0.820 1.00 24.58 199 LYS A N 1
ATOM 1544 C CA . LYS A 1 199 ? -11.817 15.897 -1.961 1.00 24.58 199 LYS A CA 1
ATOM 1545 C C . LYS A 1 199 ? -11.268 16.850 -3.039 1.00 24.58 199 LYS A C 1
ATOM 1547 O O . LYS A 1 199 ? -10.920 17.987 -2.706 1.00 24.58 199 LYS A O 1
ATOM 1552 N N . PRO A 1 200 ? -11.302 16.489 -4.336 1.00 27.92 200 PRO A N 1
ATOM 1553 C CA . PRO A 1 200 ? -11.128 17.459 -5.412 1.00 27.92 200 PRO A CA 1
ATOM 1554 C C . PRO A 1 200 ? -12.292 18.462 -5.416 1.00 27.92 200 PRO A C 1
ATOM 1556 O O . PRO A 1 200 ? -13.456 18.064 -5.363 1.00 27.92 200 PRO A O 1
ATOM 1559 N N . ARG A 1 201 ? -11.990 19.762 -5.509 1.00 26.14 201 ARG A N 1
ATOM 1560 C CA . ARG A 1 201 ? -12.982 20.775 -5.895 1.00 26.14 201 ARG A CA 1
ATOM 1561 C C . ARG A 1 201 ? -13.121 20.771 -7.421 1.00 26.14 201 ARG A C 1
ATOM 1563 O O . ARG A 1 201 ? -12.134 20.987 -8.116 1.00 26.14 201 AR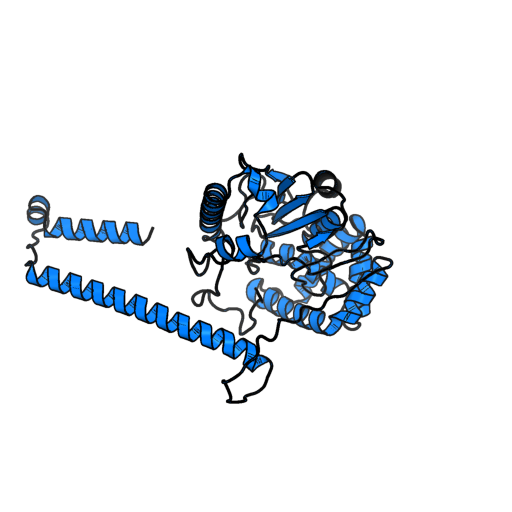G A O 1
ATOM 1570 N N . ASP A 1 202 ? -14.353 20.523 -7.854 1.00 26.50 202 ASP A N 1
ATOM 1571 C CA . ASP A 1 202 ? -14.966 20.730 -9.172 1.00 26.50 202 ASP A CA 1
ATOM 1572 C C . ASP A 1 202 ? -14.438 19.960 -10.405 1.00 26.50 202 ASP A C 1
ATOM 1574 O O . ASP A 1 202 ? -13.345 20.190 -10.909 1.00 26.50 202 ASP A O 1
ATOM 1578 N N . GLY A 1 203 ? -15.335 19.109 -10.935 1.00 31.41 203 GLY A N 1
ATOM 1579 C CA . GLY A 1 203 ? -15.593 18.862 -12.363 1.00 31.41 203 GLY A CA 1
ATOM 1580 C C . GLY A 1 203 ? -14.528 18.139 -13.189 1.00 31.41 203 GLY A C 1
ATOM 1581 O O . GLY A 1 203 ? -13.642 18.788 -13.734 1.00 31.41 203 GLY A O 1
ATOM 1582 N N . ILE A 1 204 ? -14.681 16.825 -13.419 1.00 28.66 204 ILE A N 1
ATOM 1583 C CA . ILE A 1 204 ? -13.941 16.125 -14.487 1.00 28.66 204 ILE A CA 1
ATOM 1584 C C . ILE A 1 204 ? -14.867 15.202 -15.291 1.00 28.66 204 ILE A C 1
ATOM 1586 O O . ILE A 1 204 ? -15.591 14.374 -14.744 1.00 28.66 204 ILE A O 1
ATOM 1590 N N . ASP A 1 205 ? -14.806 15.415 -16.606 1.00 26.70 205 ASP A N 1
ATOM 1591 C CA . ASP A 1 205 ? -15.550 14.778 -17.688 1.00 26.70 205 ASP A CA 1
ATOM 1592 C C . ASP A 1 205 ? -15.165 13.299 -17.879 1.00 26.70 205 ASP A C 1
ATOM 1594 O O . ASP A 1 205 ? -14.006 12.890 -17.766 1.00 26.70 205 ASP A O 1
ATOM 1598 N N . HIS A 1 206 ? -16.181 12.497 -18.181 1.00 33.78 206 HIS A N 1
ATOM 1599 C CA . HIS A 1 206 ? -16.138 11.053 -18.333 1.00 33.78 206 HIS A CA 1
ATOM 1600 C C . HIS A 1 206 ? -15.628 10.684 -19.726 1.00 33.78 206 HIS A C 1
ATOM 1602 O O . HIS A 1 206 ? -16.354 10.916 -20.694 1.00 33.78 206 HIS A O 1
ATOM 1608 N N . LYS A 1 207 ? -14.459 10.026 -19.852 1.00 24.48 207 LYS A N 1
ATOM 1609 C CA . LYS A 1 207 ? -14.198 9.174 -21.038 1.00 24.48 207 LYS A CA 1
ATOM 1610 C C . LYS A 1 207 ? -13.055 8.161 -21.000 1.00 24.48 207 LYS A C 1
ATOM 1612 O O . LYS A 1 207 ? -13.103 7.260 -21.831 1.00 24.48 207 LYS A O 1
ATOM 1617 N N . ASP A 1 208 ? -12.112 8.198 -20.056 1.00 29.56 208 ASP A N 1
ATOM 1618 C CA . ASP A 1 208 ? -11.018 7.211 -20.037 1.00 29.56 208 ASP A CA 1
ATOM 1619 C C . ASP A 1 208 ? -11.053 6.280 -18.820 1.00 29.56 208 ASP A C 1
ATOM 1621 O O . ASP A 1 208 ? -10.863 6.691 -17.676 1.00 29.56 208 ASP A O 1
ATOM 1625 N N . ARG A 1 209 ? -11.239 4.980 -19.085 1.00 34.25 209 ARG A N 1
ATOM 1626 C CA . ARG A 1 209 ? -11.293 3.895 -18.082 1.00 34.25 209 ARG A CA 1
ATOM 1627 C C . ARG A 1 209 ? -9.946 3.611 -17.388 1.00 34.25 209 ARG A C 1
ATOM 1629 O O . ARG A 1 209 ? -9.873 2.683 -16.596 1.00 34.25 209 ARG A O 1
ATOM 1636 N N . LYS A 1 210 ? -8.899 4.395 -17.678 1.00 33.94 210 LYS A N 1
ATOM 1637 C CA . LYS A 1 210 ? -7.547 4.309 -17.085 1.00 33.94 210 LYS A CA 1
ATOM 1638 C C . LYS A 1 210 ? -7.148 5.552 -16.272 1.00 33.94 210 LYS A C 1
ATOM 1640 O O . LYS A 1 210 ? -5.973 5.741 -15.967 1.00 33.94 210 LYS A O 1
ATOM 1645 N N . ALA A 1 211 ? -8.089 6.436 -15.939 1.00 28.52 211 ALA A N 1
ATOM 1646 C CA . ALA A 1 211 ? -7.802 7.538 -15.024 1.00 28.52 211 ALA A CA 1
ATOM 1647 C C . ALA A 1 211 ? -7.688 6.996 -13.584 1.00 28.52 211 ALA A C 1
ATOM 1649 O O . ALA A 1 211 ? -8.698 6.787 -12.912 1.00 28.52 211 ALA A O 1
ATOM 1650 N N . HIS A 1 212 ? -6.456 6.738 -13.135 1.00 43.19 212 HIS A N 1
ATOM 1651 C CA . HIS A 1 212 ? -6.138 6.359 -11.756 1.00 43.19 212 HIS A CA 1
ATOM 1652 C C . HIS A 1 212 ? -5.706 7.603 -10.980 1.00 43.19 212 HIS A C 1
ATOM 1654 O O . HIS A 1 212 ? -4.719 8.246 -11.339 1.00 43.19 212 HIS A O 1
ATOM 1660 N N . TYR A 1 213 ? -6.435 7.949 -9.919 1.00 34.88 213 TYR A N 1
ATOM 1661 C CA . TYR A 1 213 ? -5.987 8.977 -8.987 1.00 34.88 213 TYR A CA 1
ATOM 1662 C C . TYR A 1 213 ? -5.112 8.305 -7.926 1.00 34.88 213 TYR A C 1
ATOM 1664 O O . TYR A 1 213 ? -5.621 7.521 -7.129 1.00 34.88 213 TYR A O 1
ATOM 1672 N N . MET A 1 214 ? -3.804 8.567 -7.952 1.00 38.91 214 MET A N 1
ATOM 1673 C CA . MET A 1 214 ? -2.840 8.105 -6.946 1.00 38.91 214 MET A CA 1
ATOM 1674 C C . MET A 1 214 ? -2.542 9.273 -6.003 1.00 38.91 214 MET A C 1
ATOM 1676 O O . MET A 1 214 ? -1.911 10.245 -6.419 1.00 38.91 214 MET A O 1
ATOM 1680 N N . ASP A 1 215 ? -2.998 9.193 -4.754 1.00 34.28 215 ASP A N 1
ATOM 1681 C CA . ASP A 1 215 ? -2.689 10.192 -3.727 1.00 34.28 215 ASP A CA 1
ATOM 1682 C C . ASP A 1 215 ? -1.489 9.720 -2.883 1.00 34.28 215 ASP A C 1
ATOM 1684 O O . ASP A 1 215 ? -1.378 8.549 -2.502 1.00 34.28 215 ASP A O 1
ATOM 1688 N N . GLY A 1 216 ? -0.532 10.616 -2.636 1.00 43.16 216 GLY A N 1
ATOM 1689 C CA . GLY A 1 216 ? 0.746 10.293 -1.985 1.00 43.16 216 GLY A CA 1
ATOM 1690 C C . GLY A 1 216 ? 1.786 9.631 -2.900 1.00 43.16 216 GLY A C 1
ATOM 1691 O O . GLY A 1 216 ? 2.467 8.692 -2.471 1.00 43.16 216 GLY A O 1
ATOM 1692 N N . HIS A 1 217 ? 1.884 10.098 -4.153 1.00 50.72 217 HIS A N 1
ATOM 1693 C CA . HIS A 1 217 ? 2.786 9.580 -5.190 1.00 50.72 217 HIS A CA 1
ATOM 1694 C C . HIS A 1 217 ? 4.225 9.466 -4.676 1.00 50.72 217 HIS A C 1
ATOM 1696 O O . HIS A 1 217 ? 4.835 10.445 -4.251 1.00 50.72 217 HIS A O 1
ATOM 1702 N N . ARG A 1 218 ? 4.779 8.256 -4.759 1.00 66.88 218 ARG A N 1
ATOM 1703 C CA . ARG A 1 218 ? 6.219 8.004 -4.703 1.00 66.88 218 ARG A CA 1
ATOM 1704 C C . ARG A 1 218 ? 6.669 7.812 -6.152 1.00 66.88 218 ARG A C 1
ATOM 1706 O O . ARG A 1 218 ? 6.426 6.734 -6.693 1.00 66.88 218 ARG A O 1
ATOM 1713 N N . PRO A 1 219 ? 7.245 8.841 -6.803 1.00 82.44 219 PRO A N 1
ATOM 1714 C CA . PRO A 1 219 ? 7.625 8.778 -8.212 1.00 82.44 219 PRO A CA 1
ATOM 1715 C C . PRO A 1 219 ? 8.434 7.518 -8.524 1.00 82.44 219 PRO A C 1
ATOM 1717 O O . PRO A 1 219 ? 9.313 7.137 -7.748 1.00 82.44 219 PRO A O 1
ATOM 1720 N N . GLY A 1 220 ? 8.090 6.848 -9.626 1.00 88.06 220 GLY A N 1
ATOM 1721 C CA . GLY A 1 220 ? 8.674 5.563 -10.021 1.00 88.06 220 GLY A CA 1
ATOM 1722 C C . GLY A 1 220 ? 7.926 4.322 -9.514 1.00 88.06 220 GLY A C 1
ATOM 1723 O O . GLY A 1 220 ? 8.214 3.221 -9.977 1.00 88.06 220 GLY A O 1
ATOM 1724 N N . ILE A 1 221 ? 6.938 4.465 -8.622 1.00 92.44 221 ILE A N 1
ATOM 1725 C CA . ILE A 1 221 ? 6.043 3.370 -8.210 1.00 92.44 221 ILE A CA 1
ATOM 1726 C C . ILE A 1 221 ? 4.766 3.385 -9.065 1.00 92.44 221 ILE A C 1
ATOM 1728 O O . ILE A 1 221 ? 4.152 4.437 -9.243 1.00 92.44 221 ILE A O 1
ATOM 1732 N N . VAL A 1 222 ? 4.356 2.225 -9.590 1.00 94.06 222 VAL A N 1
ATOM 1733 C CA . VAL A 1 222 ? 3.216 2.097 -10.527 1.00 94.06 222 VAL A CA 1
ATOM 1734 C C . VAL A 1 222 ? 1.853 2.017 -9.837 1.00 94.06 222 VAL A C 1
ATOM 1736 O O . VAL A 1 222 ? 0.829 2.269 -10.473 1.00 94.06 222 VAL A O 1
ATOM 1739 N N . GLY A 1 223 ? 1.821 1.651 -8.551 1.00 90.88 223 GLY A N 1
ATOM 1740 C CA . GLY A 1 223 ? 0.592 1.484 -7.778 1.00 90.88 223 GLY A CA 1
ATOM 1741 C C . GLY A 1 223 ? 0.753 1.775 -6.295 1.00 90.88 223 GLY A C 1
ATOM 1742 O O . GLY A 1 223 ? 1.705 1.333 -5.646 1.00 90.88 223 GLY A O 1
ATOM 1743 N N . LYS A 1 224 ? -0.198 2.528 -5.744 1.00 88.44 224 LYS A N 1
ATOM 1744 C CA . LYS A 1 224 ? -0.210 2.915 -4.336 1.00 88.44 224 LYS A CA 1
ATOM 1745 C C . LYS A 1 224 ? -1.645 3.128 -3.823 1.00 88.44 224 LYS A C 1
ATOM 1747 O O . LYS A 1 224 ? -2.533 2.361 -4.171 1.00 88.44 224 LYS A O 1
ATOM 1752 N N . ILE A 1 225 ? -1.843 4.117 -2.954 1.00 87.25 225 ILE A N 1
ATOM 1753 C CA . ILE A 1 225 ? -3.125 4.527 -2.378 1.00 87.25 225 ILE A CA 1
ATOM 1754 C C . ILE A 1 225 ? -3.848 5.389 -3.409 1.00 87.25 225 ILE A C 1
ATOM 1756 O O . ILE A 1 225 ? -3.229 6.241 -4.049 1.00 87.25 225 ILE A O 1
ATOM 1760 N N . GLY A 1 226 ? -5.145 5.167 -3.587 1.00 88.31 226 GLY A N 1
ATOM 1761 C CA . GLY A 1 226 ? -5.886 5.869 -4.623 1.00 88.31 226 GLY A CA 1
ATOM 1762 C C . GLY A 1 226 ? -7.300 5.361 -4.821 1.00 88.31 226 GLY A C 1
ATOM 1763 O O . GLY A 1 226 ? -7.777 4.511 -4.072 1.00 88.31 226 GLY A O 1
ATOM 1764 N N . PHE A 1 227 ? -7.949 5.867 -5.866 1.00 93.69 227 PHE A N 1
ATOM 1765 C CA . PHE A 1 227 ? -9.249 5.386 -6.322 1.00 93.69 227 PHE A CA 1
ATOM 1766 C C . PHE A 1 227 ? -9.396 5.494 -7.844 1.00 93.69 227 PHE A C 1
ATOM 1768 O O . PHE A 1 227 ? -8.580 6.126 -8.526 1.00 93.69 227 PHE A O 1
ATOM 1775 N N . ASN A 1 228 ? -10.440 4.868 -8.387 1.00 89.94 228 ASN A N 1
ATOM 1776 C CA . ASN A 1 228 ? -10.736 4.874 -9.817 1.00 89.94 228 ASN A CA 1
ATOM 1777 C C . ASN A 1 228 ? -12.171 5.329 -10.143 1.00 89.94 228 ASN A C 1
ATOM 1779 O O . ASN A 1 228 ? -13.006 5.560 -9.269 1.00 89.94 228 ASN A O 1
ATOM 1783 N N . SER A 1 229 ? -12.459 5.453 -11.441 1.00 90.19 229 SER A N 1
ATOM 1784 C CA . SER A 1 229 ? -13.770 5.888 -11.956 1.00 90.19 229 SER A CA 1
ATOM 1785 C C . SER A 1 229 ? -14.915 4.888 -11.738 1.00 90.19 229 SER A C 1
ATOM 1787 O O . SER A 1 229 ? -16.072 5.256 -11.924 1.00 90.19 229 SER A O 1
ATOM 1789 N N . ALA A 1 230 ? -14.614 3.654 -11.327 1.00 91.56 230 ALA A N 1
ATOM 1790 C CA . ALA A 1 230 ? -15.594 2.658 -10.896 1.00 91.56 230 ALA A CA 1
ATOM 1791 C C . ALA A 1 230 ? -15.855 2.712 -9.377 1.00 91.56 230 ALA A C 1
ATOM 1793 O O . ALA A 1 230 ? -16.473 1.805 -8.828 1.00 91.56 230 ALA A O 1
ATOM 1794 N N . SER A 1 231 ? -15.378 3.767 -8.704 1.00 92.88 231 SER A N 1
ATOM 1795 C CA . SER A 1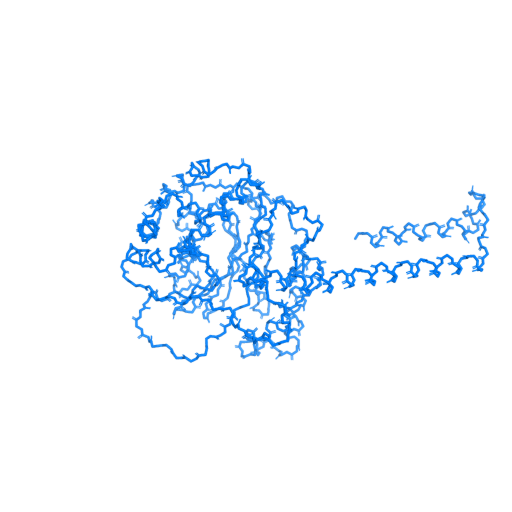 231 ? -15.492 3.977 -7.258 1.00 92.88 231 SER A CA 1
ATOM 1796 C C . SER A 1 231 ? -14.740 2.956 -6.403 1.00 92.88 231 SER A C 1
ATOM 1798 O O . SER A 1 231 ? -14.989 2.896 -5.206 1.00 92.88 231 SER A O 1
ATOM 1800 N N . VAL A 1 232 ? -13.791 2.204 -6.972 1.00 94.38 232 VAL A N 1
ATOM 1801 C CA . VAL A 1 232 ? -12.893 1.351 -6.183 1.00 94.38 232 VAL A CA 1
ATOM 1802 C C . VAL A 1 232 ? -11.779 2.213 -5.603 1.00 94.38 232 VAL A C 1
ATOM 1804 O O . VAL A 1 232 ? -11.050 2.856 -6.359 1.00 94.38 232 VAL A O 1
ATOM 1807 N N . GLY A 1 233 ? -11.644 2.219 -4.278 1.00 94.31 233 GLY A N 1
ATOM 1808 C CA . GLY A 1 233 ? -10.578 2.892 -3.537 1.00 94.31 233 GLY A CA 1
ATOM 1809 C C . GLY A 1 233 ? -9.745 1.913 -2.715 1.00 94.31 233 GLY A C 1
ATOM 1810 O O . GLY A 1 233 ? -10.289 0.950 -2.178 1.00 94.31 233 GLY A O 1
ATOM 1811 N N . VAL A 1 234 ? -8.435 2.154 -2.606 1.00 94.06 234 VAL A N 1
ATOM 1812 C CA . VAL A 1 234 ? -7.509 1.327 -1.816 1.00 94.06 234 VAL A CA 1
ATOM 1813 C C . VAL A 1 234 ? -6.603 2.168 -0.919 1.00 94.06 234 VAL A C 1
ATOM 1815 O O . VAL A 1 234 ? -6.047 3.176 -1.356 1.00 94.06 234 VAL A O 1
ATOM 1818 N N . CYS A 1 235 ? -6.382 1.693 0.307 1.00 93.81 235 CYS A N 1
ATOM 1819 C CA . CYS A 1 235 ? -5.320 2.133 1.212 1.00 93.81 235 CYS A CA 1
ATOM 1820 C C . CYS A 1 235 ? -4.409 0.949 1.573 1.00 93.81 235 CYS A C 1
ATOM 1822 O O . CYS A 1 235 ? -4.797 -0.210 1.427 1.00 93.81 235 CYS A O 1
ATOM 1824 N N . LEU A 1 236 ? -3.200 1.229 2.064 1.00 92.50 236 LEU A N 1
ATOM 1825 C CA . LEU A 1 236 ? -2.203 0.209 2.394 1.00 92.50 236 LEU A CA 1
ATOM 1826 C C . LEU A 1 236 ? -1.682 0.389 3.820 1.00 92.50 236 LEU A C 1
ATOM 1828 O O . LEU A 1 236 ? -1.278 1.485 4.201 1.00 92.50 236 LEU A O 1
ATOM 1832 N N . ASN A 1 237 ? -1.563 -0.712 4.558 1.00 91.50 237 ASN A N 1
ATOM 1833 C CA . ASN A 1 237 ? -0.797 -0.781 5.793 1.00 91.50 237 ASN A CA 1
ATOM 1834 C C . ASN A 1 237 ? 0.272 -1.878 5.696 1.00 91.50 237 ASN A C 1
ATOM 1836 O O . ASN A 1 237 ? 0.002 -3.011 5.297 1.00 91.50 237 ASN A O 1
ATOM 1840 N N . ALA A 1 238 ? 1.499 -1.557 6.108 1.00 88.44 238 ALA A N 1
ATOM 1841 C CA . ALA A 1 238 ? 2.574 -2.541 6.213 1.00 88.44 238 ALA A CA 1
ATOM 1842 C C . ALA A 1 238 ? 2.323 -3.514 7.378 1.00 88.44 238 ALA A C 1
ATOM 1844 O O . ALA A 1 238 ? 1.868 -3.074 8.437 1.00 88.44 238 ALA A O 1
ATOM 1845 N N . ILE A 1 239 ? 2.670 -4.794 7.191 1.00 89.81 239 ILE A N 1
ATOM 1846 C CA . ILE A 1 239 ? 2.695 -5.847 8.218 1.00 89.81 239 ILE A CA 1
ATOM 1847 C C . ILE A 1 239 ? 4.054 -6.548 8.151 1.00 89.81 239 ILE A C 1
ATOM 1849 O O . ILE A 1 239 ? 4.497 -6.951 7.081 1.00 89.81 239 ILE A O 1
ATOM 1853 N N . ARG A 1 240 ? 4.748 -6.703 9.282 1.00 87.06 240 ARG A N 1
ATOM 1854 C CA . ARG A 1 240 ? 6.048 -7.385 9.312 1.00 87.06 240 ARG A CA 1
ATOM 1855 C C . ARG A 1 240 ? 5.864 -8.841 9.713 1.00 87.06 240 ARG A C 1
ATOM 1857 O O . ARG A 1 240 ? 5.921 -9.173 10.891 1.00 87.06 240 ARG A O 1
ATOM 1864 N N . ALA A 1 241 ? 5.696 -9.704 8.718 1.00 88.75 241 ALA A N 1
ATOM 1865 C CA . ALA A 1 241 ? 5.581 -11.145 8.909 1.00 88.75 241 ALA A CA 1
ATOM 1866 C C . ALA A 1 241 ? 6.334 -11.915 7.819 1.00 88.75 241 ALA A C 1
ATOM 1868 O O . ALA A 1 241 ? 6.512 -11.420 6.704 1.00 88.75 241 ALA A O 1
ATOM 1869 N N . ARG A 1 242 ? 6.775 -13.131 8.157 1.00 87.94 242 ARG A N 1
ATOM 1870 C CA . ARG A 1 242 ? 7.538 -14.025 7.269 1.00 87.94 242 ARG A CA 1
ATOM 1871 C C . ARG A 1 242 ? 6.685 -15.209 6.803 1.00 87.94 242 ARG A C 1
ATOM 1873 O O . ARG A 1 242 ? 5.855 -15.687 7.576 1.00 87.94 242 ARG A O 1
ATOM 1880 N N . PRO A 1 243 ? 6.932 -15.772 5.606 1.00 91.00 243 PRO A N 1
ATOM 1881 C CA . PRO A 1 243 ? 8.050 -15.503 4.689 1.00 91.00 243 PRO A CA 1
ATOM 1882 C C . PRO A 1 243 ? 7.760 -14.374 3.687 1.00 91.00 243 PRO A C 1
ATOM 1884 O O . PRO A 1 243 ? 6.645 -13.865 3.643 1.00 91.00 243 PRO A O 1
ATOM 1887 N N . MET A 1 244 ? 8.753 -14.049 2.856 1.00 90.69 244 MET A N 1
ATOM 1888 C CA . MET A 1 244 ? 8.601 -13.371 1.564 1.00 90.69 244 MET A CA 1
ATOM 1889 C C . MET A 1 244 ? 8.836 -14.383 0.428 1.00 90.69 244 MET A C 1
ATOM 1891 O O . MET A 1 244 ? 9.713 -15.241 0.540 1.00 90.69 244 MET A O 1
ATOM 1895 N N . LEU A 1 245 ? 8.039 -14.322 -0.646 1.00 94.06 245 LEU A N 1
ATOM 1896 C CA . LEU A 1 245 ? 8.151 -15.212 -1.810 1.00 94.06 245 LEU A CA 1
ATOM 1897 C C . LEU A 1 245 ? 8.371 -14.408 -3.105 1.00 94.06 245 LEU A C 1
ATOM 1899 O O . LEU A 1 245 ? 7.418 -13.827 -3.629 1.00 94.06 245 LEU A O 1
ATOM 1903 N N . PRO A 1 246 ? 9.583 -14.431 -3.694 1.00 93.50 246 PRO A N 1
ATOM 1904 C CA . PRO A 1 246 ? 9.901 -13.633 -4.878 1.00 93.50 246 PRO A CA 1
ATOM 1905 C C . PRO A 1 246 ? 9.270 -14.163 -6.175 1.00 93.50 246 PRO A C 1
ATOM 1907 O O . PRO A 1 246 ? 9.372 -13.525 -7.219 1.00 93.50 246 PRO A O 1
ATOM 1910 N N . SER A 1 247 ? 8.614 -15.327 -6.121 1.00 95.69 247 SER A N 1
ATOM 1911 C CA . SER A 1 247 ? 7.838 -15.896 -7.227 1.00 95.69 247 SER A CA 1
ATOM 1912 C C . SER A 1 247 ? 6.427 -15.309 -7.361 1.00 95.69 247 SER A C 1
ATOM 1914 O O . SER A 1 247 ? 5.748 -15.623 -8.336 1.00 95.69 247 SER A O 1
ATOM 1916 N N . LEU A 1 248 ? 5.975 -14.500 -6.396 1.00 97.12 248 LEU A N 1
ATOM 1917 C CA . LEU A 1 248 ? 4.678 -13.817 -6.405 1.00 97.12 248 LEU A CA 1
ATOM 1918 C C . LEU A 1 248 ? 4.854 -12.315 -6.681 1.00 97.12 248 LEU A C 1
ATOM 1920 O O . LEU A 1 248 ? 5.972 -11.797 -6.706 1.00 97.12 248 LEU A O 1
ATOM 1924 N N . LEU A 1 249 ? 3.746 -11.605 -6.911 1.00 97.88 249 LEU A N 1
ATOM 1925 C CA . LEU A 1 249 ? 3.785 -10.170 -7.196 1.00 97.88 249 LEU A CA 1
ATOM 1926 C C . LEU A 1 249 ? 4.021 -9.328 -5.926 1.00 97.88 249 LEU A C 1
ATOM 1928 O O . LEU A 1 249 ? 3.389 -9.595 -4.899 1.00 97.88 249 LEU A O 1
ATOM 1932 N N . PRO A 1 250 ? 4.859 -8.275 -6.000 1.00 97.25 250 PRO A N 1
ATOM 1933 C CA . PRO A 1 250 ? 4.958 -7.258 -4.955 1.00 97.25 250 PRO A CA 1
ATOM 1934 C C . PRO A 1 250 ? 3.639 -6.512 -4.721 1.00 97.25 250 PRO A C 1
ATOM 1936 O O . PRO A 1 250 ? 2.846 -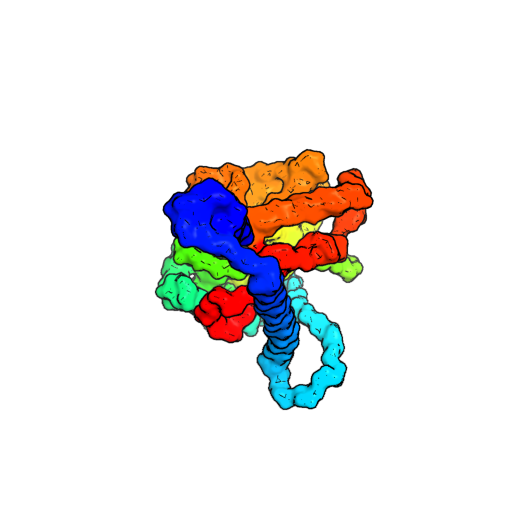6.316 -5.648 1.00 97.25 250 PRO A O 1
ATOM 1939 N N . ILE A 1 251 ? 3.432 -6.014 -3.501 1.00 95.88 251 ILE A N 1
ATOM 1940 C CA . ILE A 1 251 ? 2.160 -5.406 -3.086 1.00 95.88 251 ILE A CA 1
ATOM 1941 C C . ILE A 1 251 ? 1.755 -4.195 -3.922 1.00 95.88 251 ILE A C 1
ATOM 1943 O O . ILE A 1 251 ? 0.573 -3.988 -4.181 1.00 95.88 251 ILE A O 1
ATOM 1947 N N . HIS A 1 252 ? 2.726 -3.397 -4.375 1.00 95.56 252 HIS A N 1
ATOM 1948 C CA . HIS A 1 252 ? 2.456 -2.187 -5.148 1.00 95.56 252 HIS A CA 1
ATOM 1949 C C . HIS A 1 252 ? 1.849 -2.512 -6.517 1.00 95.56 252 HIS A C 1
ATOM 1951 O O . HIS A 1 252 ? 1.034 -1.748 -7.031 1.00 95.56 252 HIS A O 1
ATOM 1957 N N . LEU A 1 253 ? 2.165 -3.683 -7.076 1.00 97.56 253 LEU A N 1
ATOM 1958 C CA . LEU A 1 253 ? 1.544 -4.159 -8.307 1.00 97.56 253 LEU A CA 1
ATOM 1959 C C . LEU A 1 253 ? 0.142 -4.698 -8.033 1.00 97.56 253 LEU A C 1
ATOM 1961 O O . LEU A 1 253 ? -0.755 -4.460 -8.833 1.00 97.56 253 LEU A O 1
ATOM 1965 N N . LEU A 1 254 ? -0.083 -5.360 -6.893 1.00 97.25 254 LEU A N 1
ATOM 1966 C CA . LEU A 1 254 ? -1.434 -5.770 -6.499 1.00 97.25 254 LEU A CA 1
ATOM 1967 C C . LEU A 1 254 ? -2.345 -4.563 -6.241 1.00 97.25 254 LEU A C 1
ATOM 1969 O O . LEU A 1 254 ? -3.498 -4.585 -6.658 1.00 97.25 254 LEU A O 1
ATOM 1973 N N . LEU A 1 255 ? -1.829 -3.486 -5.638 1.00 95.94 255 LEU A N 1
ATOM 1974 C CA . LEU A 1 255 ? -2.549 -2.215 -5.504 1.00 95.94 255 LEU A CA 1
ATOM 1975 C C . LEU A 1 255 ? -2.904 -1.621 -6.867 1.00 95.94 255 LEU A C 1
ATOM 1977 O O . LEU A 1 255 ? -4.038 -1.196 -7.071 1.00 95.94 255 LEU A O 1
ATOM 1981 N N . ARG A 1 256 ? -1.959 -1.627 -7.817 1.00 96.38 256 ARG A N 1
ATOM 1982 C CA . ARG A 1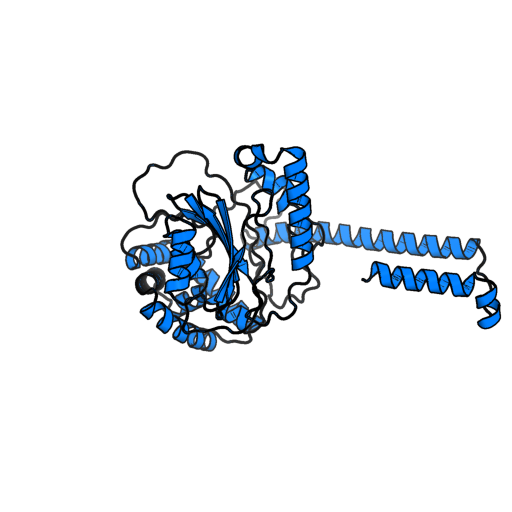 256 ? -2.227 -1.175 -9.187 1.00 96.38 256 ARG A CA 1
ATOM 1983 C C . ARG A 1 256 ? -3.336 -1.997 -9.843 1.00 96.38 256 ARG A C 1
ATOM 1985 O O . ARG A 1 256 ? -4.276 -1.420 -10.375 1.00 96.38 256 ARG A O 1
ATOM 1992 N N . LEU A 1 257 ? -3.260 -3.322 -9.756 1.00 96.94 257 LEU A N 1
ATOM 1993 C CA . LEU A 1 257 ? -4.262 -4.221 -10.332 1.00 96.94 257 LEU A CA 1
ATOM 1994 C C . LEU A 1 257 ? -5.634 -4.060 -9.661 1.00 96.94 257 LEU A C 1
ATOM 1996 O O . LEU A 1 257 ? -6.652 -4.063 -10.347 1.00 96.94 257 LEU A O 1
ATOM 2000 N N . ALA A 1 258 ? -5.680 -3.856 -8.342 1.00 96.44 258 ALA A N 1
ATOM 2001 C CA . ALA A 1 258 ? -6.919 -3.547 -7.631 1.00 96.44 258 ALA A CA 1
ATOM 2002 C C . ALA A 1 258 ? -7.524 -2.213 -8.102 1.00 96.44 258 ALA A C 1
ATOM 2004 O O . ALA A 1 258 ? -8.730 -2.123 -8.315 1.00 96.44 258 ALA A O 1
ATOM 2005 N N . LEU A 1 259 ? -6.690 -1.201 -8.355 1.00 95.44 259 LEU A N 1
ATOM 2006 C CA . LEU A 1 259 ? -7.116 0.085 -8.917 1.00 95.44 259 LEU A CA 1
ATOM 2007 C C . LEU A 1 259 ? -7.546 0.007 -10.387 1.00 95.44 259 LEU A C 1
ATOM 2009 O O . LEU A 1 259 ? -8.178 0.943 -10.876 1.00 95.44 259 LEU A O 1
ATOM 2013 N N . GLU A 1 260 ? -7.253 -1.087 -11.085 1.00 95.12 260 GLU A N 1
ATOM 2014 C CA . GLU A 1 260 ? -7.752 -1.400 -12.432 1.00 95.12 260 GLU A CA 1
ATOM 2015 C C . GLU A 1 260 ? -9.043 -2.241 -12.415 1.00 95.12 260 GLU A C 1
ATOM 2017 O O . GLU A 1 260 ? -9.663 -2.443 -13.461 1.00 95.12 260 GLU A O 1
ATOM 2022 N N . CYS A 1 261 ? -9.491 -2.692 -11.238 1.00 96.50 261 CYS A N 1
ATOM 2023 C CA . CYS A 1 261 ? -10.722 -3.462 -11.069 1.00 96.50 261 CYS A CA 1
ATOM 2024 C C . CYS A 1 261 ? -11.962 -2.570 -10.906 1.00 96.50 261 CYS A C 1
ATOM 2026 O O . CYS A 1 261 ? -11.877 -1.392 -10.567 1.00 96.50 261 CYS A O 1
ATOM 2028 N N . THR A 1 262 ? -13.145 -3.143 -11.131 1.00 95.94 262 THR A N 1
ATOM 2029 C CA . THR A 1 262 ? -14.429 -2.417 -11.066 1.00 95.94 262 THR A CA 1
ATOM 2030 C C . THR A 1 262 ? -15.231 -2.689 -9.796 1.00 95.94 262 THR A C 1
ATOM 2032 O O . THR A 1 262 ? -16.305 -2.124 -9.630 1.00 95.94 262 THR A O 1
ATOM 2035 N N . SER A 1 263 ? -14.756 -3.590 -8.937 1.00 97.25 263 SER A N 1
ATOM 2036 C CA . SER A 1 263 ? -15.368 -3.918 -7.648 1.00 97.25 263 SER A CA 1
ATOM 2037 C C . SER A 1 263 ? -14.362 -4.591 -6.717 1.00 97.25 263 SER A C 1
ATOM 2039 O O . SER A 1 263 ? -13.331 -5.104 -7.165 1.00 97.25 263 SER A O 1
ATOM 2041 N N . ILE A 1 264 ? -14.703 -4.673 -5.434 1.00 97.19 264 ILE A N 1
ATOM 2042 C CA . ILE A 1 264 ? -13.949 -5.437 -4.434 1.00 97.19 264 ILE A CA 1
ATOM 2043 C C . ILE A 1 264 ? -13.806 -6.904 -4.856 1.00 97.19 264 ILE A C 1
ATOM 2045 O O . ILE A 1 264 ? -12.703 -7.449 -4.840 1.00 97.19 264 ILE A O 1
ATOM 2049 N N . ASP A 1 265 ? -14.900 -7.535 -5.290 1.00 97.44 265 ASP A N 1
ATOM 2050 C CA . ASP A 1 265 ? -14.910 -8.957 -5.657 1.00 97.44 265 ASP A CA 1
ATOM 2051 C C . ASP A 1 265 ? -13.980 -9.259 -6.838 1.00 97.44 265 ASP A C 1
ATOM 2053 O O . ASP A 1 265 ? -13.287 -10.280 -6.854 1.00 97.44 265 ASP A O 1
ATOM 2057 N N . THR A 1 266 ? -13.924 -8.358 -7.827 1.00 97.81 266 THR A N 1
ATOM 2058 C CA . THR A 1 266 ? -13.022 -8.510 -8.982 1.00 97.81 266 THR A CA 1
ATOM 2059 C C . THR A 1 266 ? -11.558 -8.297 -8.598 1.00 97.81 266 THR A C 1
ATOM 2061 O O . THR A 1 266 ? -10.693 -9.011 -9.114 1.00 97.81 266 THR A O 1
ATOM 2064 N N . ALA A 1 267 ? -11.274 -7.398 -7.649 1.00 97.50 267 ALA A N 1
ATOM 2065 C CA . ALA A 1 267 ? -9.935 -7.219 -7.092 1.00 97.50 267 ALA A CA 1
ATOM 2066 C C . ALA A 1 267 ? -9.475 -8.458 -6.303 1.00 97.50 267 ALA A C 1
ATOM 2068 O O . ALA A 1 267 ? -8.389 -8.975 -6.571 1.00 97.50 267 ALA A O 1
ATOM 2069 N N . ILE A 1 268 ? -10.316 -8.988 -5.405 1.00 97.88 268 ILE A N 1
ATOM 2070 C CA . ILE A 1 268 ? -10.039 -10.222 -4.648 1.00 97.88 268 ILE A CA 1
ATOM 2071 C C . ILE A 1 268 ? -9.783 -11.388 -5.607 1.00 97.88 268 ILE A C 1
ATOM 2073 O O . ILE A 1 268 ? -8.721 -12.007 -5.550 1.00 97.88 268 ILE A O 1
ATOM 2077 N N . SER A 1 269 ? -10.696 -11.617 -6.556 1.00 98.00 269 SER A N 1
ATOM 2078 C CA . SER A 1 269 ? -10.574 -12.697 -7.545 1.00 98.00 269 SER A CA 1
ATOM 2079 C C . SER A 1 269 ? -9.290 -12.580 -8.374 1.00 98.00 269 SER A C 1
ATOM 2081 O O . SER A 1 269 ? -8.668 -13.582 -8.729 1.00 98.00 269 SER A O 1
ATOM 2083 N N . THR A 1 270 ? -8.869 -11.353 -8.698 1.00 97.69 270 THR A N 1
ATOM 2084 C CA . THR A 1 270 ? -7.620 -11.103 -9.425 1.00 97.69 270 THR A CA 1
ATOM 2085 C C . THR A 1 270 ? -6.402 -11.462 -8.579 1.00 97.69 270 THR A C 1
ATOM 2087 O O . THR A 1 270 ? -5.530 -12.176 -9.070 1.00 97.69 270 THR A O 1
ATOM 2090 N N . ILE A 1 271 ? -6.359 -11.030 -7.316 1.00 97.25 271 ILE A N 1
ATOM 2091 C CA . ILE A 1 271 ? -5.267 -11.346 -6.382 1.00 97.25 271 ILE A CA 1
ATOM 2092 C C . ILE A 1 271 ? -5.148 -12.863 -6.175 1.00 97.25 271 ILE A C 1
ATOM 2094 O O . ILE A 1 271 ? -4.048 -13.411 -6.256 1.00 97.25 271 ILE A O 1
ATOM 2098 N N . GLU A 1 272 ? -6.267 -13.559 -5.964 1.00 96.81 272 GLU A N 1
ATOM 2099 C CA . GLU A 1 272 ? -6.293 -15.016 -5.782 1.00 96.81 272 GLU A CA 1
ATOM 2100 C C . GLU A 1 272 ? -5.808 -15.762 -7.030 1.00 96.81 272 GLU A C 1
ATOM 2102 O O . GLU A 1 272 ? -4.967 -16.657 -6.936 1.00 96.81 272 GLU A O 1
ATOM 2107 N N . ARG A 1 273 ? -6.271 -15.356 -8.220 1.00 97.19 273 ARG A N 1
ATOM 2108 C CA . ARG A 1 273 ? -5.858 -15.955 -9.500 1.00 97.19 273 ARG A CA 1
ATOM 2109 C C . ARG A 1 273 ? -4.358 -15.813 -9.766 1.00 97.19 273 ARG A C 1
ATOM 2111 O O . ARG A 1 273 ? -3.778 -16.668 -10.431 1.00 97.19 273 ARG A O 1
ATOM 2118 N N . LEU A 1 274 ? -3.738 -14.749 -9.261 1.00 96.56 274 LEU A N 1
ATOM 2119 C CA . LEU A 1 274 ? -2.299 -14.497 -9.381 1.00 96.56 274 LEU A CA 1
ATOM 2120 C C . LEU A 1 274 ? -1.466 -15.251 -8.329 1.00 96.56 274 LEU A C 1
ATOM 2122 O O . LEU A 1 274 ? -0.240 -15.161 -8.347 1.00 96.56 274 LEU A O 1
ATOM 2126 N N . GLY A 1 275 ? -2.110 -16.015 -7.441 1.00 94.81 275 GLY A N 1
ATOM 2127 C CA . GLY A 1 275 ? -1.449 -16.813 -6.408 1.00 94.81 275 GLY A CA 1
ATOM 2128 C C . GLY A 1 275 ? -1.180 -16.063 -5.101 1.00 94.81 275 GLY A C 1
ATOM 2129 O O . GLY A 1 275 ? -0.504 -16.606 -4.230 1.00 94.81 275 GLY A O 1
ATOM 2130 N N . GLY A 1 276 ? -1.707 -14.845 -4.939 1.00 94.31 276 GLY A N 1
ATOM 2131 C CA . GLY A 1 276 ? -1.532 -14.022 -3.742 1.00 94.31 276 GLY A CA 1
ATOM 2132 C C . GLY A 1 276 ? -0.403 -12.990 -3.847 1.00 94.31 276 GLY A C 1
ATOM 2133 O O . GLY A 1 276 ? -0.094 -12.484 -4.924 1.00 94.31 276 GLY A O 1
ATOM 2134 N N . THR A 1 277 ? 0.181 -12.641 -2.699 1.00 96.06 277 THR A N 1
ATOM 2135 C CA . THR A 1 277 ? 1.168 -11.555 -2.539 1.00 96.06 277 THR A CA 1
ATOM 2136 C C . THR A 1 277 ? 2.557 -12.088 -2.200 1.00 96.06 277 THR A C 1
ATOM 2138 O O . THR A 1 277 ? 2.691 -13.111 -1.532 1.00 96.06 277 THR A O 1
ATOM 2141 N N . ALA A 1 278 ? 3.601 -11.375 -2.619 1.00 96.38 278 ALA A N 1
ATOM 2142 C CA . ALA A 1 278 ? 4.985 -11.691 -2.284 1.00 96.38 278 ALA A CA 1
ATOM 2143 C C . ALA A 1 278 ? 5.365 -11.425 -0.825 1.00 96.38 278 ALA A C 1
ATOM 2145 O O . ALA A 1 278 ? 6.270 -12.085 -0.318 1.00 96.38 278 ALA A O 1
ATOM 2146 N N . SER A 1 279 ? 4.706 -10.487 -0.143 1.00 93.50 279 SER A N 1
ATOM 2147 C CA . SER A 1 279 ? 4.972 -10.174 1.266 1.00 93.50 279 SER A CA 1
ATOM 2148 C C . SER A 1 279 ? 3.690 -9.887 2.045 1.00 93.50 279 SER A C 1
ATOM 2150 O O . SER A 1 279 ? 2.604 -9.822 1.472 1.00 93.50 279 SER A O 1
ATOM 2152 N N . SER A 1 280 ? 3.802 -9.805 3.370 1.00 94.25 280 SER A N 1
ATOM 2153 C CA . SER A 1 280 ? 2.650 -9.608 4.251 1.00 94.25 280 SER A CA 1
ATOM 2154 C C . SER A 1 280 ? 2.254 -8.133 4.332 1.00 94.25 280 SER A C 1
ATOM 2156 O O . SER A 1 280 ? 3.075 -7.291 4.681 1.00 94.25 280 SER A O 1
ATOM 2158 N N . GLN A 1 281 ? 0.991 -7.814 4.058 1.00 94.44 281 GLN A N 1
ATOM 2159 C CA . GLN A 1 281 ? 0.425 -6.465 4.179 1.00 94.44 281 GLN A CA 1
ATOM 2160 C C . GLN A 1 281 ? -1.086 -6.526 4.373 1.00 94.44 281 GLN A C 1
ATOM 2162 O O . GLN A 1 281 ? -1.724 -7.553 4.149 1.00 94.44 281 GLN A O 1
ATOM 2167 N N . HIS A 1 282 ? -1.658 -5.382 4.730 1.00 96.31 282 HIS A N 1
ATOM 2168 C CA . HIS A 1 282 ? -3.090 -5.163 4.682 1.00 96.31 282 HIS A CA 1
ATOM 2169 C C . HIS A 1 282 ? -3.449 -4.133 3.609 1.00 96.31 282 HIS A C 1
ATOM 2171 O O . HIS A 1 282 ? -2.893 -3.033 3.602 1.00 96.31 282 HIS A O 1
ATOM 2177 N N . ILE A 1 283 ? -4.394 -4.471 2.732 1.00 97.38 283 ILE A N 1
ATOM 2178 C CA . ILE A 1 283 ? -5.045 -3.510 1.835 1.00 97.38 283 ILE A CA 1
ATOM 2179 C C . ILE A 1 283 ? -6.440 -3.232 2.396 1.00 97.38 283 ILE A C 1
ATOM 2181 O O . ILE A 1 283 ? -7.236 -4.155 2.522 1.00 97.38 283 ILE A O 1
ATOM 2185 N N . LEU A 1 284 ? -6.762 -1.976 2.698 1.00 97.69 284 LEU A N 1
ATOM 2186 C CA . LEU A 1 284 ? -8.154 -1.571 2.905 1.00 97.69 284 LEU A CA 1
ATOM 2187 C C . LEU A 1 284 ? -8.739 -1.254 1.532 1.00 97.69 284 LEU A C 1
ATOM 2189 O O . LEU A 1 284 ? -8.190 -0.397 0.847 1.00 97.69 284 LEU A O 1
ATOM 2193 N N . ILE A 1 285 ? -9.816 -1.921 1.129 1.00 97.19 285 ILE A N 1
ATOM 2194 C CA . ILE A 1 285 ? -10.498 -1.661 -0.143 1.00 97.19 285 ILE A CA 1
ATOM 2195 C C . ILE A 1 285 ? -11.950 -1.265 0.108 1.00 97.19 285 ILE A C 1
ATOM 2197 O O . ILE A 1 285 ? -12.596 -1.802 1.009 1.00 97.19 285 ILE A O 1
ATOM 2201 N N . ALA A 1 286 ? -12.471 -0.355 -0.705 1.00 96.06 286 ALA A N 1
ATOM 2202 C CA . ALA A 1 286 ? -13.880 0.012 -0.713 1.00 96.06 286 ALA A CA 1
ATOM 2203 C C . ALA A 1 286 ? -14.388 0.192 -2.147 1.00 96.06 286 ALA A C 1
ATOM 2205 O O . ALA A 1 286 ? -13.625 0.592 -3.026 1.00 96.06 286 ALA A O 1
ATOM 2206 N N . ASP A 1 287 ? -15.668 -0.093 -2.369 1.00 94.12 287 ASP A N 1
ATOM 2207 C CA . ASP A 1 287 ? -16.414 0.281 -3.568 1.00 94.12 287 ASP A CA 1
ATOM 2208 C C . ASP A 1 287 ? -17.806 0.824 -3.195 1.00 94.12 287 ASP A C 1
ATOM 2210 O O . ASP A 1 287 ? -18.096 1.080 -2.025 1.00 94.12 287 ASP A O 1
ATOM 2214 N N . ALA A 1 288 ? -18.682 1.034 -4.181 1.00 90.81 288 ALA A N 1
ATOM 2215 C CA . ALA A 1 288 ? -20.027 1.567 -3.947 1.00 90.81 288 ALA A CA 1
ATOM 2216 C C . ALA A 1 288 ? -20.926 0.681 -3.052 1.00 90.81 288 ALA A C 1
ATOM 2218 O O . ALA A 1 288 ? -21.968 1.151 -2.600 1.00 90.81 288 ALA A O 1
ATOM 2219 N N . ASN A 1 289 ? -20.555 -0.580 -2.811 1.00 90.62 289 ASN A N 1
ATOM 2220 C CA . ASN A 1 289 ? -21.333 -1.555 -2.045 1.00 90.62 289 ASN A CA 1
ATOM 2221 C C . ASN A 1 289 ? -20.768 -1.827 -0.641 1.00 90.62 289 ASN A C 1
ATOM 2223 O O . ASN A 1 289 ? -21.337 -2.648 0.078 1.00 90.62 289 ASN A O 1
ATOM 2227 N N . GLY A 1 290 ? -19.665 -1.180 -0.254 1.00 91.88 290 GLY A N 1
ATOM 2228 C CA . GLY A 1 290 ? -19.066 -1.313 1.075 1.00 91.88 290 GLY A CA 1
ATOM 2229 C C . GLY A 1 290 ? -17.548 -1.446 1.031 1.00 91.88 290 GLY A C 1
ATOM 2230 O O . GLY A 1 290 ? -16.893 -1.019 0.082 1.00 91.88 290 GLY A O 1
ATOM 2231 N N . SER A 1 291 ? -16.984 -2.042 2.076 1.00 95.19 291 SER A N 1
ATOM 2232 C CA . SER A 1 291 ? -15.547 -2.154 2.308 1.00 95.19 291 SER A CA 1
ATOM 2233 C C . SER A 1 291 ? -15.113 -3.544 2.786 1.00 95.19 291 SER A C 1
ATOM 2235 O O . SER A 1 291 ? -15.912 -4.387 3.220 1.00 95.19 291 SER A O 1
ATOM 2237 N N . ARG A 1 292 ? -13.811 -3.812 2.641 1.00 97.62 292 ARG A N 1
ATOM 2238 C CA . ARG A 1 292 ? -13.122 -5.017 3.117 1.00 97.62 292 ARG A CA 1
ATOM 2239 C C . ARG A 1 292 ? -11.697 -4.686 3.544 1.00 97.62 292 ARG A C 1
ATOM 2241 O O . ARG A 1 292 ? -11.016 -3.891 2.898 1.00 97.62 292 ARG A O 1
ATOM 2248 N N . GLY A 1 293 ? -11.219 -5.366 4.580 1.00 97.94 293 GLY A N 1
ATOM 2249 C CA . GLY A 1 293 ? -9.796 -5.402 4.918 1.00 97.94 293 GLY A CA 1
ATOM 2250 C C . GLY A 1 293 ? -9.154 -6.674 4.376 1.00 97.94 293 GLY A C 1
ATOM 2251 O O . GLY A 1 293 ? -9.499 -7.764 4.821 1.00 97.94 293 GLY A O 1
ATOM 2252 N N . LEU A 1 294 ? -8.244 -6.578 3.410 1.00 98.25 294 LEU A N 1
ATOM 2253 C CA . LEU A 1 294 ? -7.518 -7.735 2.890 1.00 98.25 294 LEU A CA 1
ATOM 2254 C C . LEU A 1 294 ? -6.218 -7.918 3.667 1.00 98.25 294 LEU A C 1
ATOM 2256 O O . LEU A 1 294 ? -5.226 -7.250 3.387 1.00 98.25 294 LEU A O 1
ATOM 2260 N N . GLU A 1 295 ? -6.202 -8.853 4.609 1.00 98.12 295 GLU A N 1
ATOM 2261 C CA . GLU A 1 295 ? -4.982 -9.305 5.271 1.00 98.12 295 GLU A CA 1
ATOM 2262 C C . GLU A 1 295 ? -4.277 -10.343 4.400 1.00 98.12 295 GLU A C 1
ATOM 2264 O O . GLU A 1 295 ? -4.627 -11.526 4.400 1.00 98.12 295 GLU A O 1
ATOM 2269 N N . LEU A 1 296 ? -3.278 -9.902 3.641 1.00 97.75 296 LEU A N 1
ATOM 2270 C CA . LEU A 1 296 ? -2.586 -10.711 2.648 1.00 97.75 296 LEU A CA 1
ATOM 2271 C C . LEU A 1 296 ? -1.238 -11.202 3.180 1.00 97.75 296 LEU A C 1
ATOM 2273 O O . LEU A 1 296 ? -0.500 -10.465 3.830 1.00 97.75 296 LEU A O 1
ATOM 2277 N N . SER A 1 297 ? -0.898 -12.447 2.853 1.00 96.31 297 SER A N 1
ATOM 2278 C CA . SER A 1 297 ? 0.422 -13.032 3.086 1.00 96.31 297 SER A CA 1
ATOM 2279 C C . SER A 1 297 ? 0.794 -13.980 1.942 1.00 96.31 297 SER A C 1
ATOM 2281 O O . SER A 1 297 ? -0.101 -14.449 1.226 1.00 96.31 297 SER A O 1
ATOM 2283 N N . PRO A 1 298 ? 2.070 -14.380 1.812 1.00 95.38 298 PRO A N 1
ATOM 2284 C CA . PRO A 1 298 ? 2.462 -15.370 0.806 1.00 95.38 298 PRO A CA 1
ATOM 2285 C C . PRO A 1 298 ? 1.890 -16.771 1.038 1.00 95.38 298 PRO A C 1
ATOM 2287 O O . PRO A 1 298 ? 2.035 -17.647 0.191 1.00 95.38 298 PRO A O 1
ATOM 2290 N N . ARG A 1 299 ? 1.250 -17.008 2.191 1.00 95.31 299 ARG A N 1
ATOM 2291 C CA . ARG A 1 299 ? 0.576 -18.272 2.513 1.00 95.31 299 ARG A CA 1
ATOM 2292 C C . ARG A 1 299 ? -0.941 -18.216 2.331 1.00 95.31 299 ARG A C 1
ATOM 2294 O O . ARG A 1 299 ? -1.594 -19.231 2.552 1.00 95.31 299 ARG A O 1
ATOM 2301 N N . GLY A 1 300 ? -1.486 -17.068 1.928 1.00 95.00 300 GLY A N 1
ATOM 2302 C CA . GLY A 1 300 ? -2.915 -16.861 1.709 1.00 95.00 300 GLY A CA 1
ATOM 2303 C C . GLY A 1 300 ? -3.424 -15.540 2.283 1.00 95.00 300 GLY A C 1
ATOM 2304 O O . GLY A 1 300 ? -2.751 -14.890 3.094 1.00 95.00 300 GLY A O 1
ATOM 2305 N N . GLY A 1 301 ? -4.622 -15.155 1.842 1.00 96.50 301 GLY A N 1
ATOM 2306 C CA . GLY A 1 301 ? -5.343 -13.971 2.303 1.00 96.50 301 GLY A CA 1
ATOM 2307 C C . GLY A 1 301 ? -6.508 -14.314 3.232 1.00 96.50 301 GLY A C 1
ATOM 2308 O O . GLY A 1 301 ? -7.125 -15.367 3.092 1.00 96.50 301 GLY A O 1
ATOM 2309 N N . ILE A 1 302 ? -6.812 -13.408 4.161 1.00 98.00 302 ILE A N 1
ATOM 2310 C CA . ILE A 1 302 ? -8.054 -13.383 4.942 1.00 98.00 302 ILE A CA 1
ATOM 2311 C C . ILE A 1 302 ? -8.737 -12.039 4.691 1.00 98.00 302 ILE A C 1
ATOM 2313 O O . ILE A 1 302 ? -8.082 -10.997 4.691 1.00 98.00 302 ILE A O 1
ATOM 2317 N N . TYR A 1 303 ? -10.048 -12.063 4.460 1.00 97.75 303 TYR A N 1
ATOM 2318 C CA . TYR A 1 303 ? -10.822 -10.880 4.090 1.00 97.75 303 TYR A CA 1
ATOM 2319 C C . TYR A 1 303 ? -11.754 -10.485 5.233 1.00 97.75 303 TYR A C 1
ATOM 2321 O O . TYR A 1 303 ? -12.783 -11.119 5.465 1.00 97.75 303 TYR A O 1
ATOM 2329 N N . LEU A 1 304 ? -11.369 -9.438 5.955 1.00 98.00 304 LEU A N 1
ATOM 2330 C CA . LEU A 1 304 ? -12.137 -8.845 7.037 1.00 98.00 304 LEU A CA 1
ATOM 2331 C C . LEU A 1 304 ? -13.381 -8.163 6.470 1.00 98.00 304 LEU A C 1
ATOM 2333 O O . LEU A 1 304 ? -13.296 -7.375 5.522 1.00 98.00 304 LEU A O 1
ATOM 2337 N N . THR A 1 305 ? -14.529 -8.457 7.067 1.00 96.75 305 THR A N 1
ATOM 2338 C CA . THR A 1 305 ? -15.790 -7.782 6.770 1.00 96.75 305 THR A CA 1
ATOM 2339 C C . THR A 1 305 ? -15.950 -6.543 7.633 1.00 96.75 305 THR A C 1
ATOM 2341 O O . THR A 1 305 ? -15.332 -6.428 8.692 1.00 96.75 305 THR A O 1
ATOM 2344 N N . GLU A 1 306 ? -16.827 -5.652 7.194 1.00 95.50 306 GLU A N 1
ATOM 2345 C CA . GLU A 1 306 ? -17.350 -4.583 8.037 1.00 95.50 306 GLU A CA 1
ATOM 2346 C C . GLU A 1 306 ? -17.929 -5.138 9.339 1.00 95.50 306 GLU A C 1
ATOM 2348 O O . GLU A 1 306 ? -18.478 -6.248 9.383 1.00 95.50 306 GLU A O 1
ATOM 2353 N N . ASP A 1 307 ? -17.779 -4.359 10.403 1.00 93.19 307 ASP A N 1
ATOM 2354 C CA . ASP A 1 307 ? -18.403 -4.634 11.683 1.00 93.19 307 ASP A CA 1
ATOM 2355 C C . ASP A 1 307 ? -19.911 -4.329 11.665 1.00 93.19 307 ASP A C 1
ATOM 2357 O O . ASP A 1 307 ? -20.524 -4.019 10.637 1.00 93.19 307 ASP A O 1
ATOM 2361 N N . ALA A 1 308 ? -20.533 -4.435 12.840 1.00 91.25 308 ALA A N 1
ATOM 2362 C CA . ALA A 1 308 ? -21.955 -4.186 12.995 1.00 91.25 308 ALA A CA 1
ATOM 2363 C C . ALA A 1 308 ? -22.369 -2.760 12.623 1.00 91.25 308 ALA A C 1
ATOM 2365 O O . ALA A 1 308 ? -23.562 -2.583 12.407 1.00 91.25 308 ALA A O 1
ATOM 2366 N N . ASP A 1 309 ? -21.447 -1.796 12.532 1.00 89.56 309 ASP A N 1
ATOM 2367 C CA . ASP A 1 309 ? -21.692 -0.398 12.176 1.00 89.56 309 ASP A CA 1
ATOM 2368 C C . ASP A 1 309 ? -21.301 -0.064 10.726 1.00 89.56 309 ASP A C 1
ATOM 2370 O O . ASP A 1 309 ? -21.530 1.059 10.279 1.00 89.56 309 ASP A O 1
ATOM 2374 N N . GLY A 1 310 ? -20.811 -1.039 9.951 1.00 90.31 310 GLY A N 1
ATOM 2375 C CA . GLY A 1 310 ? -20.380 -0.818 8.568 1.00 90.31 310 GLY A CA 1
ATOM 2376 C C . GLY A 1 310 ? -18.936 -0.322 8.454 1.00 90.31 310 GLY A C 1
ATOM 2377 O O . GLY A 1 310 ? -18.588 0.302 7.456 1.00 90.31 310 GLY A O 1
ATOM 2378 N N . ILE A 1 311 ? -18.101 -0.537 9.477 1.00 91.44 311 ILE A N 1
ATOM 2379 C CA . ILE A 1 311 ? -16.739 0.004 9.540 1.00 91.44 311 ILE A CA 1
ATOM 2380 C C . ILE A 1 311 ? -15.708 -1.126 9.498 1.00 91.44 311 ILE A C 1
ATOM 2382 O O . ILE A 1 311 ? -15.871 -2.180 10.110 1.00 91.44 311 ILE A O 1
ATOM 2386 N N . VAL A 1 312 ? -14.597 -0.878 8.802 1.00 94.94 312 VAL A N 1
ATOM 2387 C CA . VAL A 1 312 ? -13.364 -1.666 8.910 1.00 94.94 312 VAL A CA 1
ATOM 2388 C C . VAL A 1 312 ? -12.256 -0.757 9.429 1.00 94.94 312 VAL A C 1
ATOM 2390 O O . VAL A 1 312 ? -11.975 0.290 8.847 1.00 94.94 312 VAL A O 1
ATOM 2393 N N . VAL A 1 313 ? -11.596 -1.167 10.512 1.00 95.19 313 VAL A N 1
ATOM 2394 C CA . VAL A 1 313 ? -10.422 -0.478 11.062 1.00 95.19 313 VAL A CA 1
ATOM 2395 C C . VAL A 1 313 ? -9.250 -1.445 11.062 1.00 95.19 313 VAL A C 1
ATOM 2397 O O . VAL A 1 313 ? -9.377 -2.595 11.476 1.00 95.19 313 VAL A O 1
ATOM 2400 N N . HIS A 1 314 ? -8.091 -0.976 10.614 1.00 96.44 314 HIS A N 1
ATOM 2401 C CA . HIS A 1 314 ? -6.873 -1.768 10.614 1.00 96.44 314 HIS A CA 1
ATOM 2402 C C . HIS A 1 314 ? -5.659 -0.888 10.910 1.00 96.44 314 HIS A C 1
ATOM 2404 O O . HIS A 1 314 ? -5.659 0.316 10.656 1.00 96.44 314 HIS A O 1
ATOM 2410 N N . THR A 1 315 ? -4.602 -1.493 11.447 1.00 94.12 315 THR A N 1
ATOM 2411 C CA . THR A 1 315 ? -3.305 -0.827 11.625 1.00 94.12 315 THR A CA 1
ATOM 2412 C C . THR A 1 315 ? -2.191 -1.667 11.004 1.00 94.12 315 THR A C 1
ATOM 2414 O O . THR A 1 315 ? -2.250 -1.948 9.816 1.00 94.12 315 THR A O 1
ATOM 2417 N N . ASN A 1 316 ? -1.160 -2.055 11.744 1.00 93.00 316 ASN A N 1
ATOM 2418 C CA . ASN A 1 316 ? 0.059 -2.667 11.219 1.00 93.00 316 ASN A CA 1
ATOM 2419 C C . ASN A 1 316 ? 0.309 -4.058 11.813 1.00 93.00 316 ASN A C 1
ATOM 2421 O O . ASN A 1 316 ? 1.455 -4.438 11.999 1.00 93.00 316 ASN A O 1
ATOM 2425 N N . HIS A 1 317 ? -0.743 -4.804 12.144 1.00 93.31 317 HIS A N 1
ATOM 2426 C CA . HIS A 1 317 ? -0.627 -6.196 12.579 1.00 93.31 317 HIS A CA 1
ATOM 2427 C C . HIS A 1 317 ? -1.816 -7.021 12.108 1.00 93.31 317 HIS A C 1
ATOM 2429 O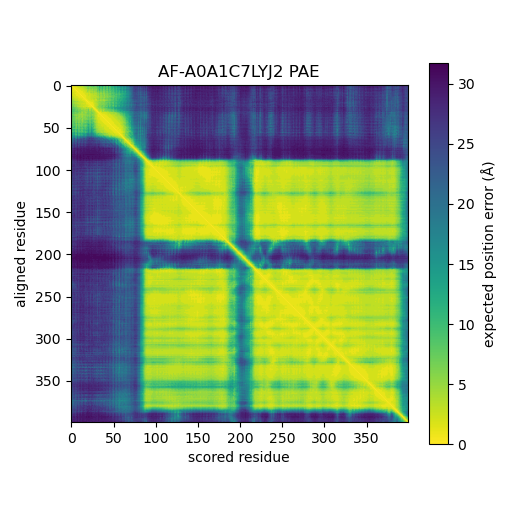 O . HIS A 1 317 ? -2.872 -6.442 11.864 1.00 93.31 317 HIS A O 1
ATOM 2435 N N . PHE A 1 318 ? -1.661 -8.343 11.994 1.00 96.69 318 PHE A N 1
ATOM 2436 C CA . PHE A 1 318 ? -2.759 -9.215 11.584 1.00 96.69 318 PHE A CA 1
ATOM 2437 C C . PHE A 1 318 ? -3.785 -9.387 12.704 1.00 96.69 318 PHE A C 1
ATOM 2439 O O . PHE A 1 318 ? -3.491 -9.918 13.784 1.00 96.69 318 PHE A O 1
ATOM 2446 N N . LEU A 1 319 ? -5.034 -9.044 12.413 1.00 96.81 319 LEU A N 1
ATOM 2447 C CA . LEU A 1 319 ? -6.183 -9.301 13.267 1.00 96.81 319 LEU A CA 1
ATOM 2448 C C . LEU A 1 319 ? -6.588 -10.775 13.169 1.00 96.81 319 LEU A C 1
ATOM 2450 O O . LEU A 1 319 ? -6.674 -11.448 14.200 1.00 96.81 319 LEU A O 1
ATOM 2454 N N . GLN A 1 320 ? -6.755 -11.312 11.953 1.00 97.44 320 GLN A N 1
ATOM 2455 C CA . GLN A 1 320 ? -7.310 -12.658 11.738 1.00 97.44 320 GLN A CA 1
ATOM 2456 C C . GLN A 1 320 ? -6.385 -13.630 10.996 1.00 97.44 320 GLN A C 1
ATOM 2458 O O . GLN A 1 320 ? -6.442 -14.833 11.252 1.00 97.44 320 GLN A O 1
ATOM 2463 N N . ASN A 1 321 ? -5.510 -13.160 10.113 1.00 96.44 321 ASN A N 1
ATOM 2464 C CA . ASN A 1 321 ? -4.614 -14.002 9.335 1.00 96.44 321 ASN A CA 1
ATOM 2465 C C . ASN A 1 321 ? -3.492 -14.554 10.222 1.00 96.44 321 ASN A C 1
ATOM 2467 O O . ASN A 1 321 ? -2.574 -13.844 10.623 1.00 96.44 321 ASN A O 1
ATOM 2471 N N . LYS A 1 322 ? -3.582 -15.848 10.544 1.00 95.69 322 LYS A N 1
ATOM 2472 C CA . LYS A 1 322 ? -2.593 -16.586 11.351 1.00 95.69 322 LYS A CA 1
ATOM 2473 C C . LYS A 1 322 ? -1.811 -17.614 10.527 1.00 95.69 322 LYS A C 1
ATOM 2475 O O . LYS A 1 322 ? -1.267 -18.567 11.076 1.00 95.69 322 LYS A O 1
ATOM 2480 N N . LEU A 1 323 ? -1.785 -17.460 9.199 1.00 94.06 323 LEU A N 1
ATOM 2481 C CA . LEU A 1 323 ? -1.102 -18.395 8.295 1.00 94.06 323 LEU A CA 1
ATOM 2482 C C . LEU A 1 323 ? 0.423 -18.234 8.329 1.00 94.06 323 LEU A C 1
ATOM 2484 O O . LEU A 1 323 ? 1.150 -19.152 7.942 1.00 94.06 323 LEU A O 1
ATOM 2488 N N . VAL A 1 324 ? 0.908 -17.086 8.791 1.00 91.81 324 VAL A N 1
ATOM 2489 C CA . VAL A 1 324 ? 2.320 -16.700 8.839 1.00 91.81 324 VAL A CA 1
ATOM 2490 C C . VAL A 1 324 ? 2.748 -16.327 10.254 1.00 91.81 324 VAL A C 1
ATOM 2492 O O . VAL A 1 324 ? 1.913 -16.023 11.104 1.00 91.81 324 VAL A O 1
ATOM 2495 N N . ASP A 1 325 ? 4.058 -16.367 10.496 1.00 87.38 325 ASP A N 1
ATOM 2496 C CA . ASP A 1 325 ? 4.635 -15.910 11.758 1.00 87.38 325 ASP A CA 1
ATOM 2497 C C . ASP A 1 325 ? 4.809 -14.389 11.715 1.00 87.38 325 ASP A C 1
ATOM 2499 O O . ASP A 1 325 ? 5.547 -13.852 10.879 1.00 87.38 325 ASP A O 1
ATOM 2503 N N . GLU A 1 326 ? 4.100 -13.705 12.609 1.00 89.62 326 GLU A N 1
ATOM 2504 C CA . GLU A 1 326 ? 4.180 -12.264 12.802 1.00 89.62 326 GLU A CA 1
ATOM 2505 C C . GLU A 1 326 ? 4.945 -11.970 14.101 1.00 89.62 326 GLU A C 1
ATOM 2507 O O . GLU A 1 326 ? 4.356 -11.965 15.189 1.00 89.62 326 GLU A O 1
ATOM 2512 N N . PRO A 1 327 ? 6.266 -11.726 14.029 1.00 85.06 327 PRO A N 1
ATOM 2513 C CA . PRO A 1 327 ? 7.024 -11.352 15.207 1.00 85.06 327 PRO A CA 1
ATOM 2514 C C . PRO A 1 327 ? 6.547 -9.993 15.743 1.00 85.06 327 PRO A C 1
ATOM 2516 O O . PRO A 1 327 ? 6.229 -9.097 14.955 1.00 85.06 327 PRO A O 1
ATOM 2519 N N . PRO A 1 328 ? 6.590 -9.771 17.072 1.00 82.31 328 PRO A N 1
ATOM 2520 C CA . PRO A 1 328 ? 6.240 -8.483 17.655 1.00 82.31 328 PRO A CA 1
ATOM 2521 C C . PRO A 1 328 ? 6.985 -7.328 16.978 1.00 82.31 328 PRO A C 1
ATOM 2523 O O . PRO A 1 328 ? 8.214 -7.334 16.841 1.00 82.31 328 PRO A O 1
ATOM 2526 N N . TRP A 1 329 ? 6.235 -6.323 16.544 1.00 80.81 329 TRP A N 1
ATOM 2527 C CA . TRP A 1 329 ? 6.765 -5.117 15.920 1.00 80.81 329 TRP A CA 1
ATOM 2528 C C . TRP A 1 329 ? 5.793 -3.962 16.133 1.00 80.81 329 TRP A C 1
ATOM 2530 O O . TRP A 1 329 ? 4.620 -4.203 16.404 1.00 80.81 329 TRP A O 1
ATOM 2540 N N . LEU A 1 330 ? 6.295 -2.722 16.080 1.00 80.75 330 LEU A N 1
ATOM 2541 C CA . LEU A 1 330 ? 5.494 -1.509 16.278 1.00 80.75 330 LEU A CA 1
ATOM 2542 C C . LEU A 1 330 ? 4.498 -1.623 17.443 1.00 80.75 330 LEU A C 1
ATOM 2544 O O . LEU A 1 330 ? 3.289 -1.736 17.247 1.00 80.75 330 LEU A O 1
ATOM 2548 N N . THR A 1 331 ? 4.997 -1.561 18.677 1.00 86.06 331 THR A N 1
ATOM 2549 C CA . THR A 1 331 ? 4.177 -1.742 19.889 1.00 86.06 331 THR A CA 1
ATOM 2550 C C . THR A 1 331 ? 3.005 -0.762 20.004 1.00 86.06 331 THR A C 1
ATOM 2552 O O . THR A 1 331 ? 2.037 -1.052 20.704 1.00 86.06 331 THR A O 1
ATOM 2555 N N . GLY A 1 332 ? 3.045 0.375 19.301 1.00 87.06 332 GLY A N 1
ATOM 2556 C CA . GLY A 1 332 ? 1.921 1.300 19.183 1.00 87.06 332 GLY A CA 1
ATOM 2557 C C . GLY A 1 332 ? 0.787 0.836 18.263 1.00 87.06 332 GLY A C 1
ATOM 2558 O O . GLY A 1 332 ? -0.279 1.439 18.299 1.00 87.06 332 GLY A O 1
ATOM 2559 N N . SER A 1 333 ? 0.961 -0.206 17.444 1.00 88.81 333 SER A N 1
ATOM 2560 C CA . SER A 1 333 ? -0.064 -0.646 16.489 1.00 88.81 333 SER A CA 1
ATOM 2561 C C . SER A 1 333 ? -1.355 -1.131 17.161 1.00 88.81 333 SER A C 1
ATOM 2563 O O . SER A 1 333 ? -2.405 -0.608 16.791 1.00 88.81 333 SER A O 1
ATOM 2565 N N . PRO A 1 334 ? -1.334 -2.031 18.166 1.00 94.38 334 PRO A N 1
ATOM 2566 C CA . PRO A 1 334 ? -2.559 -2.411 18.876 1.00 94.38 334 PRO A CA 1
ATOM 2567 C C . PRO A 1 334 ? -3.210 -1.233 19.614 1.00 94.38 334 PRO A C 1
ATOM 2569 O O . PRO A 1 334 ? -4.430 -1.134 19.670 1.00 94.38 334 PRO A O 1
ATOM 2572 N N . ILE A 1 335 ? -2.401 -0.298 20.130 1.00 94.00 335 ILE A N 1
ATOM 2573 C CA . ILE A 1 335 ? -2.894 0.900 20.829 1.00 94.00 335 ILE A CA 1
ATOM 2574 C C . ILE A 1 335 ? -3.630 1.829 19.856 1.00 94.00 335 ILE A C 1
ATOM 2576 O O . ILE A 1 335 ? -4.702 2.330 20.182 1.00 94.00 335 ILE A O 1
ATOM 2580 N N . ARG A 1 336 ? -3.079 2.042 18.654 1.00 94.31 336 ARG A N 1
ATOM 2581 C CA . ARG A 1 336 ? -3.731 2.834 17.602 1.00 94.31 336 ARG A CA 1
ATOM 2582 C C . ARG A 1 336 ? -5.012 2.184 17.107 1.00 94.31 336 ARG A C 1
ATOM 2584 O O . ARG A 1 336 ? -5.962 2.907 16.852 1.00 94.31 336 ARG A O 1
ATOM 2591 N N . LEU A 1 337 ? -5.041 0.857 16.985 1.00 95.69 337 LEU A N 1
ATOM 2592 C CA . LEU A 1 337 ? -6.241 0.133 16.567 1.00 95.69 337 LEU A CA 1
ATOM 2593 C C . LEU A 1 337 ? -7.383 0.360 17.562 1.00 95.69 337 LEU A C 1
ATOM 2595 O O . LEU A 1 337 ? -8.454 0.815 17.177 1.00 95.69 337 LEU A O 1
ATOM 2599 N N . GLU A 1 338 ? -7.115 0.118 18.845 1.00 96.94 338 GLU A N 1
ATOM 2600 C CA . GLU A 1 338 ? -8.071 0.360 19.925 1.00 96.94 338 GLU A CA 1
ATOM 2601 C C . GLU A 1 338 ? -8.517 1.831 19.954 1.00 96.94 338 GLU A C 1
ATOM 2603 O O . GLU A 1 338 ? -9.708 2.130 20.023 1.00 96.94 338 GLU A O 1
ATOM 2608 N N . ARG A 1 339 ? -7.570 2.771 19.821 1.00 96.75 339 ARG A N 1
ATOM 2609 C CA . ARG A 1 339 ? -7.880 4.205 19.793 1.00 96.75 339 ARG A CA 1
ATOM 2610 C C . ARG A 1 339 ? -8.739 4.591 18.587 1.00 96.75 339 ARG A C 1
ATOM 2612 O O . ARG A 1 339 ? -9.661 5.385 18.741 1.00 96.75 339 ARG A O 1
ATOM 2619 N N . ALA A 1 340 ? -8.466 4.033 17.413 1.00 95.81 340 ALA A N 1
ATOM 2620 C CA . ALA A 1 340 ? -9.243 4.287 16.208 1.00 95.81 340 ALA A CA 1
ATOM 2621 C C . ALA A 1 340 ? -10.673 3.745 16.343 1.00 95.81 340 ALA A C 1
ATOM 2623 O O . ALA A 1 340 ? -11.610 4.466 16.016 1.00 95.81 340 ALA A O 1
ATOM 2624 N N . HIS A 1 341 ? -10.866 2.549 16.913 1.00 96.31 341 HIS A N 1
ATOM 2625 C CA . HIS A 1 341 ? -12.207 2.041 17.226 1.00 96.31 341 HIS A CA 1
ATOM 2626 C C . HIS A 1 341 ? -12.970 2.960 18.186 1.00 96.31 341 HIS A C 1
ATOM 2628 O O . HIS A 1 341 ? -14.135 3.265 17.939 1.00 96.31 341 HIS A O 1
ATOM 2634 N N . GLN A 1 342 ? -12.317 3.450 19.245 1.00 97.25 342 GLN A N 1
ATOM 2635 C CA . GLN A 1 342 ? -12.932 4.394 20.185 1.00 97.25 342 GLN A CA 1
ATOM 2636 C C . GLN A 1 342 ? -13.378 5.684 19.487 1.00 97.25 342 GLN A C 1
ATOM 2638 O O . GLN A 1 342 ? -14.515 6.116 19.658 1.00 97.25 342 GLN A O 1
ATOM 2643 N N . LEU A 1 343 ? -12.509 6.273 18.664 1.00 96.25 343 LEU A N 1
ATOM 2644 C CA . LEU A 1 343 ? -12.808 7.498 17.922 1.00 96.25 343 LEU A CA 1
ATOM 2645 C C . LEU A 1 343 ? -13.926 7.291 16.889 1.00 96.25 343 LEU A C 1
ATOM 2647 O O . LEU A 1 343 ? -14.806 8.142 16.771 1.00 96.25 343 LEU A O 1
ATOM 2651 N N . CYS A 1 344 ? -13.945 6.155 16.185 1.00 95.00 344 CYS A N 1
ATOM 2652 C CA . CYS A 1 344 ? -15.051 5.795 15.297 1.00 95.00 344 CYS A CA 1
ATOM 2653 C C . CYS A 1 344 ? -16.371 5.673 16.072 1.00 95.00 344 CYS A C 1
ATOM 2655 O O . CYS A 1 344 ? -17.370 6.255 15.659 1.00 95.00 344 CYS A O 1
ATOM 2657 N N . ALA A 1 345 ? -16.377 4.993 17.222 1.00 95.25 345 ALA A N 1
ATOM 2658 C CA . ALA A 1 345 ? -17.569 4.852 18.057 1.00 95.25 345 ALA A CA 1
ATOM 2659 C C . ALA A 1 345 ? -18.080 6.204 18.590 1.00 95.25 345 ALA A C 1
ATOM 2661 O O . ALA A 1 345 ? -19.289 6.432 18.647 1.00 95.25 345 ALA A O 1
ATOM 2662 N N . GLU A 1 346 ? -17.178 7.123 18.949 1.00 95.75 346 GLU A N 1
ATOM 2663 C CA . GLU A 1 346 ? -17.531 8.498 19.322 1.00 95.75 346 GLU A CA 1
ATOM 2664 C C . GLU A 1 346 ? -18.189 9.247 18.154 1.00 95.75 346 GLU A C 1
ATOM 2666 O O . GLU A 1 346 ? -19.235 9.865 18.343 1.00 95.75 346 GLU A O 1
ATOM 2671 N N . ILE A 1 347 ? -17.627 9.153 16.943 1.00 94.50 347 ILE A N 1
ATOM 2672 C CA . ILE A 1 347 ? -18.215 9.766 15.742 1.00 94.50 347 ILE A CA 1
ATOM 2673 C C . ILE A 1 347 ? -19.614 9.196 15.484 1.00 94.50 347 ILE A C 1
ATOM 2675 O O . ILE A 1 347 ? -20.556 9.969 15.326 1.00 94.50 347 ILE A O 1
ATOM 2679 N N . ILE A 1 348 ? -19.775 7.868 15.499 1.00 94.19 348 ILE A N 1
ATOM 2680 C CA . ILE A 1 348 ? -21.066 7.193 15.283 1.00 94.19 348 ILE A CA 1
ATOM 2681 C C . ILE A 1 348 ? -22.103 7.647 16.310 1.00 94.19 348 ILE A C 1
ATOM 2683 O O . ILE A 1 348 ? -23.251 7.914 15.956 1.00 94.19 348 ILE A O 1
ATOM 2687 N N . LYS A 1 349 ? -21.709 7.756 17.581 1.00 94.75 349 LYS A N 1
ATOM 2688 C CA . LYS A 1 349 ? -22.589 8.227 18.653 1.00 94.75 349 LYS A CA 1
ATOM 2689 C C . LYS A 1 349 ? -23.056 9.666 18.424 1.00 94.75 349 LYS A C 1
ATOM 2691 O O . LYS A 1 349 ? -24.200 9.977 18.747 1.00 94.75 349 LYS A O 1
ATOM 2696 N N . ASP A 1 350 ? -22.185 10.521 17.893 1.00 93.50 350 ASP A N 1
ATOM 2697 C CA . ASP A 1 350 ? -22.484 11.935 17.659 1.00 93.50 350 ASP A CA 1
ATOM 2698 C C . ASP A 1 350 ? -23.376 12.151 16.425 1.00 93.50 350 ASP A C 1
ATOM 2700 O O . ASP A 1 350 ? -24.292 12.972 16.471 1.00 93.50 350 ASP A O 1
ATOM 2704 N N . VAL A 1 351 ? -23.111 11.442 15.320 1.00 90.56 351 VAL A N 1
ATOM 2705 C CA . VAL A 1 351 ? -23.775 11.691 14.020 1.00 90.56 351 VAL A CA 1
ATOM 2706 C C . VAL A 1 351 ? -24.907 10.709 13.703 1.00 90.56 351 VAL A C 1
ATOM 2708 O O . VAL A 1 351 ? -25.766 10.999 12.868 1.00 90.56 351 VAL A O 1
ATOM 2711 N N . GLY A 1 352 ? -24.937 9.564 14.385 1.00 90.50 352 GLY A N 1
ATOM 2712 C CA . GLY A 1 352 ? -25.825 8.445 14.088 1.00 90.50 352 GLY A CA 1
ATOM 2713 C C . GLY A 1 352 ? -25.300 7.578 12.942 1.00 90.50 352 GLY A C 1
ATOM 2714 O O . GLY A 1 352 ? -24.809 8.077 11.932 1.00 90.50 352 GLY A O 1
ATOM 2715 N N . ARG A 1 353 ? -25.434 6.255 13.089 1.00 88.00 353 ARG A N 1
ATOM 2716 C CA . ARG A 1 353 ? -24.935 5.267 12.122 1.00 88.00 353 ARG A CA 1
ATOM 2717 C C . ARG A 1 353 ? -25.469 5.488 10.702 1.00 88.00 353 ARG A C 1
ATOM 2719 O O . ARG A 1 353 ? -24.697 5.476 9.750 1.00 88.00 353 ARG A O 1
ATOM 2726 N N . ASP A 1 354 ? -26.771 5.718 10.563 1.00 88.25 354 ASP A N 1
ATOM 2727 C CA . ASP A 1 354 ? -27.412 5.848 9.247 1.00 88.25 354 ASP A CA 1
ATOM 2728 C C . ASP A 1 354 ? -26.964 7.115 8.494 1.00 88.25 354 ASP A C 1
ATOM 2730 O O . ASP A 1 354 ? -27.074 7.186 7.273 1.00 88.25 354 ASP A O 1
ATOM 2734 N N . SER A 1 355 ? -26.397 8.092 9.210 1.00 87.88 355 SER A N 1
ATOM 2735 C CA . SER A 1 355 ? -25.897 9.353 8.652 1.00 87.88 355 SER A CA 1
ATOM 2736 C C . SER A 1 355 ? -24.426 9.287 8.225 1.00 87.88 355 SER A C 1
ATOM 2738 O O . SER A 1 355 ? -23.910 10.264 7.679 1.00 87.88 355 SER A O 1
ATOM 2740 N N . LEU A 1 356 ? -23.713 8.180 8.485 1.00 84.06 356 LEU A N 1
ATOM 2741 C CA . LEU A 1 356 ? -22.263 8.102 8.257 1.00 84.06 356 LEU A CA 1
ATOM 2742 C C . LEU A 1 356 ? -21.889 8.390 6.798 1.00 84.06 356 LEU A C 1
ATOM 2744 O O . LEU A 1 356 ? -20.980 9.176 6.552 1.00 84.06 356 LEU A O 1
ATOM 2748 N N . GLY A 1 357 ? -22.619 7.817 5.835 1.00 79.31 357 GLY A N 1
ATOM 2749 C CA . GLY A 1 357 ? -22.346 8.002 4.404 1.00 79.31 357 GLY A CA 1
ATOM 2750 C C . GLY A 1 357 ? -22.565 9.431 3.892 1.00 79.31 357 GLY A C 1
ATOM 2751 O O . GLY A 1 357 ? -22.021 9.796 2.852 1.00 79.31 357 GLY A O 1
ATOM 2752 N N . GLU A 1 358 ? -23.334 10.248 4.616 1.00 83.25 358 GLU A N 1
ATOM 2753 C CA . GLU A 1 358 ? -23.609 11.643 4.253 1.00 83.25 358 GLU A CA 1
ATOM 2754 C C . GLU A 1 358 ? -22.678 12.626 4.971 1.00 83.25 358 GLU A C 1
ATOM 2756 O O . GLU A 1 358 ? -22.270 13.635 4.393 1.00 83.25 358 GLU A O 1
ATOM 2761 N N . VAL A 1 359 ? -22.352 12.339 6.235 1.00 84.00 359 VAL A N 1
ATOM 2762 C CA . VAL A 1 359 ? -21.665 13.272 7.140 1.00 84.00 359 VAL A CA 1
ATOM 2763 C C . VAL A 1 359 ? -20.158 13.034 7.192 1.00 84.00 359 VAL A C 1
ATOM 2765 O O . VAL A 1 359 ? -19.397 13.980 7.405 1.00 84.00 359 VAL A O 1
ATOM 2768 N N . VAL A 1 360 ? -19.700 11.791 7.018 1.00 85.19 360 VAL A N 1
ATOM 2769 C CA . VAL A 1 360 ? -18.272 11.475 7.099 1.00 85.19 360 VAL A CA 1
ATOM 2770 C C . VAL A 1 360 ? -17.576 11.932 5.825 1.00 85.19 360 VAL A C 1
ATOM 2772 O O . VAL A 1 360 ? -17.722 11.351 4.752 1.00 85.19 360 VAL A O 1
ATOM 2775 N N . ASP A 1 361 ? 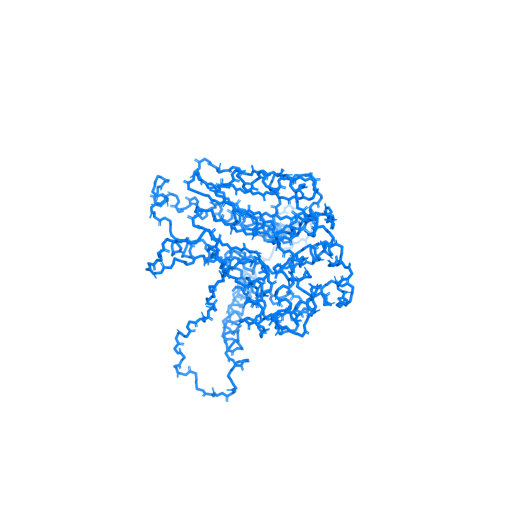-16.766 12.975 5.964 1.00 85.44 361 ASP A N 1
ATOM 2776 C CA . ASP A 1 361 ? -15.871 13.453 4.925 1.00 85.44 361 ASP A CA 1
ATOM 2777 C C . ASP A 1 361 ? -14.423 13.558 5.425 1.00 85.44 361 ASP A C 1
ATOM 2779 O O . ASP A 1 361 ? -14.098 13.314 6.591 1.00 85.44 361 ASP A O 1
ATOM 2783 N N . ALA A 1 362 ? -13.538 13.940 4.508 1.00 82.06 362 ALA A N 1
ATOM 2784 C CA . ALA A 1 362 ? -12.131 14.200 4.780 1.00 82.06 362 ALA A CA 1
ATOM 2785 C C . ALA A 1 362 ? -11.902 15.155 5.964 1.00 82.06 362 ALA A C 1
ATOM 2787 O O . ALA A 1 362 ? -11.003 14.940 6.777 1.00 82.06 362 ALA A O 1
ATOM 2788 N N . GLY A 1 363 ? -12.707 16.217 6.067 1.00 84.69 363 GLY A N 1
ATOM 2789 C CA . GLY A 1 363 ? -12.561 17.241 7.098 1.00 84.69 363 GLY A CA 1
ATOM 2790 C C . GLY A 1 363 ? -12.946 16.720 8.480 1.00 84.69 363 GLY A C 1
ATOM 2791 O O . GLY A 1 363 ? -12.249 16.991 9.464 1.00 84.69 363 GLY A O 1
ATOM 2792 N N . LEU A 1 364 ? -14.011 15.921 8.560 1.00 86.56 364 LEU A N 1
ATOM 2793 C CA . LEU A 1 364 ? -14.415 15.269 9.799 1.00 86.56 364 LEU A CA 1
ATOM 2794 C C . LEU A 1 364 ? -13.359 14.257 10.251 1.00 86.56 364 LEU A C 1
ATOM 2796 O O . LEU A 1 364 ? -12.909 14.324 11.394 1.00 86.56 364 LEU A O 1
ATOM 2800 N N . LEU A 1 365 ? -12.914 13.368 9.358 1.00 88.38 365 LEU A N 1
ATOM 2801 C CA . LEU A 1 365 ? -11.899 12.366 9.695 1.00 88.38 365 LEU A CA 1
ATOM 2802 C C . LEU A 1 365 ? -10.586 13.022 10.130 1.00 88.38 365 LEU A C 1
ATOM 2804 O O . LEU A 1 365 ? -10.022 12.634 11.150 1.00 88.38 365 LEU A O 1
ATOM 2808 N N . ARG A 1 366 ? -10.143 14.079 9.442 1.00 85.94 366 ARG A N 1
ATOM 2809 C CA . ARG A 1 366 ? -8.960 14.851 9.841 1.00 85.94 366 ARG A CA 1
ATOM 2810 C C . ARG A 1 366 ? -9.113 15.485 11.221 1.00 85.94 366 ARG A C 1
ATOM 2812 O O . ARG A 1 366 ? -8.193 15.422 12.028 1.00 85.94 366 ARG A O 1
ATOM 2819 N N . SER A 1 367 ? -10.262 16.092 11.511 1.00 87.50 367 SER A N 1
ATOM 2820 C CA . SER A 1 367 ? -10.481 16.812 12.775 1.00 87.50 367 SER A CA 1
ATOM 2821 C C . SER A 1 367 ? -10.775 15.910 13.977 1.00 87.50 367 SER A C 1
ATOM 2823 O O . SER A 1 367 ? -10.604 16.363 15.109 1.00 87.50 367 SER A O 1
ATOM 2825 N N . ARG A 1 368 ? -11.207 14.662 13.757 1.00 90.75 368 ARG A N 1
ATOM 2826 C CA . ARG A 1 368 ? -11.631 13.739 14.825 1.00 90.75 368 ARG A CA 1
ATOM 2827 C C . ARG A 1 368 ? -10.749 12.505 14.978 1.00 90.75 368 ARG A C 1
ATOM 2829 O O . ARG A 1 368 ? -10.550 12.059 16.101 1.00 90.75 368 ARG A O 1
ATOM 2836 N N . LEU A 1 369 ? -10.257 11.946 13.875 1.00 91.69 369 LEU A N 1
ATOM 2837 C CA . LEU A 1 369 ? -9.517 10.684 13.853 1.00 91.69 369 LEU A CA 1
ATOM 2838 C C . LEU A 1 369 ? -8.025 10.927 13.599 1.00 91.69 369 LEU A C 1
ATOM 2840 O O . LEU A 1 369 ? -7.187 10.581 14.429 1.00 91.69 369 LEU A O 1
ATOM 2844 N N . PHE A 1 370 ? -7.685 11.553 12.471 1.00 88.25 370 PHE A N 1
ATOM 2845 C CA . PHE A 1 370 ? -6.297 11.645 12.010 1.00 88.25 370 PHE A CA 1
ATOM 2846 C C . PHE A 1 370 ? -5.467 12.736 12.698 1.00 88.25 370 PHE A C 1
ATOM 2848 O O . PHE A 1 370 ? -4.248 12.739 12.566 1.00 88.25 370 PHE A O 1
ATOM 2855 N N . CYS A 1 371 ? -6.078 13.611 13.504 1.00 87.19 371 CYS A N 1
ATOM 2856 C CA . CYS A 1 371 ? -5.358 14.541 14.381 1.00 87.19 371 CYS A CA 1
ATOM 2857 C C . CYS A 1 371 ? -5.023 13.957 15.768 1.00 87.19 371 CYS A C 1
ATOM 2859 O O . CYS A 1 371 ? -4.394 14.642 16.578 1.00 87.19 371 CYS A O 1
ATOM 2861 N N . ASP A 1 372 ? -5.445 12.723 16.078 1.00 89.94 372 ASP A N 1
ATOM 2862 C CA . ASP A 1 372 ? -5.301 12.157 17.421 1.00 89.94 372 ASP A CA 1
ATOM 2863 C C . ASP A 1 372 ? -3.831 11.885 17.777 1.00 89.94 372 ASP A C 1
ATOM 2865 O O . ASP A 1 372 ? -3.121 11.147 17.096 1.00 89.94 372 ASP A O 1
ATOM 2869 N N . THR A 1 373 ? -3.374 12.475 18.882 1.00 92.00 373 THR A N 1
ATOM 2870 C CA . THR A 1 373 ? -1.978 12.398 19.350 1.00 92.00 373 THR A CA 1
ATOM 2871 C C . THR A 1 373 ? -1.797 11.487 20.572 1.00 92.00 373 THR A C 1
ATOM 2873 O O . THR A 1 373 ? -0.727 11.478 21.199 1.00 92.00 373 THR A O 1
ATOM 2876 N N . VAL A 1 374 ? -2.814 10.696 20.934 1.00 89.69 374 VAL A N 1
ATOM 2877 C CA . VAL A 1 374 ? -2.725 9.756 22.058 1.00 89.69 374 VAL A CA 1
ATOM 2878 C C . VAL A 1 374 ? -1.681 8.689 21.728 1.00 89.69 374 VAL A C 1
ATOM 2880 O O . VAL A 1 374 ? -1.674 8.134 20.638 1.00 89.69 374 VAL A O 1
ATOM 2883 N N . ASN A 1 375 ? -0.791 8.389 22.682 1.00 89.31 375 ASN A N 1
ATOM 2884 C CA . ASN A 1 375 ? 0.366 7.494 22.505 1.00 89.31 375 ASN A CA 1
ATOM 2885 C C . ASN A 1 375 ? 1.515 8.053 21.628 1.00 89.31 375 ASN A C 1
ATOM 2887 O O . ASN A 1 375 ? 2.329 7.293 21.105 1.00 89.31 375 ASN A O 1
ATOM 2891 N N . SER A 1 376 ? 1.640 9.381 21.498 1.00 81.81 376 SER A N 1
ATOM 2892 C CA . SER A 1 376 ? 2.793 10.017 20.834 1.00 81.81 376 SER A CA 1
ATOM 2893 C C . SER A 1 376 ? 4.137 9.549 21.442 1.00 81.81 376 SER A C 1
ATOM 2895 O O . SER A 1 376 ? 4.263 9.506 22.675 1.00 81.81 376 SER A O 1
ATOM 2897 N N . PRO A 1 377 ? 5.154 9.206 20.619 1.00 80.50 377 PRO A N 1
ATOM 2898 C CA . PRO A 1 377 ? 5.264 9.471 19.172 1.00 80.50 377 PRO A CA 1
ATOM 2899 C C . PRO A 1 377 ? 4.545 8.469 18.248 1.00 80.50 377 PRO A C 1
ATOM 2901 O O . PRO A 1 377 ? 4.336 8.768 17.078 1.00 80.50 377 PRO A O 1
ATOM 2904 N N . GLN A 1 378 ? 4.096 7.318 18.758 1.00 80.94 378 GLN A N 1
ATOM 2905 C CA . GLN A 1 378 ? 3.414 6.263 17.988 1.00 80.94 378 GLN A CA 1
ATOM 2906 C C . GLN A 1 378 ? 1.878 6.420 17.975 1.00 80.94 378 GLN A C 1
ATOM 2908 O O . GLN A 1 378 ? 1.146 5.427 18.013 1.00 80.94 378 GLN A O 1
ATOM 2913 N N . ALA A 1 379 ? 1.392 7.663 17.983 1.00 84.62 379 ALA A N 1
ATOM 2914 C CA . ALA A 1 379 ? -0.032 7.991 17.898 1.00 84.62 379 ALA A CA 1
ATOM 2915 C C . ALA A 1 379 ? -0.593 7.766 16.485 1.00 84.62 379 ALA A C 1
ATOM 2917 O O . ALA A 1 379 ? 0.172 7.491 15.559 1.00 84.62 379 ALA A O 1
ATOM 2918 N N . ILE A 1 380 ? -1.914 7.901 16.308 1.00 85.69 380 ILE A N 1
ATOM 2919 C CA . ILE A 1 380 ? -2.533 7.934 14.970 1.00 85.69 380 ILE A CA 1
ATOM 2920 C C . ILE A 1 380 ? -1.929 9.098 14.171 1.00 85.69 380 ILE A C 1
ATOM 2922 O O . ILE A 1 380 ? -1.344 8.875 13.119 1.00 85.69 380 ILE A O 1
ATOM 2926 N N . CYS A 1 381 ? -1.935 10.312 14.719 1.00 85.56 381 CYS A N 1
ATOM 2927 C CA . CYS A 1 381 ? -1.113 11.421 14.240 1.00 85.56 381 CYS A CA 1
ATOM 2928 C C . CYS A 1 381 ? 0.317 11.254 14.771 1.00 85.56 381 CYS A C 1
ATOM 2930 O O . CYS A 1 381 ? 0.696 11.800 15.814 1.00 85.56 381 CYS A O 1
ATOM 2932 N N . CYS A 1 382 ? 1.092 10.391 14.114 1.00 75.56 382 CYS A N 1
ATOM 2933 C CA . CYS A 1 382 ? 2.438 10.051 14.555 1.00 75.56 382 CYS A CA 1
ATOM 2934 C C . CYS A 1 382 ? 3.409 11.227 14.390 1.00 75.56 382 CYS A C 1
ATOM 2936 O O . CYS A 1 382 ? 3.310 12.017 13.454 1.00 75.56 382 CYS A O 1
ATOM 2938 N N . THR A 1 383 ? 4.401 11.303 15.274 1.00 71.88 383 THR A N 1
ATOM 2939 C CA . THR A 1 383 ? 5.504 12.266 15.176 1.00 71.88 383 THR A CA 1
ATOM 2940 C C . THR A 1 383 ? 6.845 11.535 15.171 1.00 71.88 383 THR A C 1
ATOM 2942 O O . THR A 1 383 ? 6.922 10.414 15.682 1.00 71.88 383 THR A O 1
ATOM 2945 N N . PRO A 1 384 ? 7.919 12.128 14.612 1.00 65.12 384 PRO A N 1
ATOM 2946 C CA . PRO A 1 384 ? 9.248 11.534 14.692 1.00 65.12 384 PRO A CA 1
ATOM 2947 C C . PRO A 1 384 ? 9.634 11.258 16.148 1.00 65.12 384 PRO A C 1
ATOM 2949 O O . PRO A 1 384 ? 9.494 12.127 17.010 1.00 65.12 384 PRO A O 1
ATOM 2952 N N . ASP A 1 385 ? 10.118 10.048 16.425 1.00 63.78 385 ASP A N 1
ATOM 2953 C CA . ASP A 1 385 ? 10.619 9.684 17.748 1.00 63.78 385 ASP A CA 1
ATOM 2954 C C . ASP A 1 385 ? 12.096 10.102 17.868 1.00 63.78 385 ASP A C 1
ATOM 2956 O O . ASP A 1 385 ? 12.946 9.485 17.226 1.00 63.78 385 ASP A O 1
ATOM 2960 N N . PRO A 1 386 ? 12.440 11.117 18.682 1.00 55.44 386 PRO A N 1
ATOM 2961 C CA . PRO A 1 386 ? 13.821 11.574 18.830 1.00 55.44 386 PRO A CA 1
ATOM 2962 C C . PRO A 1 386 ? 14.718 10.565 19.564 1.00 55.44 386 PRO A C 1
ATOM 2964 O O . PRO A 1 386 ? 15.939 10.676 19.488 1.00 55.44 386 PRO A O 1
ATOM 2967 N N . MET A 1 387 ? 14.138 9.600 20.290 1.00 49.12 387 MET A N 1
ATOM 2968 C CA . MET A 1 387 ? 14.877 8.548 21.002 1.00 49.12 387 MET A CA 1
ATOM 2969 C C . MET A 1 387 ? 15.113 7.316 20.134 1.00 49.12 387 MET A C 1
ATOM 2971 O O . MET A 1 387 ? 15.968 6.482 20.444 1.00 49.12 387 MET A O 1
ATOM 2975 N N . ARG A 1 388 ? 14.379 7.198 19.027 1.00 53.66 388 ARG A N 1
ATOM 2976 C CA . ARG A 1 388 ? 14.689 6.229 17.990 1.00 53.66 388 ARG A CA 1
ATOM 2977 C C . ARG A 1 388 ? 15.993 6.678 17.351 1.00 53.66 388 ARG A C 1
ATOM 2979 O O . ARG A 1 388 ? 16.024 7.729 16.722 1.00 53.66 388 ARG A O 1
ATOM 2986 N N . GLN A 1 389 ? 17.072 5.916 17.559 1.00 40.44 389 GLN A N 1
ATOM 2987 C CA . GLN A 1 389 ? 18.383 6.205 16.975 1.00 40.44 389 GLN A CA 1
ATOM 2988 C C . GLN A 1 389 ? 18.191 6.572 15.501 1.00 40.44 389 GLN A C 1
ATOM 2990 O O . GLN A 1 389 ? 17.809 5.721 14.692 1.00 40.44 389 GLN A O 1
ATOM 2995 N N . ALA A 1 390 ? 18.406 7.850 15.181 1.00 41.09 390 ALA A N 1
ATOM 2996 C CA . ALA A 1 390 ? 18.386 8.363 13.825 1.00 41.09 390 ALA A CA 1
ATOM 2997 C C . ALA A 1 390 ? 19.590 7.764 13.092 1.00 41.09 390 ALA A C 1
ATOM 2999 O O . ALA A 1 390 ? 20.642 8.377 12.968 1.00 41.09 390 ALA A O 1
ATOM 3000 N N . SER A 1 391 ? 19.451 6.516 12.656 1.00 33.50 391 SER A N 1
ATOM 3001 C CA . SER A 1 391 ? 20.365 5.886 11.702 1.00 33.50 391 SER A CA 1
ATOM 3002 C C . SER A 1 391 ? 20.199 6.490 10.305 1.00 33.50 391 SER A C 1
ATOM 3004 O O . SER A 1 391 ? 21.047 6.296 9.444 1.00 33.50 391 SER A O 1
ATOM 3006 N N . ILE A 1 392 ? 19.148 7.288 10.097 1.00 38.84 392 ILE A N 1
ATOM 3007 C CA . ILE A 1 392 ? 18.943 8.102 8.907 1.00 38.84 392 ILE A CA 1
ATOM 3008 C C . ILE A 1 392 ? 19.371 9.527 9.257 1.00 38.84 392 ILE A C 1
ATOM 3010 O O . ILE A 1 392 ? 18.612 10.297 9.849 1.00 38.84 392 ILE A O 1
ATOM 3014 N N . GLY A 1 393 ? 20.610 9.884 8.926 1.00 30.17 393 GLY A N 1
ATOM 3015 C CA . GLY A 1 393 ? 21.006 11.287 8.908 1.00 30.17 393 GLY A CA 1
ATOM 3016 C C . GLY A 1 393 ? 20.071 12.066 7.980 1.00 30.17 393 GLY A C 1
ATOM 3017 O O . GLY A 1 393 ? 19.942 11.708 6.821 1.00 30.17 393 GLY A O 1
ATOM 3018 N N . HIS A 1 394 ? 19.398 13.094 8.500 1.00 29.48 394 HIS A N 1
ATOM 3019 C CA . HIS A 1 394 ? 18.831 14.228 7.749 1.00 29.48 394 HIS A CA 1
ATOM 3020 C C . HIS A 1 394 ? 17.982 13.935 6.486 1.00 29.48 394 HIS A C 1
ATOM 3022 O O . HIS A 1 394 ? 17.876 14.797 5.621 1.00 29.48 394 HIS A O 1
ATOM 3028 N N . TYR A 1 395 ? 17.288 12.797 6.397 1.00 30.45 395 TYR A N 1
ATOM 3029 C CA . TYR A 1 395 ? 16.238 12.594 5.390 1.00 30.45 395 TYR A CA 1
ATOM 3030 C C . TYR A 1 395 ? 14.909 12.334 6.090 1.00 30.45 395 TYR A C 1
ATOM 3032 O O . TYR A 1 395 ? 14.624 11.231 6.555 1.00 30.45 395 TYR A O 1
ATOM 3040 N N . SER A 1 396 ? 14.107 13.394 6.204 1.00 28.89 396 SER A N 1
ATOM 3041 C CA . SER A 1 396 ? 12.726 13.296 6.666 1.00 28.89 396 SER A CA 1
ATOM 3042 C C . SER A 1 396 ? 11.945 12.486 5.632 1.00 28.89 396 SER A C 1
ATOM 3044 O O . SER A 1 396 ? 11.761 12.935 4.500 1.00 28.89 396 SER A O 1
ATOM 3046 N N . ILE A 1 397 ? 11.524 11.272 5.994 1.00 26.83 397 ILE A N 1
ATOM 3047 C CA . ILE A 1 397 ? 10.526 10.524 5.227 1.00 26.83 397 ILE A CA 1
ATOM 3048 C C . ILE A 1 397 ? 9.247 11.347 5.350 1.00 26.83 397 ILE A C 1
ATOM 3050 O O . ILE A 1 397 ? 8.632 11.359 6.412 1.00 26.83 397 ILE A O 1
ATOM 3054 N N . LEU A 1 398 ? 8.926 12.104 4.300 1.00 25.00 398 LEU A N 1
ATOM 3055 C CA . LEU A 1 398 ? 7.741 12.954 4.244 1.00 25.00 398 LEU A CA 1
ATOM 3056 C C . LEU A 1 398 ? 6.506 12.084 4.517 1.00 25.00 398 LEU A C 1
ATOM 3058 O O . LEU A 1 398 ? 6.232 11.139 3.772 1.00 25.00 398 LEU A O 1
ATOM 3062 N N . SER A 1 399 ? 5.873 12.377 5.651 1.00 25.70 399 SER A N 1
ATOM 3063 C CA . SER A 1 399 ? 4.594 11.865 6.143 1.00 25.70 399 SER A CA 1
ATOM 3064 C C . SER A 1 399 ? 3.433 12.494 5.398 1.00 25.70 399 SER A C 1
ATOM 3066 O O . SER A 1 399 ? 3.487 13.741 5.257 1.00 25.70 399 SER A O 1
#

Solvent-accessible surface area (backbone atoms only — not comparable to full-atom values): 22511 Å² total; per-residue (Å²): 109,69,68,57,55,54,50,51,53,50,52,52,53,49,41,43,37,69,35,71,74,43,14,68,75,68,73,41,73,65,77,53,69,70,59,52,52,50,54,52,50,53,51,52,50,51,52,50,51,52,52,49,48,52,53,50,53,50,54,50,49,55,52,46,55,54,47,50,70,47,48,80,74,44,74,95,67,100,65,92,76,83,78,75,90,73,70,84,82,74,88,85,81,90,67,68,76,54,47,36,51,29,15,24,50,49,12,52,77,36,33,71,55,30,50,54,46,50,53,52,49,48,51,47,35,35,66,67,61,69,33,54,62,73,60,48,39,57,55,20,54,45,33,51,55,21,31,52,75,75,39,44,62,60,45,38,16,36,40,17,24,20,62,29,50,63,85,58,50,48,48,60,34,41,32,59,39,33,42,64,50,62,37,33,66,66,69,40,85,73,85,82,72,74,82,83,65,74,81,83,84,79,90,84,85,90,83,66,99,70,59,66,50,62,59,83,76,55,56,69,49,88,24,64,32,32,36,26,92,56,49,19,32,38,44,68,31,67,29,60,36,50,61,65,37,54,77,28,42,36,62,30,56,53,36,33,51,35,48,71,29,69,36,62,68,54,25,51,53,49,40,58,76,62,70,38,30,11,30,30,31,34,37,41,38,34,30,92,90,49,57,36,36,38,36,34,21,53,79,49,72,37,76,42,64,48,48,99,81,71,50,76,86,83,52,46,63,76,87,80,56,74,79,52,57,64,63,93,65,66,85,38,32,68,56,36,40,55,49,49,53,51,43,50,51,52,49,36,70,73,64,38,65,91,39,42,88,79,67,65,43,50,67,52,43,41,73,63,49,54,62,34,53,67,66,62,42,51,13,64,35,56,50,88,53,87,84,54,79,70,76,61,77,93,65,81,78,86,113

Organism: Grifola frondosa (NCBI:txid5627)

Sequence (399 aa):
MLVTTVSTSFVVQLALIYVPFLQNIFQTEALNWADLSTLLMLAAVSLGLHEGRRRYERSLNASITFAIATSARYGDSSDFSVLPMALFNVPRIQLGGSSYEIGLKHGQLLAPQIRDQLEIYRALFREICKFEWPQVLEVAAQFRVAIRNLAPDLLDEMQGIADGVGDIDLLDIVALNSRSEIALDLGTELGLENIDGEKPRDGIDHKDRKAHYMDGHRPGIVGKIGFNSASVGVCLNAIRARPMLPSLLPIHLLLRLALECTSIDTAISTIERLGGTASSQHILIADANGSRGLELSPRGGIYLTEDADGIVVHTNHFLQNKLVDEPPWLTGSPIRLERAHQLCAEIIKDVGRDSLGEVVDAGLLRSRLFCDTVNSPQAICCTPDPMRQASIGHYSILS

Radius of gyration: 25.64 Å; Cα contacts (8 Å, |Δi|>4): 578; chains: 1; bounding box: 52×56×87 Å

Nearest PDB structures (foldseek):
  2x1e-assembly4_D  TM=8.111E-01  e=1.911E-19  Penicillium chrysogenum
  2x1c-assembly4_D  TM=8.157E-01  e=1.238E-18  Penicillium chrysogenum
  2x1e-assembly3_C  TM=8.131E-01  e=1.923E-18  Penicillium chrysogenum
  2x1e-assembly1_A  TM=8.122E-01  e=1.308E-18  Penicillium chrysogenum
  2rn7-assembly1_A  TM=3.022E-01  e=4.901E+00  Shigella flexneri

Mean predicted aligned error: 13.79 Å

pLDDT: mean 79.23, std 22.56, range [24.48, 98.81]

InterPro domains:
  IPR005079 Peptidase C45, hydrolase domain [PF03417] (220-346)
  IPR006068 Cation-transporting P-type ATPase, C-terminal [PF00689] (2-54)
  IPR023298 P-type ATPase, transmembrane domain superfamily [SSF81665] (2-59)
  IPR047801 Peptidase C45 [PTHR34180] (220-386)